Protein AF-0000000076899398 (afdb_homodimer)

Organism: Aegilops tauschii subsp. strangulata (NCBI:txid200361)

pLDDT: mean 82.29, std 18.18, range [24.03, 97.06]

Solvent-accessible surface area (backbone atoms only — not comparable to full-atom values): 24669 Å² total; per-residue (Å²): 132,82,77,74,75,71,75,74,71,66,79,71,74,79,74,61,46,71,64,57,48,52,50,51,50,53,53,49,49,52,48,58,74,70,52,88,49,70,66,57,46,34,52,45,33,47,52,49,32,53,47,49,53,40,49,41,57,56,62,66,37,75,91,49,54,75,45,62,52,49,54,6,49,56,55,51,52,49,52,50,50,51,49,48,52,52,48,48,52,50,46,54,52,51,46,55,40,51,54,53,30,48,52,24,55,76,69,66,37,62,70,56,29,51,52,34,52,49,53,48,43,53,51,31,49,53,50,29,54,53,34,48,55,49,33,54,53,44,40,53,52,30,48,50,49,35,51,54,34,49,51,50,37,49,51,41,47,47,56,28,51,46,34,50,56,57,45,62,68,64,67,78,72,71,81,66,82,79,85,64,81,88,70,45,68,71,49,47,55,53,50,45,51,52,49,51,51,51,46,50,51,44,51,48,37,44,51,23,49,50,51,30,47,52,44,51,53,51,40,47,52,53,50,50,54,41,62,75,90,133,84,77,75,75,71,76,74,71,68,80,71,76,80,75,62,46,71,67,55,48,50,51,51,50,53,52,50,51,50,48,60,74,69,51,87,51,69,67,58,45,33,52,45,33,47,52,49,31,52,46,47,52,39,51,40,56,57,62,66,36,76,90,50,52,78,44,60,51,48,54,6,49,54,55,52,52,49,53,50,52,52,50,48,52,52,50,48,54,50,47,52,51,49,46,54,41,52,53,52,32,48,52,23,56,75,69,68,36,61,68,55,29,52,52,34,52,49,52,47,44,52,52,30,48,52,50,30,54,54,34,48,55,50,32,54,53,45,42,54,51,30,50,50,50,35,49,53,34,48,51,51,38,47,50,41,45,49,55,30,51,46,35,50,55,57,44,63,68,64,68,78,73,72,80,68,80,80,85,63,80,87,70,47,67,70,49,47,56,53,50,47,51,53,50,51,51,50,47,50,52,45,51,48,38,44,52,22,48,50,51,30,47,52,44,50,53,51,39,46,52,54,52,50,54,42,61,74,89

Secondary structure (DSSP, 8-state):
-----------------HHHHHHHHHHHHHHHHH--SHHHHHHHHHHHHHHHHHHHHHHT-TT----GGGHHHHHHHHHHHHHHHHHHHHHHHHHHHHHHHHHHHHHT-HHHHHHHHHHHHHHHHHHHHHHHHHHHHHHHHHHHHHHHHHHHHHHHHHHHHHHHHHTTTS------TT--SSSHHHHHHHHHHHHHHHHHHHHHHHHHHHHHHHHHHHHHHHHHHHHH-/-----------------HHHHHHHHHHHHHHHHH--SHHHHHHHHHHHHHHHHHHHHHHT-TT----GGGHHHHHHHHHHHHHHHHHHHHHHHHHHHHHHHHHHHHHT-HHHHHHHHHHHHHHHHHHHHHHHHHHHHHHHHHHHHHHHHHHHHHHHHHHHHHHHHHTTTS------S---SSSHHHHHHHHHHHHHHHHHHHHHHHHHHHHHHHHHHHHHHHHHHHHH-

Foldseek 3Di:
DPPPPPPPPPDDPPQDDPVNLVVLVVVLVVLVVPDDDVVSVVVSVVSVVVSVVSVVSVCPPVVNPPPCVCVVVVVVVVVVVVLVVVVVVLVVVLVVLVVQLVVCVVVVPPVSNVVSVVVNVVSVVVNVVVVVVVVVVVVVVVVVSVVVVVVVVVVVVVVVVVVVVLVPLDDDPPPPPPPPPDCPVVVVVVVVVSVVVSVVVVVVVVVVVVVVVVVVVVVVVVVVVVVVD/DPPPPPPPPPDDPPQDDPVNLVVLVVVLVVLVVPDDDVVSVVVSVVSVVVSVVSVVSVCPPVVNPPPCVCVVVVVVVVVVVVLVVVVVVLVVVLVVLVVQLVVCVVVVPPVSNVVSVVVNVVSVVVNVVVVVVVVVVVVVVVVVSVVVVVVVVVVVVVVVVVVVVLVPLDDDPPPPDPPPDDCPPVVVVVVVVSVVVSVVVVVVVVVVVVVVVVVVVVVVVVVVVVVVD

Sequence (458 aa):
MAFHLRSISLPSRPHATETEIEEEMLSLEASISSSTTIGTMCEGLRRLGDIYNGVEEIICLPSSQQRNMLDGEMEGSLELLDLCSVMQEIFAEMKAIIQELQVALRKGDDAATQAKIQSYTRLAKKAKNHFKKTAKKTSVDCRMVMLLAKAREISVSLLESTLRLLSKQIEMPKQSLVSKAFHKKKSVSCKEEQLSELECSIVDLEIGAGHLFRKLVQSRVSLLNVLSSMAFHLRSISLPSRPHATETEIEEEMLSLEASISSSTTIGTMCEGLRRLGDIYNGVEEIICLPSSQQRNMLDGEMEGSLELLDLCSVMQEIFAEMKAIIQELQVALRKGDDAATQAKIQSYTRLAKKAKNHFKKTAKKTSVDCRMVMLLAKAREISVSLLESTLRLLSKQIEMPKQSLVSKAFHKKKSVSCKEEQLSELECSIVDLEIGAGHLFRKLVQSRVSLLNVLSS

Nearest PDB structures (foldseek):
  6zvr-assembly1_C  TM=2.434E-01  e=4.680E+00  Nostoc punctiforme
  6zw4-assembly1_E  TM=2.447E-01  e=8.058E+00  Nostoc punctiforme
  6zvr-assembly1_C  TM=2.434E-01  e=3.052E+00  Nostoc punctiforme
  6zvr-assembly1_D  TM=2.412E-01  e=3.242E+00  Nostoc punctiforme
  6zw4-assembly1_E  TM=2.447E-01  e=5.933E+00  Nostoc punctiforme

Radius of gyration: 31.45 Å; Cα contacts (8 Å, |Δi|>4): 443; chains: 2; bounding box: 108×108×64 Å

Structure (mmCIF, N/CA/C/O backbone):
data_AF-0000000076899398-model_v1
#
loop_
_entity.id
_entity.type
_entity.pdbx_description
1 polymer 'Uncharacterized protein'
#
loop_
_atom_site.group_PDB
_atom_site.id
_atom_site.type_symbol
_atom_site.label_atom_id
_atom_site.label_alt_id
_atom_site.label_comp_id
_atom_site.label_asym_id
_atom_site.label_entity_id
_atom_site.label_seq_id
_atom_site.pdbx_PDB_ins_code
_atom_site.Cartn_x
_atom_site.Cartn_y
_atom_site.Cartn_z
_atom_site.occupancy
_atom_site.B_iso_or_equiv
_atom_site.auth_seq_id
_atom_site.auth_comp_id
_atom_site.auth_asym_id
_atom_site.auth_atom_id
_atom_site.pdbx_PDB_model_num
ATOM 1 N N . MET A 1 1 ? -56.188 -12.25 0.152 1 24.03 1 MET A N 1
ATOM 2 C CA . MET A 1 1 ? -55.281 -11.328 0.823 1 24.03 1 MET A CA 1
ATOM 3 C C . MET A 1 1 ? -53.844 -11.82 0.747 1 24.03 1 MET A C 1
ATOM 5 O O . MET A 1 1 ? -53.531 -12.891 1.27 1 24.03 1 MET A O 1
ATOM 9 N N . ALA A 1 2 ? -53.188 -11.539 -0.377 1 31.8 2 ALA A N 1
ATOM 10 C CA . ALA A 1 2 ? -51.875 -11.961 -0.806 1 31.8 2 ALA A CA 1
ATOM 11 C C . ALA A 1 2 ? -50.812 -11.523 0.201 1 31.8 2 ALA A C 1
ATOM 13 O O . ALA A 1 2 ? -50.75 -10.344 0.567 1 31.8 2 ALA A O 1
ATOM 14 N N . PHE A 1 3 ? -50.562 -12.352 1.197 1 29.19 3 PHE A N 1
ATOM 15 C CA . PHE A 1 3 ? -49.531 -12.148 2.215 1 29.19 3 PHE A CA 1
ATOM 16 C C . PHE A 1 3 ? -48.219 -11.711 1.58 1 29.19 3 PHE A C 1
ATOM 18 O O . PHE A 1 3 ? -47.75 -12.359 0.655 1 29.19 3 PHE A O 1
ATOM 25 N N . HIS A 1 4 ? -48 -10.484 1.556 1 30.53 4 HIS A N 1
ATOM 26 C CA . HIS A 1 4 ? -46.781 -9.852 1.05 1 30.53 4 HIS A CA 1
ATOM 27 C C . HIS A 1 4 ? -45.562 -10.398 1.742 1 30.53 4 HIS A C 1
ATOM 29 O O . HIS A 1 4 ? -45.406 -10.273 2.961 1 30.53 4 HIS A O 1
ATOM 35 N N . LEU A 1 5 ? -45.156 -11.57 1.494 1 28 5 LEU A N 1
ATOM 36 C CA . LEU A 1 5 ? -43.906 -12.102 1.99 1 28 5 LEU A CA 1
ATOM 37 C C . LEU A 1 5 ? -42.812 -11.039 1.938 1 28 5 LEU A C 1
ATOM 39 O O . LEU A 1 5 ? -42.438 -10.586 0.856 1 28 5 LEU A O 1
ATOM 43 N N . ARG A 1 6 ? -42.844 -10.141 2.949 1 29.77 6 ARG A N 1
ATOM 44 C CA . ARG A 1 6 ? -41.75 -9.203 3.18 1 29.77 6 ARG A CA 1
ATOM 45 C C . ARG A 1 6 ? -40.406 -9.891 3.016 1 29.77 6 ARG A C 1
ATOM 47 O O . ARG A 1 6 ? -40.219 -11.008 3.506 1 29.77 6 ARG A O 1
ATOM 54 N N . SER A 1 7 ? -39.781 -9.75 1.916 1 30.77 7 SER A N 1
ATOM 55 C CA . SER A 1 7 ? -38.469 -10.234 1.55 1 30.77 7 SER A CA 1
ATOM 56 C C . SER A 1 7 ? -37.469 -10.094 2.713 1 30.77 7 SER A C 1
ATOM 58 O O . SER A 1 7 ? -37.281 -9 3.252 1 30.77 7 SER A O 1
ATOM 60 N N . ILE A 1 8 ? -37.562 -10.859 3.738 1 31.72 8 ILE A N 1
ATOM 61 C CA . ILE A 1 8 ? -36.625 -10.953 4.84 1 31.72 8 ILE A CA 1
ATOM 62 C C . ILE A 1 8 ? -35.188 -10.727 4.312 1 31.72 8 ILE A C 1
ATOM 64 O O . ILE A 1 8 ? -34.719 -11.484 3.461 1 31.72 8 ILE A O 1
ATOM 68 N N . SER A 1 9 ? -34.906 -9.523 4.035 1 31.27 9 SER A N 1
ATOM 69 C CA . SER A 1 9 ? -33.562 -9.07 3.732 1 31.27 9 SER A CA 1
ATOM 70 C C . SER A 1 9 ? -32.531 -9.812 4.574 1 31.27 9 SER A C 1
ATOM 72 O O . SER A 1 9 ? -32.656 -9.891 5.797 1 31.27 9 SER A O 1
ATOM 74 N N . LEU A 1 10 ? -32.188 -11.008 4.312 1 36 10 LEU A N 1
ATOM 75 C CA . LEU A 1 10 ? -31.125 -11.742 4.977 1 36 10 LEU A CA 1
ATOM 76 C C . LEU A 1 10 ? -30.078 -10.781 5.531 1 36 10 LEU A C 1
ATOM 78 O O . LEU A 1 10 ? -29.781 -9.758 4.918 1 36 10 LEU A O 1
ATOM 82 N N . PRO A 1 11 ? -29.906 -10.766 6.789 1 35.91 11 PRO A N 1
ATOM 83 C CA . PRO A 1 11 ? -28.938 -9.898 7.473 1 35.91 11 PRO A CA 1
ATOM 84 C C . PRO A 1 11 ? -27.625 -9.75 6.707 1 35.91 11 PRO A C 1
ATOM 86 O O . PRO A 1 11 ? -27.172 -10.695 6.059 1 35.91 11 PRO A O 1
ATOM 89 N N . SER A 1 12 ? -27.438 -8.75 5.977 1 38.75 12 SER A N 1
ATOM 90 C CA . SER A 1 12 ? -26.266 -8.32 5.215 1 38.75 12 SER A CA 1
ATOM 91 C C . SER A 1 12 ? -24.969 -8.773 5.879 1 38.75 12 SER A C 1
ATOM 93 O O . SER A 1 12 ? -24.844 -8.727 7.105 1 38.75 12 SER A O 1
ATOM 95 N N . ARG A 1 13 ? -24.297 -9.859 5.516 1 41.5 13 ARG A N 1
ATOM 96 C CA . ARG A 1 13 ? -23.016 -10.328 6.023 1 41.5 13 ARG A CA 1
ATOM 97 C C . ARG A 1 13 ? -22.203 -9.172 6.605 1 41.5 13 ARG A C 1
ATOM 99 O O . ARG A 1 13 ? -22.078 -8.109 5.98 1 41.5 13 ARG A O 1
ATOM 106 N N . PRO A 1 14 ? -21.969 -9.117 7.918 1 45.72 14 PRO A N 1
ATOM 107 C CA . PRO A 1 14 ? -21.188 -8.047 8.523 1 45.72 14 PRO A CA 1
ATOM 108 C C . PRO A 1 14 ? -19.969 -7.656 7.68 1 45.72 14 PRO A C 1
ATOM 110 O O . PRO A 1 14 ? -19.359 -8.508 7.035 1 45.72 14 PRO A O 1
ATOM 113 N N . HIS A 1 15 ? -19.922 -6.496 7.027 1 59.72 15 HIS A N 1
ATOM 114 C CA . HIS A 1 15 ? -18.844 -5.906 6.258 1 59.72 15 HIS A CA 1
ATOM 115 C C . HIS A 1 15 ? -17.484 -6.199 6.895 1 59.72 15 HIS A C 1
ATOM 117 O O . HIS A 1 15 ? -17.281 -5.934 8.078 1 59.72 15 HIS A O 1
ATOM 123 N N . ALA A 1 16 ? -16.859 -7.125 6.352 1 66.44 16 ALA A N 1
ATOM 124 C CA . ALA A 1 16 ? -15.5 -7.332 6.863 1 66.44 16 ALA A CA 1
ATOM 125 C C . ALA A 1 16 ? -14.781 -6.004 7.055 1 66.44 16 ALA A C 1
ATOM 127 O O . ALA A 1 16 ? -14.875 -5.109 6.207 1 66.44 16 ALA A O 1
ATOM 128 N N . THR A 1 17 ? -14.344 -5.863 8.195 1 79.19 17 THR A N 1
ATOM 129 C CA . THR A 1 17 ? -13.562 -4.664 8.461 1 79.19 17 THR A CA 1
ATOM 130 C C . THR A 1 17 ? -12.18 -4.762 7.812 1 79.19 17 THR A C 1
ATOM 132 O O . THR A 1 17 ? -11.719 -5.855 7.48 1 79.19 17 THR A O 1
ATOM 135 N N . GLU A 1 18 ? -11.664 -3.717 7.453 1 84.31 18 GLU A N 1
ATOM 136 C CA . GLU A 1 18 ? -10.312 -3.639 6.902 1 84.31 18 GLU A CA 1
ATOM 137 C C . GLU A 1 18 ? -9.328 -4.422 7.758 1 84.31 18 GLU A C 1
ATOM 139 O O . GLU A 1 18 ? -8.461 -5.121 7.23 1 84.31 18 GLU A O 1
ATOM 144 N N . THR A 1 19 ? -9.484 -4.301 9.031 1 85.56 19 THR A N 1
ATOM 145 C CA . THR A 1 19 ? -8.586 -4.984 9.953 1 85.56 19 THR A CA 1
ATOM 146 C C . THR A 1 19 ? -8.719 -6.496 9.82 1 85.56 19 THR A C 1
ATOM 148 O O . THR A 1 19 ? -7.727 -7.223 9.875 1 85.56 19 THR A O 1
ATOM 151 N N . GLU A 1 20 ? -9.961 -6.949 9.703 1 88.19 20 GLU A N 1
ATOM 152 C CA . GLU A 1 20 ? -10.195 -8.375 9.531 1 88.19 20 GLU A CA 1
ATOM 153 C C . GLU A 1 20 ? -9.547 -8.898 8.25 1 88.19 20 GLU A C 1
ATOM 155 O O . GLU A 1 20 ? -8.953 -9.977 8.242 1 88.19 20 GLU A O 1
ATOM 160 N N . ILE A 1 21 ? -9.68 -8.164 7.242 1 90.75 21 ILE A N 1
ATOM 161 C CA . ILE A 1 21 ? -9.102 -8.555 5.961 1 90.75 21 ILE A CA 1
ATOM 162 C C . ILE A 1 21 ? -7.582 -8.594 6.066 1 90.75 21 ILE A C 1
ATOM 164 O O . ILE A 1 21 ? -6.941 -9.531 5.57 1 90.75 21 ILE A O 1
ATOM 168 N N . GLU A 1 22 ? -6.973 -7.613 6.715 1 90 22 GLU A N 1
ATOM 169 C CA . GLU A 1 22 ? -5.527 -7.57 6.914 1 90 22 GLU A CA 1
ATOM 170 C C . GLU A 1 22 ? -5.043 -8.781 7.703 1 90 22 GLU A C 1
ATOM 172 O O . GLU A 1 22 ? -4.008 -9.367 7.379 1 90 22 GLU A O 1
ATOM 177 N N . GLU A 1 23 ? -5.773 -9.141 8.703 1 90.12 23 GLU A N 1
ATOM 178 C CA . GLU A 1 23 ? -5.406 -10.305 9.508 1 90.12 23 GLU A CA 1
ATOM 179 C C . GLU A 1 23 ? -5.469 -11.586 8.688 1 90.12 23 GLU A C 1
ATOM 181 O O . GLU A 1 23 ? -4.602 -12.453 8.812 1 90.12 23 GLU A O 1
ATOM 186 N N . GLU A 1 24 ? -6.52 -11.703 7.895 1 90.75 24 GLU A N 1
ATOM 187 C CA . GLU A 1 24 ? -6.629 -12.859 7.012 1 90.75 24 GLU A CA 1
ATOM 188 C C . GLU A 1 24 ? -5.453 -12.922 6.035 1 90.75 24 GLU A C 1
ATOM 190 O O . GLU A 1 24 ? -4.926 -14 5.762 1 90.75 24 GLU A O 1
ATOM 195 N N . MET A 1 25 ? -5.023 -11.828 5.508 1 93.75 25 MET A N 1
ATOM 196 C CA . MET A 1 25 ? -3.895 -11.758 4.586 1 93.75 25 MET A CA 1
ATOM 197 C C . MET A 1 25 ? -2.605 -12.195 5.27 1 93.75 25 MET A C 1
ATOM 199 O O . MET A 1 25 ? -1.828 -12.969 4.703 1 93.75 25 MET A O 1
ATOM 203 N N . LEU A 1 26 ? -2.406 -11.695 6.465 1 92.56 26 LEU A N 1
ATOM 204 C CA . LEU A 1 26 ? -1.214 -12.078 7.211 1 92.56 26 LEU A CA 1
ATOM 205 C C . LEU A 1 26 ? -1.202 -13.578 7.484 1 92.56 26 LEU A C 1
ATOM 207 O O . LEU A 1 26 ? -0.162 -14.227 7.352 1 92.56 26 LEU A O 1
ATOM 211 N N . SER A 1 27 ? -2.352 -14.094 7.883 1 93.25 27 SER A N 1
ATOM 212 C CA . SER A 1 27 ? -2.484 -15.523 8.148 1 93.25 27 SER A CA 1
ATOM 213 C C . SER A 1 27 ? -2.203 -16.344 6.891 1 93.25 27 SER A C 1
ATOM 215 O O . SER A 1 27 ? -1.502 -17.359 6.949 1 93.25 27 SER A O 1
ATOM 217 N N . LEU A 1 28 ? -2.758 -15.969 5.762 1 93.5 28 LEU A N 1
ATOM 218 C CA . LEU A 1 28 ? -2.553 -16.672 4.5 1 93.5 28 LEU A CA 1
ATOM 219 C C . LEU A 1 28 ? -1.088 -16.625 4.082 1 93.5 28 LEU A C 1
ATOM 221 O O . LEU A 1 28 ? -0.522 -17.625 3.652 1 93.5 28 LEU A O 1
ATOM 225 N N . GLU A 1 29 ? -0.48 -15.461 4.148 1 93.25 29 GLU A N 1
ATOM 226 C CA . GLU A 1 29 ? 0.933 -15.312 3.814 1 93.25 29 GLU A CA 1
ATOM 227 C C . GLU A 1 29 ? 1.798 -16.266 4.637 1 93.25 29 GLU A C 1
ATOM 229 O O . GLU A 1 29 ? 2.721 -16.891 4.109 1 93.25 29 GLU A O 1
ATOM 234 N N . ALA A 1 30 ? 1.482 -16.344 5.906 1 92 30 ALA A N 1
ATOM 235 C CA . ALA A 1 30 ? 2.215 -17.25 6.789 1 92 30 ALA A CA 1
ATOM 236 C C . ALA A 1 30 ? 2.027 -18.703 6.359 1 92 30 ALA A C 1
ATOM 238 O O . ALA A 1 30 ? 2.979 -19.5 6.375 1 92 30 ALA A O 1
ATOM 239 N N . SER A 1 31 ? 0.836 -19 5.988 1 89.69 31 SER A N 1
ATOM 240 C CA . SER A 1 31 ? 0.532 -20.359 5.527 1 89.69 31 SER A CA 1
ATOM 241 C C . SER A 1 31 ? 1.31 -20.703 4.262 1 89.69 31 SER A C 1
ATOM 243 O O . SER A 1 31 ? 1.82 -21.812 4.125 1 89.69 31 SER A O 1
ATOM 245 N N . ILE A 1 32 ? 1.411 -19.812 3.346 1 91.69 32 ILE A N 1
ATOM 246 C CA . ILE A 1 32 ? 2.115 -20.016 2.084 1 91.69 32 ILE A CA 1
ATOM 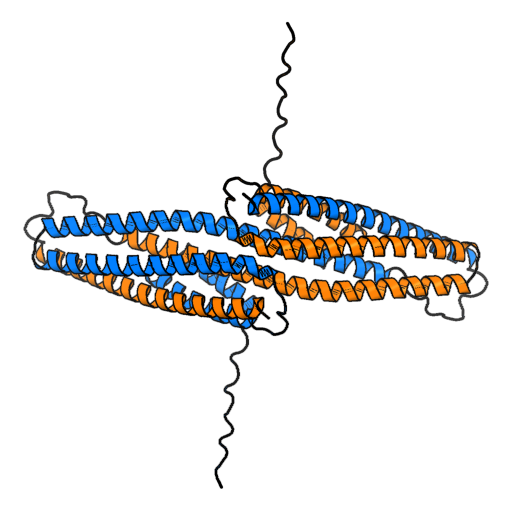247 C C . ILE A 1 32 ? 3.605 -20.203 2.35 1 91.69 32 ILE A C 1
ATOM 249 O O . ILE A 1 32 ? 4.234 -21.094 1.768 1 91.69 32 ILE A O 1
ATOM 253 N N . SER A 1 33 ? 4.137 -19.438 3.287 1 89.44 33 SER A N 1
ATOM 254 C CA . SER A 1 33 ? 5.566 -19.469 3.578 1 89.44 33 SER A CA 1
ATOM 255 C C . SER A 1 33 ? 5.957 -20.75 4.305 1 89.44 33 SER A C 1
ATOM 257 O O . SER A 1 33 ? 7.086 -21.219 4.168 1 89.44 33 SER A O 1
ATOM 259 N N . SER A 1 34 ? 5.043 -21.328 5.004 1 86.5 34 SER A N 1
ATOM 260 C CA . SER A 1 34 ? 5.375 -22.5 5.812 1 86.5 34 SER A CA 1
ATOM 261 C C . SER A 1 34 ? 4.953 -23.797 5.117 1 86.5 34 SER A C 1
ATOM 263 O O . SER A 1 34 ? 5.293 -24.891 5.566 1 86.5 34 SER A O 1
ATOM 265 N N . SER A 1 35 ? 4.215 -23.625 4.102 1 80.06 35 SER A N 1
ATOM 266 C CA . SER A 1 35 ? 3.566 -24.812 3.564 1 80.06 35 SER A CA 1
ATOM 267 C C . SER A 1 35 ? 4.492 -25.562 2.613 1 80.06 35 SER A C 1
ATOM 269 O O . SER A 1 35 ? 5.223 -24.953 1.833 1 80.06 35 SER A O 1
ATOM 271 N N . THR A 1 36 ? 4.176 -26.906 2.805 1 80.38 36 THR A N 1
ATOM 272 C CA . THR A 1 36 ? 4.941 -27.812 1.961 1 80.38 36 THR A CA 1
ATOM 273 C C . THR A 1 36 ? 4.008 -28.719 1.149 1 80.38 36 THR A C 1
ATOM 275 O O . THR A 1 36 ? 4.461 -29.656 0.486 1 80.38 36 THR A O 1
ATOM 278 N N . THR A 1 37 ? 2.664 -28.391 1.237 1 90 37 THR A N 1
ATOM 279 C CA . THR A 1 37 ? 1.793 -29.328 0.531 1 90 37 THR A CA 1
ATOM 280 C C . THR A 1 37 ? 0.908 -28.594 -0.469 1 90 37 THR A C 1
ATOM 282 O O . THR A 1 37 ? 0.582 -27.422 -0.27 1 90 37 THR A O 1
ATOM 285 N N . ILE A 1 38 ? 0.449 -29.328 -1.452 1 91 38 ILE A N 1
ATOM 286 C CA . ILE A 1 38 ? -0.435 -28.797 -2.48 1 91 38 ILE A CA 1
ATOM 287 C C . ILE A 1 38 ? -1.801 -28.484 -1.874 1 91 38 ILE A C 1
ATOM 289 O O . ILE A 1 38 ? -2.453 -27.516 -2.27 1 91 38 ILE A O 1
ATOM 293 N N . GLY A 1 39 ? -2.174 -29.297 -0.853 1 89.06 39 GLY A N 1
ATOM 294 C CA . GLY A 1 39 ? -3.439 -29.047 -0.181 1 89.06 39 GLY A CA 1
ATOM 295 C C . GLY A 1 39 ? -3.529 -27.656 0.434 1 89.06 39 GLY A C 1
ATOM 296 O O . GLY A 1 39 ? -4.574 -27.016 0.367 1 89.06 39 GLY A O 1
ATOM 297 N N . THR A 1 40 ? -2.451 -27.234 1.021 1 90 40 THR A N 1
ATOM 298 C CA . THR A 1 40 ? -2.404 -25.906 1.615 1 90 40 THR A CA 1
ATOM 299 C C . THR A 1 40 ? -2.568 -24.828 0.544 1 90 40 THR A C 1
ATOM 301 O O . THR A 1 40 ? -3.184 -23.797 0.792 1 90 40 THR A O 1
ATOM 304 N N . MET A 1 41 ? -2.008 -25.094 -0.616 1 93.06 41 MET A N 1
ATOM 305 C CA . MET A 1 41 ? -2.137 -24.141 -1.708 1 93.06 41 MET A CA 1
ATOM 306 C C . MET A 1 41 ? -3.574 -24.078 -2.213 1 93.06 41 MET A C 1
ATOM 308 O O . MET A 1 41 ? -4.082 -23 -2.521 1 93.06 41 MET A O 1
ATOM 312 N N . CYS A 1 42 ? -4.25 -25.172 -2.262 1 90.31 42 CYS A N 1
ATOM 313 C CA . CYS A 1 42 ? -5.652 -25.219 -2.662 1 90.31 42 CYS A CA 1
ATOM 314 C C . CYS A 1 42 ? -6.516 -24.406 -1.706 1 90.31 42 CYS A C 1
ATOM 316 O O . CYS A 1 42 ? -7.34 -23.594 -2.139 1 90.31 42 CYS A O 1
ATOM 318 N N . GLU A 1 43 ? -6.258 -24.672 -0.486 1 89.75 43 GLU A N 1
ATOM 319 C CA . GLU A 1 43 ? -6.973 -23.891 0.521 1 89.75 43 GLU A CA 1
ATOM 320 C C . GLU A 1 43 ? -6.652 -22.406 0.4 1 89.75 43 GLU A C 1
ATOM 322 O O . GLU A 1 43 ? -7.531 -21.547 0.575 1 89.75 43 GLU A O 1
ATOM 327 N N . GLY A 1 44 ? -5.363 -22.141 0.117 1 92.5 44 GLY A N 1
ATOM 328 C CA . GLY A 1 44 ? -4.949 -20.75 -0.06 1 92.5 44 GLY A CA 1
ATOM 329 C C . GLY A 1 44 ? -5.688 -20.047 -1.18 1 92.5 44 GLY A C 1
ATOM 330 O O . GLY A 1 44 ? -6.059 -18.875 -1.047 1 92.5 44 GLY A O 1
ATOM 331 N N . LEU A 1 45 ? -5.91 -20.672 -2.299 1 92.19 45 LEU A N 1
ATOM 332 C CA . LEU A 1 45 ? -6.645 -20.109 -3.426 1 92.19 45 LEU A CA 1
ATOM 333 C C . LEU A 1 45 ? -8.078 -19.766 -3.027 1 92.19 45 LEU A C 1
ATOM 335 O O . LEU A 1 45 ? -8.602 -18.719 -3.412 1 92.19 45 LEU A O 1
ATOM 339 N N . ARG A 1 46 ? -8.648 -20.625 -2.234 1 88.31 46 ARG A N 1
ATOM 340 C CA . ARG A 1 46 ? -10 -20.359 -1.746 1 88.31 46 ARG A CA 1
ATOM 341 C C . ARG A 1 46 ? -10.023 -19.156 -0.811 1 88.31 46 ARG A C 1
ATOM 343 O O . ARG A 1 46 ? -10.867 -18.266 -0.957 1 88.31 46 ARG A O 1
ATOM 350 N N . ARG A 1 47 ? -9.141 -19.172 0.105 1 89.56 47 ARG A N 1
ATOM 351 C CA . ARG A 1 47 ? -9.047 -18.094 1.077 1 89.56 47 ARG A CA 1
ATOM 352 C C . ARG A 1 47 ? -8.781 -16.75 0.386 1 89.56 47 ARG A C 1
ATOM 354 O O . ARG A 1 47 ? -9.273 -15.719 0.822 1 89.56 47 ARG A O 1
ATOM 361 N N . LEU A 1 48 ? -7.973 -16.797 -0.666 1 92.25 48 LEU A N 1
ATOM 362 C CA . LEU A 1 48 ? -7.695 -15.586 -1.437 1 92.25 48 LEU A CA 1
ATOM 363 C C . LEU A 1 48 ? -8.977 -15.047 -2.068 1 92.25 48 LEU A C 1
ATOM 365 O O . LEU A 1 48 ? -9.188 -13.828 -2.102 1 92.25 48 LEU A O 1
ATOM 369 N N . GLY A 1 49 ? -9.789 -15.969 -2.582 1 89.19 49 GLY A N 1
ATOM 370 C CA . GLY A 1 49 ? -11.078 -15.531 -3.084 1 89.19 49 GLY A CA 1
ATOM 371 C C . GLY A 1 49 ? -11.906 -14.789 -2.049 1 89.19 49 GLY A C 1
ATOM 372 O O . GLY A 1 49 ? -12.492 -13.75 -2.348 1 89.19 49 GLY A O 1
ATOM 373 N N . ASP A 1 50 ? -11.938 -15.258 -0.828 1 87.56 50 ASP A N 1
ATOM 374 C CA . ASP A 1 50 ? -12.656 -14.617 0.266 1 87.56 50 ASP A CA 1
ATOM 375 C C . ASP A 1 50 ? -12.07 -13.242 0.58 1 87.56 50 ASP A C 1
ATOM 377 O O . ASP A 1 50 ? -12.812 -12.297 0.869 1 87.56 50 ASP A O 1
ATOM 381 N N . ILE A 1 51 ? -10.781 -13.195 0.58 1 91.06 51 ILE A N 1
ATOM 382 C CA . ILE A 1 51 ? -10.109 -11.922 0.834 1 91.06 51 ILE A CA 1
ATOM 383 C C . ILE A 1 51 ? -10.555 -10.883 -0.192 1 91.06 51 ILE A C 1
ATOM 385 O O . ILE A 1 51 ? -10.898 -9.758 0.167 1 91.06 51 ILE A O 1
ATOM 389 N N . TYR A 1 52 ? -10.578 -11.227 -1.465 1 89.81 52 TYR A N 1
ATOM 390 C CA . TYR A 1 52 ? -10.977 -10.281 -2.506 1 89.81 52 TYR A CA 1
ATOM 391 C C . TYR A 1 52 ? -12.445 -9.914 -2.377 1 89.81 52 TYR A C 1
ATOM 393 O O . TYR A 1 52 ? -12.844 -8.789 -2.709 1 89.81 52 TYR A O 1
ATOM 401 N N . ASN A 1 53 ? -13.289 -10.852 -1.845 1 86 53 ASN A N 1
ATOM 402 C CA . ASN A 1 53 ? -14.664 -10.484 -1.527 1 86 53 ASN A CA 1
ATOM 403 C C . ASN A 1 53 ? -14.719 -9.344 -0.509 1 86 53 ASN A C 1
ATOM 405 O O . ASN A 1 53 ? -15.477 -8.391 -0.679 1 86 53 ASN A O 1
ATOM 409 N N . GLY A 1 54 ? -13.93 -9.57 0.546 1 85 54 GLY A N 1
ATOM 410 C CA . GLY A 1 54 ? -13.867 -8.523 1.556 1 85 54 GLY A CA 1
ATOM 411 C C . GLY A 1 54 ? -13.359 -7.199 1.014 1 85 54 GLY A C 1
ATOM 412 O O . GLY A 1 54 ? -13.883 -6.141 1.358 1 85 54 GLY A O 1
ATOM 413 N N . VAL A 1 55 ? -12.297 -7.223 0.194 1 83.31 55 VAL A N 1
ATOM 414 C CA . VAL A 1 55 ? -11.727 -6.023 -0.404 1 83.31 55 VAL A CA 1
ATOM 415 C C . VAL A 1 55 ? -12.773 -5.32 -1.264 1 83.31 55 VAL A C 1
ATOM 417 O O . VAL A 1 55 ? -12.875 -4.09 -1.242 1 83.31 55 VAL A O 1
ATOM 420 N N . GLU A 1 56 ? -13.516 -6.07 -2.008 1 81.12 56 GLU A N 1
ATOM 421 C CA . GLU A 1 56 ? -14.57 -5.52 -2.857 1 81.12 56 GLU A CA 1
ATOM 422 C C . GLU A 1 56 ? -15.609 -4.766 -2.031 1 81.12 56 GLU A C 1
ATOM 424 O O . GLU A 1 56 ? -16.078 -3.701 -2.436 1 81.12 56 GLU A O 1
ATOM 429 N N . GLU A 1 57 ? -15.938 -5.312 -0.947 1 82.06 57 GLU A N 1
ATOM 430 C CA . GLU A 1 57 ? -16.906 -4.652 -0.07 1 82.06 57 GLU A CA 1
ATOM 431 C C . GLU A 1 57 ? -16.391 -3.293 0.393 1 82.06 57 GLU A C 1
ATOM 433 O O . GLU A 1 57 ? -17.156 -2.332 0.485 1 82.06 57 GLU A O 1
ATOM 438 N N . ILE A 1 58 ? -15.125 -3.258 0.62 1 80.31 58 ILE A N 1
ATOM 439 C CA . ILE A 1 58 ? -14.516 -2.021 1.104 1 80.31 58 ILE A CA 1
ATOM 440 C C . ILE A 1 58 ? -14.453 -1.001 -0.029 1 80.31 58 ILE A C 1
ATOM 442 O O . ILE A 1 58 ? -14.742 0.179 0.172 1 80.31 58 ILE A O 1
ATOM 446 N N . ILE A 1 59 ? -14.055 -1.399 -1.22 1 77.31 59 ILE A N 1
ATOM 447 C CA . ILE A 1 59 ? -13.922 -0.527 -2.383 1 77.31 59 ILE A CA 1
ATOM 448 C C . ILE A 1 59 ? -15.273 0.097 -2.717 1 77.31 59 ILE A C 1
ATOM 450 O O . ILE A 1 59 ? -15.344 1.252 -3.145 1 77.31 59 ILE A O 1
ATOM 454 N N . CYS A 1 60 ? -16.328 -0.572 -2.473 1 77 60 CYS A N 1
ATOM 455 C CA . CYS A 1 60 ? -17.656 -0.146 -2.904 1 77 60 CYS A CA 1
ATOM 456 C C . CYS A 1 60 ? -18.312 0.732 -1.848 1 77 60 CYS A C 1
ATOM 458 O O . CYS A 1 60 ? -19.406 1.258 -2.066 1 77 60 CYS A O 1
ATOM 460 N N . LEU A 1 61 ? -17.656 0.914 -0.712 1 73.56 61 LEU A N 1
ATOM 461 C CA . LEU A 1 61 ? -18.219 1.812 0.292 1 73.56 61 LEU A CA 1
ATOM 462 C C . LEU A 1 61 ? -18.297 3.238 -0.24 1 73.56 61 LEU A C 1
ATOM 464 O O . LEU A 1 61 ? -17.422 3.676 -0.993 1 73.56 61 LEU A O 1
ATOM 468 N N . PRO A 1 62 ? -19.547 3.934 -0.102 1 62.38 62 PRO A N 1
ATOM 469 C CA . PRO A 1 62 ? -19.781 5.281 -0.627 1 62.38 62 PRO A CA 1
ATOM 470 C C . PRO A 1 62 ? -18.656 6.254 -0.298 1 62.38 62 PRO A C 1
ATOM 472 O O . PRO A 1 62 ? -18.391 7.188 -1.063 1 62.38 62 PRO A O 1
ATOM 475 N N . SER A 1 63 ? -18.219 6.25 0.86 1 58.19 63 SER A N 1
ATOM 476 C CA . SER A 1 63 ? -17.188 7.227 1.207 1 58.19 63 SER A CA 1
ATOM 477 C C . SER A 1 63 ? -15.984 7.121 0.277 1 58.19 63 SER A C 1
ATOM 479 O O . SER A 1 63 ? -15.078 7.945 0.336 1 58.19 63 SER A O 1
ATOM 481 N N . SER A 1 64 ? -16 6.023 -0.565 1 54.22 64 SER A N 1
ATOM 482 C CA . SER A 1 64 ? -14.844 5.832 -1.43 1 54.22 64 SER A CA 1
ATOM 483 C C . SER A 1 64 ? -14.93 6.719 -2.668 1 54.22 64 SER A C 1
ATOM 485 O O . SER A 1 64 ? -15.469 6.312 -3.697 1 54.22 64 SER A O 1
ATOM 487 N N . GLN A 1 65 ? -15.539 7.898 -2.699 1 53.25 65 GLN A N 1
ATOM 488 C CA . GLN A 1 65 ? -15.562 8.758 -3.877 1 53.25 65 GLN A CA 1
ATOM 489 C C . GLN A 1 65 ? -14.305 8.57 -4.727 1 53.25 65 GLN A C 1
ATOM 491 O O . GLN A 1 65 ? -13.422 7.789 -4.367 1 53.25 65 GLN A O 1
ATOM 496 N N . GLN A 1 66 ? -13.828 9.719 -5.543 1 55.06 66 GLN A N 1
ATOM 497 C CA . GLN A 1 66 ? -12.938 9.758 -6.699 1 55.06 66 GLN A CA 1
ATOM 498 C C . GLN A 1 66 ? -11.531 9.281 -6.328 1 55.06 66 GLN A C 1
ATOM 500 O O . GLN A 1 66 ? -10.742 10.047 -5.77 1 55.06 66 GLN A O 1
ATOM 505 N N . ARG A 1 67 ? -11.359 7.934 -6.293 1 65.94 67 ARG A N 1
ATOM 506 C CA . ARG A 1 67 ? -10.078 7.559 -5.695 1 65.94 67 ARG A CA 1
ATOM 507 C C . ARG A 1 67 ? -9.023 7.301 -6.77 1 65.94 67 ARG A C 1
ATOM 509 O O . ARG A 1 67 ? -8.555 6.176 -6.926 1 65.94 67 ARG A O 1
ATOM 516 N N . ASN A 1 68 ? -8.773 8.312 -7.664 1 75.69 68 ASN A N 1
ATOM 517 C CA . ASN A 1 68 ? -7.754 8.25 -8.711 1 75.69 68 ASN A CA 1
ATOM 518 C C . ASN A 1 68 ? -6.473 7.582 -8.203 1 75.69 68 ASN A C 1
ATOM 520 O O . ASN A 1 68 ? -5.652 7.129 -9 1 75.69 68 ASN A O 1
ATOM 524 N N . MET A 1 69 ? -6.453 7.43 -6.945 1 77.19 69 MET A N 1
ATOM 525 C CA . MET A 1 69 ? -5.27 6.816 -6.352 1 77.19 69 MET A CA 1
ATOM 526 C C . MET A 1 69 ? -5.215 5.324 -6.656 1 77.19 69 MET A C 1
ATOM 528 O O . MET A 1 69 ? -4.164 4.695 -6.535 1 77.19 69 MET A O 1
ATOM 532 N N . LEU A 1 70 ? -6.402 4.883 -7.09 1 81.25 70 LEU A N 1
ATOM 533 C CA . LEU A 1 70 ? -6.469 3.451 -7.355 1 81.25 70 LEU A CA 1
ATOM 534 C C . LEU A 1 70 ? -6.16 3.152 -8.82 1 81.25 70 LEU A C 1
ATOM 536 O O . LEU A 1 70 ? -6.145 1.989 -9.227 1 81.25 70 LEU A O 1
ATOM 540 N N . ASP A 1 71 ? -5.793 4.156 -9.602 1 82.69 71 ASP A N 1
ATOM 541 C CA . ASP A 1 71 ? -5.523 3.957 -11.023 1 82.69 71 ASP A CA 1
ATOM 542 C C . ASP A 1 71 ? -4.387 2.961 -11.234 1 82.69 71 ASP A C 1
ATOM 544 O O . ASP A 1 71 ? -4.43 2.145 -12.156 1 82.69 71 ASP A O 1
ATOM 548 N N . GLY A 1 72 ? -3.398 3.057 -10.445 1 83.38 72 GLY A N 1
ATOM 549 C CA . GLY A 1 72 ? -2.279 2.137 -10.578 1 83.38 72 GLY A CA 1
ATOM 550 C C . GLY A 1 72 ? -2.67 0.688 -10.359 1 83.38 72 GLY A C 1
ATOM 551 O O . GLY A 1 72 ? -2.041 -0.22 -10.906 1 83.38 72 GLY A O 1
ATOM 552 N N . GLU A 1 73 ? -3.732 0.538 -9.648 1 85.5 73 GLU A N 1
ATOM 553 C CA . GLU A 1 73 ? -4.203 -0.811 -9.352 1 85.5 73 GLU A CA 1
ATOM 554 C C . GLU A 1 73 ? -4.809 -1.472 -10.586 1 85.5 73 GLU A C 1
ATOM 556 O O . GLU A 1 73 ? -4.848 -2.701 -10.68 1 85.5 73 GLU A O 1
ATOM 561 N N . MET A 1 74 ? -5.227 -0.724 -11.508 1 85.5 74 MET A N 1
ATOM 562 C CA . MET A 1 74 ? -5.828 -1.279 -12.711 1 85.5 74 MET A CA 1
ATOM 563 C C . MET A 1 74 ? -4.809 -2.088 -13.508 1 85.5 74 MET A C 1
ATOM 565 O O . MET A 1 74 ? -5.113 -3.182 -13.984 1 85.5 74 MET A O 1
ATOM 569 N N . GLU A 1 75 ? -3.623 -1.571 -13.578 1 85.31 75 GLU A N 1
ATOM 570 C CA . GLU A 1 75 ? -2.568 -2.289 -14.289 1 85.31 75 GLU A CA 1
ATOM 571 C C . GLU A 1 75 ? -2.148 -3.543 -13.523 1 85.31 75 GLU A C 1
ATOM 573 O O . GLU A 1 75 ? -1.971 -4.605 -14.125 1 85.31 75 GLU A O 1
ATOM 578 N N . GLY A 1 76 ? -2.02 -3.355 -12.258 1 87.81 76 GLY A N 1
ATOM 579 C CA . GLY A 1 76 ? -1.655 -4.504 -11.445 1 87.81 76 GLY A CA 1
ATOM 580 C C . GLY A 1 76 ? -2.686 -5.617 -11.492 1 87.81 76 GLY A C 1
ATOM 581 O O . GLY A 1 76 ? -2.334 -6.797 -11.57 1 87.81 76 GLY A O 1
ATOM 582 N N . SER A 1 77 ? -3.951 -5.258 -11.445 1 88.56 77 SER A N 1
ATOM 583 C CA . SER A 1 77 ? -5.031 -6.234 -11.492 1 88.56 77 SER A CA 1
ATOM 584 C C . SER A 1 77 ? -5.059 -6.961 -12.836 1 88.56 77 SER A C 1
ATOM 586 O O . SER A 1 77 ? -5.301 -8.172 -12.883 1 88.56 77 SER A O 1
ATOM 588 N N . LEU A 1 78 ? -4.77 -6.301 -13.93 1 90.5 78 LEU A N 1
ATOM 589 C CA . LEU A 1 78 ? -4.727 -6.926 -15.242 1 90.5 78 LEU A CA 1
ATOM 590 C C . LEU A 1 78 ? -3.586 -7.934 -15.328 1 90.5 78 LEU A C 1
ATOM 592 O O . LEU A 1 78 ? -3.762 -9.031 -15.867 1 90.5 78 LEU A O 1
ATOM 596 N N . GLU A 1 79 ? -2.461 -7.504 -14.852 1 91.12 79 GLU A N 1
ATOM 597 C CA . GLU A 1 79 ? -1.313 -8.406 -14.844 1 91.12 79 GLU A CA 1
ATOM 598 C C . GLU A 1 79 ? -1.61 -9.672 -14.039 1 91.12 79 GLU A C 1
ATOM 600 O O . GLU A 1 79 ? -1.22 -10.773 -14.438 1 91.12 79 GLU A O 1
ATOM 605 N N . LEU A 1 80 ? -2.26 -9.523 -12.93 1 94.06 80 LEU A N 1
ATOM 606 C CA . LEU A 1 80 ? -2.604 -10.664 -12.086 1 94.06 80 LEU A CA 1
ATOM 607 C C . LEU A 1 80 ? -3.586 -11.586 -12.805 1 94.06 80 LEU A C 1
ATOM 609 O O . LEU A 1 80 ? -3.447 -12.812 -12.75 1 94.06 80 LEU A O 1
ATOM 613 N N . LEU A 1 81 ? -4.551 -11.016 -13.539 1 93.88 81 LEU A N 1
ATOM 614 C CA . LEU A 1 81 ? -5.5 -11.805 -14.32 1 93.88 81 LEU A CA 1
ATOM 615 C C . LEU A 1 81 ? -4.781 -12.602 -15.398 1 93.88 81 LEU A C 1
ATOM 617 O O . LEU A 1 81 ? -5.074 -13.781 -15.609 1 93.88 81 LEU A O 1
ATOM 621 N N . ASP A 1 82 ? -3.857 -11.945 -16.031 1 93.81 82 ASP A N 1
ATOM 622 C CA . ASP A 1 82 ? -3.061 -12.625 -17.047 1 93.81 82 ASP A CA 1
ATOM 623 C C . ASP A 1 82 ? -2.295 -13.805 -16.453 1 93.81 82 ASP A C 1
ATOM 625 O O . ASP A 1 82 ? -2.236 -14.883 -17.047 1 93.81 82 ASP A O 1
ATOM 629 N N . LEU A 1 83 ? -1.727 -13.578 -15.289 1 94.69 83 LEU A N 1
ATOM 630 C CA . LEU A 1 83 ? -0.991 -14.641 -14.617 1 94.69 83 LEU A CA 1
ATOM 631 C C . LEU A 1 83 ? -1.912 -15.812 -14.273 1 94.69 83 LEU A C 1
ATOM 633 O O . LEU A 1 83 ? -1.53 -16.969 -14.43 1 94.69 83 LEU A O 1
ATOM 637 N N . CYS A 1 84 ? -3.1 -15.531 -13.805 1 92.12 84 CYS A N 1
ATOM 638 C CA . CYS A 1 84 ? -4.074 -16.562 -13.492 1 92.12 84 CYS A CA 1
ATOM 639 C C . CYS A 1 84 ? -4.445 -17.359 -14.742 1 92.12 84 CYS A C 1
ATOM 641 O O . CYS A 1 84 ? -4.602 -18.578 -14.68 1 92.12 84 CYS A O 1
ATOM 643 N N . SER A 1 85 ? -4.547 -16.672 -15.906 1 93.44 85 SER A N 1
ATOM 644 C CA . SER A 1 85 ? -4.852 -17.344 -17.172 1 93.44 85 SER A CA 1
ATOM 645 C C . SER A 1 85 ? -3.719 -18.266 -17.578 1 93.44 85 SER A C 1
ATOM 647 O O . SER A 1 85 ? -3.965 -19.406 -18 1 93.44 85 SER A O 1
ATOM 649 N N . VAL A 1 86 ? -2.523 -17.781 -17.484 1 95.75 86 VAL A N 1
ATOM 650 C CA . VAL A 1 86 ? -1.356 -18.594 -17.781 1 95.75 86 VAL A CA 1
ATOM 651 C C . VAL A 1 86 ? -1.327 -19.812 -16.875 1 95.75 86 VAL A C 1
ATOM 653 O O . VAL A 1 86 ? -1.037 -20.938 -17.312 1 95.75 86 VAL A O 1
ATOM 656 N N . MET A 1 87 ? -1.604 -19.609 -15.555 1 94 87 MET A N 1
ATOM 657 C CA . MET A 1 87 ? -1.631 -20.703 -14.586 1 94 87 MET A CA 1
ATOM 658 C C . MET A 1 87 ? -2.641 -21.766 -14.992 1 94 87 MET A C 1
ATOM 660 O O . MET A 1 87 ? -2.352 -22.953 -14.922 1 94 87 MET A O 1
ATOM 664 N N . GLN A 1 88 ? -3.789 -21.359 -15.43 1 93.5 88 GLN A N 1
ATOM 665 C CA . GLN A 1 88 ? -4.824 -22.297 -15.867 1 93.5 88 GLN A CA 1
ATOM 666 C C . GLN A 1 88 ? -4.348 -23.125 -17.062 1 93.5 88 GLN A C 1
ATOM 668 O O . GLN A 1 88 ? -4.59 -24.328 -17.109 1 93.5 88 GLN A O 1
ATOM 673 N N . GLU A 1 89 ? -3.66 -22.484 -18 1 95.44 89 GLU A N 1
ATOM 674 C CA . GLU A 1 89 ? -3.105 -23.188 -19.141 1 95.44 89 GLU A CA 1
ATOM 675 C C . GLU A 1 89 ? -2.068 -24.219 -18.703 1 95.44 89 GLU A C 1
ATOM 677 O O . GLU A 1 89 ? -2.035 -25.344 -19.234 1 95.44 89 GLU A O 1
ATOM 682 N N . ILE A 1 90 ? -1.26 -23.891 -17.781 1 96.75 90 ILE A N 1
ATOM 683 C CA . ILE A 1 90 ? -0.226 -24.766 -17.266 1 96.75 90 ILE A CA 1
ATOM 684 C C . ILE A 1 90 ? -0.873 -25.984 -16.609 1 96.75 90 ILE A C 1
ATOM 686 O O . ILE A 1 90 ? -0.454 -27.125 -16.844 1 96.75 90 ILE A O 1
ATOM 690 N N . PHE A 1 91 ? -1.912 -25.766 -15.75 1 96.19 91 PHE A N 1
ATOM 691 C CA . PHE A 1 91 ? -2.613 -26.859 -15.094 1 96.19 91 PHE A CA 1
ATOM 692 C C . PHE A 1 91 ? -3.205 -27.812 -16.125 1 96.19 91 PHE A C 1
ATOM 694 O O . PHE A 1 91 ? -3.098 -29.031 -15.977 1 96.19 91 PHE A O 1
ATOM 701 N N . ALA A 1 92 ? -3.795 -27.25 -17.172 1 95.56 92 ALA A N 1
ATOM 702 C CA . ALA A 1 92 ? -4.383 -28.062 -18.219 1 95.56 92 ALA A CA 1
ATOM 703 C C . ALA A 1 92 ? -3.324 -28.922 -18.906 1 95.56 92 ALA A C 1
ATOM 705 O O . ALA A 1 92 ? -3.545 -30.109 -19.156 1 95.56 92 ALA A O 1
ATOM 706 N N . GLU A 1 93 ? -2.188 -28.344 -19.219 1 97.06 93 GLU A N 1
ATOM 707 C CA . GLU A 1 93 ? -1.104 -29.078 -19.875 1 97.06 93 GLU A CA 1
ATOM 708 C C . GLU A 1 93 ? -0.534 -30.156 -18.953 1 97.06 93 GLU A C 1
ATOM 710 O O . GLU A 1 93 ? -0.259 -31.266 -19.391 1 97.06 93 GLU A O 1
ATOM 715 N N . MET A 1 94 ? -0.358 -29.859 -17.703 1 95.19 94 MET A N 1
ATOM 716 C CA . MET A 1 94 ? 0.156 -30.828 -16.75 1 95.19 94 MET A CA 1
ATOM 717 C C . MET A 1 94 ? -0.789 -32.031 -16.609 1 95.19 94 MET A C 1
ATOM 719 O O . MET A 1 94 ? -0.344 -33.188 -16.594 1 95.19 94 MET A O 1
ATOM 723 N N . LYS A 1 95 ? -2.061 -31.703 -16.531 1 94.56 95 LYS A N 1
ATOM 724 C CA . LYS A 1 95 ? -3.062 -32.781 -16.453 1 94.56 95 LYS A CA 1
ATOM 725 C C . LYS A 1 95 ? -2.967 -33.688 -17.656 1 94.56 95 LYS A C 1
ATOM 727 O O . LYS A 1 95 ? -2.99 -34.938 -17.516 1 94.56 95 LYS A O 1
ATOM 732 N N . ALA A 1 96 ? -2.832 -33.094 -18.891 1 96.19 96 ALA A N 1
ATOM 733 C CA . ALA A 1 96 ? -2.732 -33.875 -20.125 1 96.19 96 ALA A CA 1
ATOM 734 C C . ALA A 1 96 ? -1.499 -34.781 -20.094 1 96.19 96 ALA A C 1
ATOM 736 O O . ALA A 1 96 ? -1.575 -35.969 -20.453 1 96.19 96 ALA A O 1
ATOM 737 N N . ILE A 1 97 ? -0.393 -34.281 -19.625 1 96.06 97 ILE A N 1
ATOM 738 C CA . ILE A 1 97 ? 0.845 -35.062 -19.562 1 96.06 97 ILE A CA 1
ATOM 739 C C . ILE A 1 97 ? 0.69 -36.219 -18.562 1 96.06 97 ILE A C 1
ATOM 741 O O . ILE A 1 97 ? 1.121 -37.344 -18.828 1 96.06 97 ILE A O 1
ATOM 745 N N . ILE A 1 98 ? 0.125 -35.938 -17.406 1 95.12 98 ILE A N 1
ATOM 746 C CA . ILE A 1 98 ? -0.047 -36.938 -16.359 1 95.12 98 ILE A CA 1
ATOM 747 C C . ILE A 1 98 ? -0.939 -38.094 -16.875 1 95.12 98 ILE A C 1
ATOM 749 O O . ILE A 1 98 ? -0.667 -39.25 -16.641 1 95.12 98 ILE A O 1
ATOM 753 N N . GLN A 1 99 ? -1.983 -37.75 -17.609 1 95.56 99 GLN A N 1
ATOM 754 C CA . GLN A 1 99 ? -2.867 -38.75 -18.188 1 95.56 99 GLN A CA 1
ATOM 755 C C . GLN A 1 99 ? -2.121 -39.625 -19.188 1 95.56 99 GLN A C 1
ATOM 757 O O . GLN A 1 99 ? -2.275 -40.8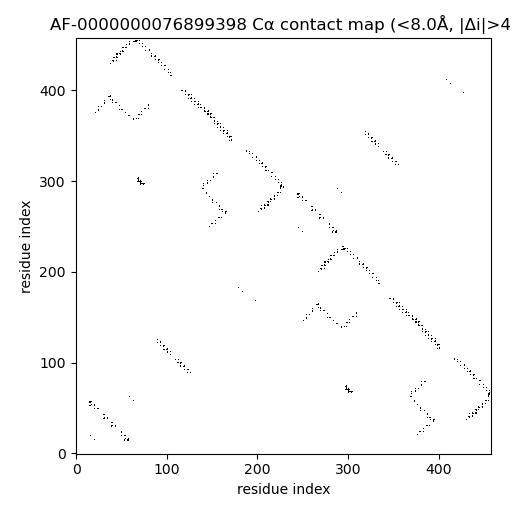44 -19.188 1 95.56 99 GLN A O 1
ATOM 762 N N . GLU A 1 100 ? -1.292 -39 -20.047 1 95.81 100 GLU A N 1
ATOM 763 C CA . GLU A 1 100 ? -0.48 -39.75 -21 1 95.81 100 GLU A CA 1
ATOM 764 C C . GLU A 1 100 ? 0.538 -40.625 -20.266 1 95.81 100 GLU A C 1
ATOM 766 O O . GLU A 1 100 ? 0.825 -41.75 -20.719 1 95.81 100 GLU A O 1
ATOM 771 N N . LEU A 1 101 ? 1.101 -40.062 -19.172 1 93.94 101 LEU A N 1
ATOM 772 C CA . LEU A 1 101 ? 2.057 -40.812 -18.359 1 93.94 101 LEU A CA 1
ATOM 773 C C . LEU A 1 101 ? 1.406 -42.062 -17.734 1 93.94 101 LEU A C 1
ATOM 775 O O . LEU A 1 101 ? 1.998 -43.125 -17.734 1 93.94 101 LEU A O 1
ATOM 779 N N . GLN A 1 102 ? 0.172 -41.938 -17.297 1 92.5 102 GLN A N 1
ATOM 780 C CA . GLN A 1 102 ? -0.564 -43.062 -16.719 1 92.5 102 GLN A CA 1
ATOM 781 C C . GLN A 1 102 ? -0.828 -44.125 -17.766 1 92.5 102 GLN A C 1
ATOM 783 O O . GLN A 1 102 ? -0.683 -45.312 -17.5 1 92.5 102 GLN A O 1
ATOM 788 N N . VAL A 1 103 ? -1.146 -43.719 -19 1 93.69 103 VAL A N 1
ATOM 789 C CA . VAL A 1 103 ? -1.394 -44.656 -20.094 1 93.69 103 VAL A CA 1
ATOM 790 C C . VAL A 1 103 ? -0.108 -45.406 -20.422 1 93.69 103 VAL A C 1
ATOM 792 O O . VAL A 1 103 ? -0.121 -46.625 -20.578 1 93.69 103 VAL A O 1
ATOM 795 N N . ALA A 1 104 ? 1.005 -44.719 -20.516 1 92.5 104 ALA A N 1
ATOM 796 C CA . ALA A 1 104 ? 2.295 -45.312 -20.797 1 92.5 104 ALA A CA 1
ATOM 797 C C . ALA A 1 104 ? 2.674 -46.344 -19.719 1 92.5 104 ALA A C 1
ATOM 799 O O . ALA A 1 104 ? 3.191 -47.406 -20.031 1 92.5 104 ALA A O 1
ATOM 800 N N . LEU A 1 105 ? 2.41 -46.031 -18.516 1 89.56 105 LEU A N 1
ATOM 801 C CA . LEU A 1 105 ? 2.732 -46.938 -17.406 1 89.56 105 LEU A CA 1
ATOM 802 C C . LEU A 1 105 ? 1.898 -48.219 -17.453 1 89.56 105 LEU A C 1
ATOM 804 O O . LEU A 1 105 ? 2.422 -49.312 -17.266 1 89.56 105 LEU A O 1
ATOM 808 N N . ARG A 1 106 ? 0.623 -48.094 -17.812 1 89.81 106 ARG A N 1
ATOM 809 C CA . ARG A 1 106 ? -0.272 -49.25 -17.891 1 89.81 106 ARG A CA 1
ATOM 810 C C . ARG A 1 106 ? 0.136 -50.156 -19.031 1 89.81 106 ARG A C 1
ATOM 812 O O . ARG A 1 106 ? 0.005 -51.375 -18.922 1 89.81 106 ARG A O 1
ATOM 819 N N . LYS A 1 107 ? 0.729 -49.562 -20.078 1 91.94 107 LYS A N 1
ATOM 820 C CA . LYS A 1 107 ? 1.147 -50.344 -21.234 1 91.94 107 LYS A CA 1
ATOM 821 C C . LYS A 1 107 ? 2.531 -50.938 -21.031 1 91.94 107 LYS A C 1
ATOM 823 O O . LYS A 1 107 ? 2.975 -51.781 -21.828 1 91.94 107 LYS A O 1
ATOM 828 N N . GLY A 1 108 ? 3.197 -50.531 -20.016 1 87.19 108 GLY A N 1
ATOM 829 C CA . GLY A 1 108 ? 4.539 -51.031 -19.734 1 87.19 108 GLY A CA 1
ATOM 830 C C . GLY A 1 108 ? 5.578 -50.5 -20.703 1 87.19 108 GLY A C 1
ATOM 831 O O . GLY A 1 108 ? 6.566 -51.156 -21 1 87.19 108 GLY A O 1
ATOM 832 N N . ASP A 1 109 ? 5.27 -49.375 -21.328 1 88.94 109 ASP A N 1
ATOM 833 C CA . ASP A 1 109 ? 6.172 -48.719 -22.266 1 88.94 109 ASP A CA 1
ATOM 834 C C . ASP A 1 109 ? 7.156 -47.781 -21.547 1 88.94 109 ASP A C 1
ATOM 836 O O . ASP A 1 109 ? 6.883 -46.594 -21.344 1 88.94 109 ASP A O 1
ATOM 840 N N . ASP A 1 110 ? 8.273 -48.219 -21.203 1 85.75 110 ASP A N 1
ATOM 841 C CA . ASP A 1 110 ? 9.258 -47.531 -20.406 1 85.75 110 ASP A CA 1
ATOM 842 C C . ASP A 1 110 ? 9.766 -46.281 -21.125 1 85.75 110 ASP A C 1
ATOM 844 O O . ASP A 1 110 ? 9.992 -45.219 -20.5 1 85.75 110 ASP A O 1
ATOM 848 N N . ALA A 1 111 ? 9.984 -46.469 -22.359 1 90.38 111 ALA A N 1
ATOM 849 C CA . ALA A 1 111 ? 10.5 -45.344 -23.125 1 90.38 111 ALA A CA 1
ATOM 850 C C . ALA A 1 111 ? 9.508 -44.188 -23.141 1 90.38 111 ALA A C 1
ATOM 852 O O . ALA A 1 111 ? 9.891 -43.031 -22.922 1 90.38 111 ALA A O 1
ATOM 853 N N . ALA A 1 112 ? 8.242 -44.531 -23.359 1 92.25 112 ALA A N 1
ATOM 854 C CA . ALA A 1 112 ? 7.199 -43.5 -23.359 1 92.25 112 ALA A CA 1
ATOM 855 C C . ALA A 1 112 ? 7.043 -42.875 -21.969 1 92.25 112 ALA A C 1
ATOM 857 O O . ALA A 1 112 ? 6.824 -41.656 -21.859 1 92.25 112 ALA A O 1
ATOM 858 N N . THR A 1 113 ? 7.117 -43.688 -20.969 1 90.75 113 THR A N 1
ATOM 859 C CA . THR A 1 113 ? 7.027 -43.219 -19.594 1 90.75 113 THR A CA 1
ATOM 860 C C . THR A 1 113 ? 8.125 -42.188 -19.297 1 90.75 113 THR A C 1
ATOM 862 O O . THR A 1 113 ? 7.844 -41.094 -18.766 1 90.75 113 THR A O 1
ATOM 865 N N . GLN A 1 114 ? 9.289 -42.531 -19.703 1 89.81 114 GLN A N 1
ATOM 866 C CA . GLN A 1 114 ? 10.422 -41.625 -19.469 1 89.81 114 GLN A CA 1
ATOM 867 C C . GLN A 1 114 ? 10.25 -40.312 -20.234 1 89.81 114 GLN A C 1
ATOM 869 O O . GLN A 1 114 ? 10.562 -39.25 -19.719 1 89.81 114 GLN A O 1
ATOM 874 N N . ALA A 1 115 ? 9.781 -40.406 -21.422 1 93 115 ALA A N 1
ATOM 875 C CA . ALA A 1 115 ? 9.578 -39.219 -22.25 1 93 115 ALA A CA 1
ATOM 876 C C . ALA A 1 115 ? 8.555 -38.281 -21.609 1 93 115 ALA A C 1
ATOM 878 O O . ALA A 1 115 ? 8.727 -37.062 -21.625 1 93 115 ALA A O 1
ATOM 879 N N . LYS A 1 116 ? 7.449 -38.844 -21.047 1 94 116 LYS A N 1
ATOM 880 C CA . LYS A 1 116 ? 6.398 -38.031 -20.438 1 94 116 LYS A CA 1
ATOM 881 C C . LYS A 1 116 ? 6.879 -37.406 -19.125 1 94 116 LYS A C 1
ATOM 883 O O . LYS A 1 116 ? 6.512 -36.281 -18.797 1 94 116 LYS A O 1
ATOM 888 N N . ILE A 1 117 ? 7.711 -38.156 -18.375 1 92.75 117 ILE A N 1
ATOM 889 C CA . ILE A 1 117 ? 8.297 -37.594 -17.172 1 92.75 117 ILE A CA 1
ATOM 890 C C . ILE A 1 117 ? 9.156 -36.375 -17.516 1 92.75 117 ILE A C 1
ATOM 892 O O . ILE A 1 117 ? 9.078 -35.344 -16.844 1 92.75 117 ILE A O 1
ATOM 896 N N . GLN A 1 118 ? 9.906 -36.562 -18.562 1 93 118 GLN A N 1
ATOM 897 C CA . GLN A 1 118 ? 10.75 -35.469 -19.016 1 93 118 GLN A CA 1
ATOM 898 C C . GLN A 1 118 ? 9.898 -34.25 -19.438 1 93 118 GLN A C 1
ATOM 900 O O . GLN A 1 118 ? 10.242 -33.125 -19.156 1 93 118 GLN A O 1
ATOM 905 N N . SER A 1 119 ? 8.781 -34.531 -20.188 1 94.88 119 SER A N 1
ATOM 906 C CA . SER A 1 119 ? 7.879 -33.469 -20.625 1 94.88 119 SER A CA 1
ATOM 907 C C . SER A 1 119 ? 7.297 -32.719 -19.438 1 94.88 119 SER A C 1
ATOM 909 O O . SER A 1 119 ? 7.234 -31.5 -19.438 1 94.88 119 SER A O 1
ATOM 911 N N . TYR A 1 120 ? 6.926 -33.469 -18.391 1 94.31 120 TYR A N 1
ATOM 912 C CA . TYR A 1 120 ? 6.375 -32.844 -17.203 1 94.31 120 TYR A CA 1
ATOM 913 C C . TYR A 1 120 ? 7.41 -31.969 -16.516 1 94.31 120 TYR A C 1
ATOM 915 O O . TYR A 1 120 ? 7.121 -30.812 -16.172 1 94.31 120 TYR A O 1
ATOM 923 N N . THR A 1 121 ? 8.57 -32.531 -16.328 1 93.56 121 THR A N 1
ATOM 924 C CA . THR A 1 121 ? 9.641 -31.828 -15.633 1 93.56 121 THR A CA 1
ATOM 925 C C . THR A 1 121 ? 10.008 -30.547 -16.359 1 93.56 121 THR A C 1
ATOM 927 O O . THR A 1 121 ? 10.18 -29.5 -15.734 1 93.56 121 THR A O 1
ATOM 930 N N . ARG A 1 122 ? 10.062 -30.656 -17.703 1 95.25 122 ARG A N 1
ATOM 931 C CA . ARG A 1 122 ? 10.383 -29.484 -18.5 1 95.25 122 ARG A CA 1
ATOM 932 C C . ARG A 1 122 ? 9.32 -28.406 -18.344 1 95.25 122 ARG A C 1
ATOM 934 O O . ARG A 1 122 ? 9.648 -27.219 -18.156 1 95.25 122 ARG A O 1
ATOM 941 N N . LEU A 1 123 ? 8.055 -28.75 -18.406 1 95.94 123 LEU A N 1
ATOM 942 C CA . LEU A 1 123 ? 6.941 -27.812 -18.266 1 95.94 123 LEU A CA 1
ATOM 943 C C . LEU A 1 123 ? 6.938 -27.188 -16.875 1 95.94 123 LEU A C 1
ATOM 945 O O . LEU A 1 123 ? 6.797 -25.969 -16.75 1 95.94 123 LEU A O 1
ATOM 949 N N . ALA A 1 124 ? 7.082 -28.016 -15.852 1 95.12 124 ALA A N 1
ATOM 950 C CA . ALA A 1 124 ? 7.035 -27.562 -14.469 1 95.12 124 ALA A CA 1
ATOM 951 C C . ALA A 1 124 ? 8.18 -26.594 -14.18 1 95.12 124 ALA A C 1
ATOM 953 O O . ALA A 1 124 ? 7.988 -25.562 -13.516 1 95.12 124 ALA A O 1
ATOM 954 N N . 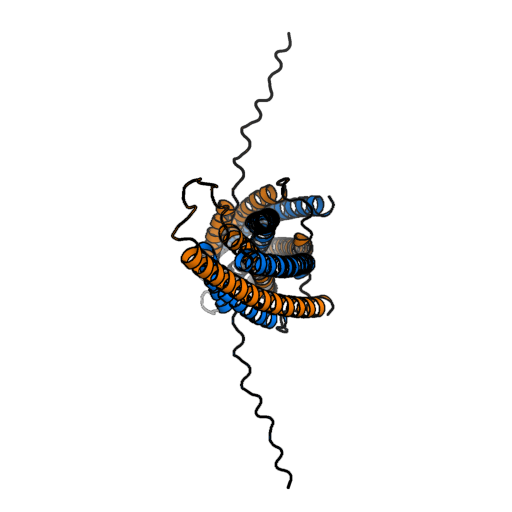LYS A 1 125 ? 9.383 -26.922 -14.719 1 93.69 125 LYS A N 1
ATOM 955 C CA . LYS A 1 125 ? 10.555 -26.078 -14.508 1 93.69 125 LYS A CA 1
ATOM 956 C C . LYS A 1 125 ? 10.383 -24.719 -15.195 1 93.69 125 LYS A C 1
ATOM 958 O O . LYS A 1 125 ? 10.68 -23.672 -14.609 1 93.69 125 LYS A O 1
ATOM 963 N N . LYS A 1 126 ? 9.93 -24.766 -16.422 1 96.12 126 LYS A N 1
ATOM 964 C CA . LYS A 1 126 ? 9.672 -23.531 -17.172 1 96.12 126 LYS A CA 1
ATOM 965 C C . LYS A 1 126 ? 8.664 -22.641 -16.453 1 96.12 126 LYS A C 1
ATOM 967 O O . LYS A 1 126 ? 8.859 -21.438 -16.328 1 96.12 126 LYS A O 1
ATOM 972 N N . ALA A 1 127 ? 7.582 -23.25 -16.016 1 96.12 127 ALA A N 1
ATOM 973 C CA . ALA A 1 127 ? 6.535 -22.516 -15.305 1 96.12 127 ALA A CA 1
ATOM 974 C C . ALA A 1 127 ? 7.062 -21.938 -13.992 1 96.12 127 ALA A C 1
ATOM 976 O O . ALA A 1 127 ? 6.84 -20.766 -13.695 1 96.12 127 ALA A O 1
ATOM 977 N N . LYS A 1 128 ? 7.746 -22.734 -13.242 1 95.19 128 LYS A N 1
ATOM 978 C CA . LYS A 1 128 ? 8.32 -22.297 -11.969 1 95.19 128 LYS A CA 1
ATOM 979 C C . LYS A 1 128 ? 9.219 -21.094 -12.156 1 95.19 128 LYS A C 1
ATOM 981 O O . LYS A 1 128 ? 9.109 -20.109 -11.414 1 95.19 128 LYS A O 1
ATOM 986 N N . ASN A 1 129 ? 10.078 -21.172 -13.125 1 95.62 129 ASN A N 1
ATOM 987 C CA . ASN A 1 129 ? 11.016 -20.078 -13.367 1 95.62 129 ASN A CA 1
ATOM 988 C C . ASN A 1 129 ? 10.281 -18.797 -13.773 1 95.62 129 ASN A C 1
ATOM 990 O O . ASN A 1 129 ? 10.625 -17.703 -13.305 1 95.62 129 ASN A O 1
ATOM 994 N N . HIS A 1 130 ? 9.32 -18.891 -14.648 1 95.19 130 HIS A N 1
ATOM 995 C CA . HIS A 1 130 ? 8.523 -17.75 -15.086 1 95.19 130 HIS A CA 1
ATOM 996 C C . HIS A 1 130 ? 7.82 -17.078 -13.906 1 95.19 130 HIS A C 1
ATOM 998 O O . HIS A 1 130 ? 7.867 -15.859 -13.766 1 95.19 130 HIS A O 1
ATOM 1004 N N . PHE A 1 131 ? 7.23 -17.797 -13.031 1 95.88 131 PHE A N 1
ATOM 1005 C CA . PHE A 1 131 ? 6.449 -17.25 -11.93 1 95.88 131 PHE A CA 1
ATOM 1006 C C . PHE A 1 131 ? 7.363 -16.734 -10.82 1 95.88 131 PHE A C 1
ATOM 1008 O O . PHE A 1 131 ? 7.02 -15.789 -10.109 1 95.88 131 PHE A O 1
ATOM 1015 N N . LYS A 1 132 ? 8.531 -17.375 -10.68 1 95.56 132 LYS A N 1
ATOM 1016 C CA . LYS A 1 132 ? 9.508 -16.859 -9.719 1 95.56 132 LYS A CA 1
ATOM 1017 C C . LYS A 1 132 ? 9.945 -15.445 -10.086 1 95.56 132 LYS A C 1
ATOM 1019 O O . LYS A 1 132 ? 9.961 -14.555 -9.227 1 95.56 132 LYS A O 1
ATOM 1024 N N . LYS A 1 133 ? 10.227 -15.266 -11.359 1 94.25 133 LYS A N 1
ATOM 1025 C CA . LYS A 1 133 ? 10.633 -13.945 -11.836 1 94.25 133 LYS A CA 1
ATOM 1026 C C . LYS A 1 133 ? 9.508 -12.93 -11.664 1 94.25 133 LYS A C 1
ATOM 1028 O O . LYS A 1 133 ? 9.742 -11.805 -11.219 1 94.25 133 LYS A O 1
ATOM 1033 N N . THR A 1 134 ? 8.32 -13.289 -12 1 93.06 134 THR A N 1
ATOM 1034 C CA . THR A 1 134 ? 7.16 -12.414 -11.898 1 93.06 134 THR A CA 1
ATOM 1035 C C . THR A 1 134 ? 6.867 -12.055 -10.445 1 93.06 134 THR A C 1
ATOM 1037 O O . THR A 1 134 ? 6.539 -10.906 -10.133 1 93.06 134 THR A O 1
ATOM 1040 N N . ALA A 1 135 ? 6.984 -13.039 -9.547 1 93.5 135 ALA A N 1
ATOM 1041 C CA . ALA A 1 135 ? 6.715 -12.812 -8.125 1 93.5 135 ALA A CA 1
ATOM 1042 C C . ALA A 1 135 ? 7.707 -11.82 -7.531 1 93.5 135 ALA A C 1
ATOM 1044 O O . ALA A 1 135 ? 7.328 -10.953 -6.738 1 93.5 135 ALA A O 1
ATOM 1045 N N . LYS A 1 136 ? 8.961 -11.969 -7.863 1 91.5 136 LYS A N 1
ATOM 1046 C CA . LYS A 1 136 ? 9.977 -11.039 -7.371 1 91.5 136 LYS A CA 1
ATOM 1047 C C . LYS A 1 136 ? 9.688 -9.609 -7.816 1 91.5 136 LYS A C 1
ATOM 1049 O O . LYS A 1 136 ? 9.719 -8.688 -7.008 1 91.5 136 LYS A O 1
ATOM 1054 N N . LYS A 1 137 ? 9.406 -9.453 -9.07 1 88.5 137 LYS A N 1
ATOM 1055 C CA . LYS A 1 137 ? 9.086 -8.141 -9.625 1 88.5 137 LYS A CA 1
ATOM 1056 C C . LYS A 1 137 ? 7.844 -7.547 -8.961 1 88.5 137 LYS A C 1
ATOM 1058 O O . LYS A 1 137 ? 7.836 -6.375 -8.578 1 88.5 137 LYS A O 1
ATOM 1063 N N . THR A 1 138 ? 6.785 -8.312 -8.875 1 90.25 138 THR A N 1
ATOM 1064 C CA . THR A 1 138 ? 5.527 -7.848 -8.297 1 90.25 138 THR A CA 1
ATOM 1065 C C . THR A 1 138 ? 5.711 -7.453 -6.836 1 90.25 138 THR A C 1
ATOM 1067 O O . THR A 1 138 ? 5.125 -6.473 -6.375 1 90.25 138 THR A O 1
ATOM 1070 N N . SER A 1 139 ? 6.516 -8.25 -6.105 1 90.31 139 SER A N 1
ATOM 1071 C CA . SER A 1 139 ? 6.762 -7.945 -4.699 1 90.31 139 SER A CA 1
ATOM 1072 C C . SER A 1 139 ? 7.422 -6.582 -4.531 1 90.31 139 SER A C 1
ATOM 1074 O O . SER A 1 139 ? 7.02 -5.789 -3.676 1 90.31 139 SER A O 1
ATOM 1076 N N . VAL A 1 140 ? 8.406 -6.324 -5.352 1 85.94 140 VAL A N 1
ATOM 1077 C CA . VAL A 1 140 ? 9.109 -5.047 -5.289 1 85.94 140 VAL A CA 1
ATOM 1078 C C . VAL A 1 140 ? 8.141 -3.908 -5.594 1 85.94 140 VAL A C 1
ATOM 1080 O O . VAL A 1 140 ? 8.109 -2.9 -4.883 1 85.94 140 VAL A O 1
ATOM 1083 N N . ASP A 1 141 ? 7.332 -4.059 -6.613 1 85.81 141 ASP A N 1
ATOM 1084 C CA . ASP A 1 141 ? 6.367 -3.039 -7.023 1 85.81 141 ASP A CA 1
ATOM 1085 C C . ASP A 1 141 ? 5.34 -2.785 -5.922 1 85.81 141 ASP A C 1
ATOM 1087 O O . ASP A 1 141 ? 5.043 -1.634 -5.598 1 85.81 141 ASP A O 1
ATOM 1091 N N . CYS A 1 142 ? 4.773 -3.873 -5.422 1 89.5 142 CYS A N 1
ATOM 1092 C CA . CYS A 1 142 ? 3.756 -3.744 -4.387 1 89.5 142 CYS A CA 1
ATOM 1093 C C . CYS A 1 142 ? 4.324 -3.062 -3.146 1 89.5 142 CYS A C 1
ATOM 1095 O O . CYS A 1 142 ? 3.664 -2.215 -2.543 1 89.5 142 CYS A O 1
ATOM 1097 N N . ARG A 1 143 ? 5.543 -3.395 -2.76 1 87.69 143 ARG A N 1
ATOM 1098 C CA . ARG A 1 143 ? 6.168 -2.807 -1.58 1 87.69 143 ARG A CA 1
ATOM 1099 C C . ARG A 1 143 ? 6.391 -1.31 -1.77 1 87.69 143 ARG A C 1
ATOM 1101 O O . ARG A 1 143 ? 6.199 -0.525 -0.838 1 87.69 143 ARG A O 1
ATOM 1108 N N . MET A 1 144 ? 6.762 -0.989 -2.967 1 86.38 144 MET A N 1
ATOM 1109 C CA . MET A 1 144 ? 6.949 0.427 -3.271 1 86.38 144 MET A CA 1
ATOM 1110 C C . MET A 1 144 ? 5.637 1.189 -3.146 1 86.38 144 MET A C 1
ATOM 1112 O O . MET A 1 144 ? 5.594 2.271 -2.561 1 86.38 144 MET A O 1
ATOM 1116 N N . VAL A 1 145 ? 4.586 0.677 -3.688 1 89.25 145 VAL A N 1
ATOM 1117 C CA . VAL A 1 145 ? 3.264 1.288 -3.613 1 89.25 145 VAL A CA 1
ATOM 1118 C C . VAL A 1 145 ? 2.844 1.441 -2.154 1 89.25 145 VAL A C 1
ATOM 1120 O O . VAL A 1 145 ? 2.361 2.502 -1.748 1 89.25 145 VAL A O 1
ATOM 1123 N N . MET A 1 146 ? 3.051 0.449 -1.395 1 91.25 146 MET A N 1
ATOM 1124 C CA . MET A 1 146 ? 2.672 0.469 0.015 1 91.25 146 MET A CA 1
ATOM 1125 C C . MET A 1 146 ? 3.488 1.501 0.784 1 91.25 146 MET A C 1
ATOM 1127 O O . MET A 1 146 ? 2.949 2.223 1.626 1 91.25 146 MET A O 1
ATOM 1131 N N . LEU A 1 147 ? 4.805 1.548 0.44 1 90.44 147 LEU A N 1
ATOM 1132 C CA . LEU A 1 147 ? 5.688 2.502 1.104 1 90.44 147 LEU A CA 1
ATOM 1133 C C . LEU A 1 147 ? 5.246 3.936 0.826 1 90.44 147 LEU A C 1
ATOM 1135 O O . LEU A 1 147 ? 5.152 4.75 1.746 1 90.44 147 LEU A O 1
ATOM 1139 N N . LEU A 1 148 ? 4.977 4.223 -0.378 1 91.12 148 LEU A N 1
ATOM 1140 C CA . LEU A 1 148 ? 4.57 5.566 -0.773 1 91.12 148 LEU A CA 1
ATOM 1141 C C . LEU A 1 148 ? 3.225 5.93 -0.152 1 91.12 148 LEU A C 1
ATOM 1143 O O . LEU A 1 148 ? 3.045 7.051 0.334 1 91.12 148 LEU A O 1
ATOM 1147 N N . ALA A 1 149 ? 2.264 5.008 -0.178 1 92.31 149 ALA A N 1
ATOM 1148 C CA . ALA A 1 149 ? 0.957 5.246 0.428 1 92.31 149 ALA A CA 1
ATOM 1149 C C . ALA A 1 149 ? 1.087 5.508 1.926 1 92.31 149 ALA A C 1
ATOM 1151 O O . ALA A 1 149 ? 0.444 6.41 2.463 1 92.31 149 ALA A O 1
ATOM 1152 N N . LYS A 1 150 ? 1.935 4.734 2.578 1 93.44 150 LYS A N 1
ATOM 1153 C CA . LYS A 1 150 ? 2.139 4.906 4.016 1 93.44 150 LYS A CA 1
ATOM 1154 C C . LYS A 1 150 ? 2.793 6.25 4.32 1 93.44 150 LYS A C 1
ATOM 1156 O O . LYS A 1 150 ? 2.4 6.938 5.266 1 93.44 150 LYS A O 1
ATOM 1161 N N . ALA A 1 151 ? 3.807 6.555 3.553 1 92.5 151 ALA A N 1
ATOM 1162 C CA . ALA A 1 151 ? 4.461 7.848 3.738 1 92.5 151 ALA A CA 1
ATOM 1163 C C . ALA A 1 151 ? 3.461 8.992 3.592 1 92.5 151 ALA A C 1
ATOM 1165 O O . ALA A 1 151 ? 3.484 9.945 4.371 1 92.5 151 ALA A O 1
ATOM 1166 N N . ARG A 1 152 ? 2.646 8.969 2.635 1 94.25 152 ARG A N 1
ATOM 1167 C CA . ARG A 1 152 ? 1.63 9.992 2.42 1 94.25 152 ARG A CA 1
ATOM 1168 C C . ARG A 1 152 ? 0.667 10.062 3.602 1 94.25 152 ARG A C 1
ATOM 1170 O O . ARG A 1 152 ? 0.341 11.156 4.078 1 94.25 152 ARG A O 1
ATOM 1177 N N . GLU A 1 153 ? 0.145 8.883 4.051 1 93.94 153 GLU A N 1
ATOM 1178 C CA . GLU A 1 153 ? -0.759 8.836 5.195 1 93.94 153 GLU A CA 1
ATOM 1179 C C . GLU A 1 153 ? -0.136 9.5 6.422 1 93.94 153 GLU A C 1
ATOM 1181 O O . GLU A 1 153 ? -0.785 10.305 7.094 1 93.94 153 GLU A O 1
ATOM 1186 N N . ILE A 1 154 ? 1.126 9.203 6.688 1 94.88 154 ILE A N 1
ATOM 1187 C CA . ILE A 1 154 ? 1.826 9.758 7.84 1 94.88 154 ILE A CA 1
ATOM 1188 C C . ILE A 1 154 ? 1.996 11.266 7.668 1 94.88 154 ILE A C 1
ATOM 1190 O O . ILE A 1 154 ? 1.876 12.023 8.633 1 94.88 154 ILE A O 1
ATOM 1194 N N . SER A 1 155 ? 2.332 11.695 6.414 1 95.31 155 SER A N 1
ATOM 1195 C CA . SER A 1 155 ? 2.508 13.117 6.137 1 95.31 155 SER A CA 1
ATOM 1196 C C . SER A 1 155 ? 1.252 13.914 6.484 1 95.31 155 SER A C 1
ATOM 1198 O O . SER A 1 155 ? 1.323 14.922 7.191 1 95.31 155 SER A O 1
ATOM 1200 N N . VAL A 1 156 ? 0.119 13.438 6.039 1 96.19 156 VAL A N 1
ATOM 1201 C CA . VAL A 1 156 ? -1.139 14.141 6.27 1 96.19 156 VAL A CA 1
ATOM 1202 C C . VAL A 1 156 ? -1.483 14.109 7.758 1 96.19 156 VAL A C 1
ATOM 1204 O O . VAL A 1 156 ? -1.946 15.109 8.312 1 96.19 156 VAL A O 1
ATOM 1207 N N . SER A 1 157 ? -1.241 12.961 8.383 1 94.75 157 SER A N 1
ATOM 1208 C CA . SER A 1 157 ? -1.479 12.844 9.812 1 94.75 157 SER A CA 1
ATOM 1209 C C . SER A 1 157 ? -0.622 13.828 10.602 1 94.75 157 SER A C 1
ATOM 1211 O O . SER A 1 157 ? -1.091 14.43 11.57 1 94.75 157 SER A O 1
ATOM 1213 N N . LEU A 1 158 ? 0.601 13.961 10.203 1 95.38 158 LEU A N 1
ATOM 1214 C CA . LEU A 1 158 ? 1.513 14.891 10.867 1 95.38 158 LEU A CA 1
ATOM 1215 C C . LEU A 1 158 ? 1.029 16.328 10.719 1 95.38 158 LEU A C 1
ATOM 1217 O O . LEU A 1 158 ? 1.032 17.094 11.688 1 95.38 158 LEU A O 1
ATOM 1221 N N . LEU A 1 159 ? 0.61 16.734 9.531 1 96.62 159 LEU A N 1
ATOM 1222 C CA . LEU A 1 159 ? 0.101 18.078 9.281 1 96.62 159 LEU A CA 1
ATOM 1223 C C . LEU A 1 159 ? -1.156 18.344 10.109 1 96.62 159 LEU A C 1
ATOM 1225 O O . LEU A 1 159 ? -1.293 19.406 10.719 1 96.62 159 LEU A O 1
ATOM 1229 N N . GLU A 1 160 ? -2.016 17.328 10.117 1 96.25 160 GLU A N 1
ATOM 1230 C CA . GLU A 1 160 ? -3.242 17.438 10.898 1 96.25 160 GLU A CA 1
ATOM 1231 C C . GLU A 1 160 ? -2.938 17.609 12.391 1 96.25 160 GLU A C 1
ATOM 1233 O O . GLU A 1 160 ? -3.529 18.453 13.055 1 96.25 160 GLU A O 1
ATOM 1238 N N . SER A 1 161 ? -2.062 16.828 12.906 1 94.31 161 SER A N 1
ATOM 1239 C CA . SER A 1 161 ? -1.687 16.875 14.312 1 94.31 161 SER A CA 1
ATOM 1240 C C . SER A 1 161 ? -1.067 18.234 14.664 1 94.31 161 SER A C 1
ATOM 1242 O O . SER A 1 161 ? -1.293 18.75 15.758 1 94.31 161 SER A O 1
ATOM 1244 N N . THR A 1 162 ? -0.301 18.766 13.773 1 95.38 162 THR A N 1
ATOM 1245 C CA . THR A 1 162 ? 0.329 20.078 13.969 1 95.38 162 THR A CA 1
ATOM 1246 C C . THR A 1 162 ? -0.725 21.156 14.156 1 95.38 162 THR A C 1
ATOM 1248 O O . THR A 1 162 ? -0.646 21.953 15.094 1 95.38 162 THR A O 1
ATOM 1251 N N . LEU A 1 163 ? -1.724 21.156 13.336 1 95.06 163 LEU A N 1
ATOM 1252 C CA . LEU A 1 163 ? -2.764 22.172 13.414 1 95.06 163 LEU A CA 1
ATOM 1253 C C . LEU A 1 163 ? -3.635 21.969 14.648 1 95.06 163 LEU A C 1
ATOM 1255 O O . LEU A 1 163 ? -4.117 22.938 15.25 1 95.06 163 LEU A O 1
ATOM 1259 N N . ARG A 1 164 ? -3.805 20.734 14.992 1 93.75 164 ARG A N 1
ATOM 1260 C CA . ARG A 1 164 ? -4.535 20.422 16.219 1 93.75 164 ARG A CA 1
ATOM 1261 C C . ARG A 1 164 ? -3.836 21.016 17.438 1 93.75 164 ARG A C 1
ATOM 1263 O O . ARG A 1 164 ? -4.477 21.625 18.297 1 93.75 164 ARG A O 1
ATOM 1270 N N . LEU A 1 165 ? -2.549 20.906 17.531 1 92.69 165 LEU A N 1
ATOM 1271 C CA . LEU A 1 165 ? -1.772 21.438 18.641 1 92.69 165 LEU A CA 1
ATOM 1272 C C . LEU A 1 165 ? -1.788 22.969 18.641 1 92.69 165 LEU A C 1
ATOM 1274 O O . LEU A 1 165 ? -1.932 23.594 19.688 1 92.69 165 LEU A O 1
ATOM 1278 N N . LEU A 1 166 ? -1.71 23.562 17.453 1 93.62 166 LEU A N 1
ATOM 1279 C CA . LEU A 1 166 ? -1.686 25.016 17.328 1 93.62 166 LEU A CA 1
ATOM 1280 C C . LEU A 1 166 ? -3.029 25.609 17.734 1 93.62 166 LEU A C 1
ATOM 1282 O O . LEU A 1 166 ? -3.084 26.719 18.281 1 93.62 166 LEU A O 1
ATOM 1286 N N . SER A 1 167 ? -4.102 24.891 17.5 1 92.62 167 SER A N 1
ATOM 1287 C CA . SER A 1 167 ? -5.438 25.406 17.812 1 92.62 167 SER A CA 1
ATOM 1288 C C . SER A 1 167 ? -5.648 25.484 19.328 1 92.62 167 SER A C 1
ATOM 1290 O O . SER A 1 167 ? -6.559 26.188 19.781 1 92.62 167 SER A O 1
ATOM 1292 N N . LYS A 1 168 ? -4.754 24.922 20.109 1 89.94 168 LYS A N 1
ATOM 1293 C CA . LYS A 1 168 ? -4.895 24.891 21.562 1 89.94 168 LYS A CA 1
ATOM 1294 C C . LYS A 1 168 ? -3.947 25.891 22.219 1 89.94 168 LYS A C 1
ATOM 1296 O O . LYS A 1 168 ? -3.951 26.047 23.453 1 89.94 168 LYS A O 1
ATOM 1301 N N . GLN A 1 169 ? -3.191 26.594 21.406 1 88.62 169 GLN A N 1
ATOM 1302 C CA . GLN A 1 169 ? -2.111 27.391 21.984 1 88.62 169 GLN A CA 1
ATOM 1303 C C . GLN A 1 169 ? -2.641 28.703 22.547 1 88.62 169 GLN A C 1
ATOM 1305 O O . GLN A 1 169 ? -2.115 29.219 23.547 1 88.62 169 GLN A O 1
ATOM 1310 N N . ILE A 1 170 ? -3.652 29.328 21.875 1 82.88 170 ILE A N 1
ATOM 1311 C CA . ILE A 1 170 ? -4.203 30.578 22.391 1 82.88 170 ILE A CA 1
ATOM 1312 C C . ILE A 1 170 ? -5.652 30.359 22.812 1 82.88 170 ILE A C 1
ATOM 1314 O O . ILE A 1 170 ? -6.504 30 22 1 82.88 170 ILE A O 1
ATOM 1318 N N . GLU A 1 171 ? -5.805 29.969 24.094 1 68 171 GLU A N 1
ATOM 1319 C CA . GLU A 1 171 ? -7.168 29.797 24.578 1 68 171 GLU A CA 1
ATOM 1320 C C . GLU A 1 171 ? -7.793 31.156 24.922 1 68 171 GLU A C 1
ATOM 1322 O O . GLU A 1 171 ? -7.098 32.062 25.359 1 68 171 GLU A O 1
ATOM 1327 N N . MET A 1 172 ? -9.039 31.344 24.469 1 57.88 172 MET A N 1
ATOM 1328 C CA . MET A 1 172 ? -9.844 32.5 24.781 1 57.88 172 MET A CA 1
ATOM 1329 C C . MET A 1 172 ? -9.906 32.75 26.297 1 57.88 172 MET A C 1
ATOM 1331 O O . MET A 1 172 ? -10.188 31.812 27.047 1 57.88 172 MET A O 1
ATOM 1335 N N . PRO A 1 173 ? -9.297 33.844 26.781 1 55 173 PRO A N 1
ATOM 1336 C CA . PRO A 1 173 ? -9.531 34.156 28.188 1 55 173 PRO A CA 1
ATOM 1337 C C . PRO A 1 173 ? -11.008 34.062 28.578 1 55 173 PRO A C 1
ATOM 1339 O O . PRO A 1 173 ? -11.875 34.438 27.781 1 55 173 PRO A O 1
ATOM 1342 N N . LYS A 1 174 ? -11.438 33.156 29.141 1 48.31 174 LYS A N 1
ATOM 1343 C CA . LYS A 1 174 ? -12.711 33.406 29.812 1 48.31 174 LYS A CA 1
ATOM 1344 C C . LYS A 1 174 ? -12.711 34.781 30.469 1 48.31 174 LYS A C 1
ATOM 1346 O O . LYS A 1 174 ? -11.75 35.156 31.141 1 48.31 174 LYS A O 1
ATOM 1351 N N . GLN A 1 175 ? -13.266 35.812 29.844 1 46 175 GLN A N 1
ATOM 1352 C CA . GLN A 1 175 ? -13.5 37.094 30.5 1 46 175 GLN A CA 1
ATOM 1353 C C . GLN A 1 175 ? -13.672 36.906 32 1 46 175 GLN A C 1
ATOM 1355 O O . GLN A 1 175 ? -14.805 36.906 32.5 1 46 175 GLN A O 1
ATOM 1360 N N . SER A 1 176 ? -13.18 36.156 32.75 1 40.78 176 SER A N 1
ATOM 1361 C CA . SER A 1 176 ? -13.508 36.438 34.156 1 40.78 176 SER A CA 1
ATOM 1362 C C . SER A 1 176 ? -13.148 37.844 34.562 1 40.78 176 SER A C 1
ATOM 1364 O O . SER A 1 176 ? -12.172 38.406 34.062 1 40.78 176 SER A O 1
ATOM 1366 N N . LEU A 1 177 ? -14.109 38.781 35.125 1 39.12 177 LEU A N 1
ATOM 1367 C CA . LEU A 1 177 ? -14.234 40.062 35.75 1 39.12 177 LEU A CA 1
ATOM 1368 C C . LEU A 1 177 ? -12.945 40.438 36.5 1 39.12 177 LEU A C 1
ATOM 1370 O O . LEU A 1 177 ? -12.578 41.625 36.531 1 39.12 177 LEU A O 1
ATOM 1374 N N . VAL A 1 178 ? -12.547 39.656 37.5 1 38.25 178 VAL A N 1
ATOM 1375 C CA . VAL A 1 178 ? -11.805 40.094 38.656 1 38.25 178 VAL A CA 1
ATOM 1376 C C . VAL A 1 178 ? -10.375 40.469 38.25 1 38.25 178 VAL A C 1
ATOM 1378 O O . VAL A 1 178 ? -9.547 40.781 39.125 1 38.25 178 VAL A O 1
ATOM 1381 N N . SER A 1 179 ? -9.695 39.875 37.219 1 42.06 179 SER A N 1
ATOM 1382 C CA . SER A 1 179 ? -8.258 40.094 37.281 1 42.06 179 SER A CA 1
ATOM 1383 C C . SER A 1 179 ? -7.871 41.5 36.844 1 42.06 179 SER A C 1
ATOM 1385 O O . SER A 1 179 ? -7.539 41.719 35.688 1 42.06 179 SER A O 1
ATOM 1387 N N . LYS A 1 180 ? -8.633 42.562 37 1 42.97 180 LYS A N 1
ATOM 1388 C CA . LYS A 1 180 ? -8.438 43.969 36.625 1 42.97 180 LYS A CA 1
ATOM 1389 C C . LYS A 1 180 ? -7.027 44.438 36.969 1 42.97 180 LYS A C 1
ATOM 1391 O O . LYS A 1 180 ? -6.336 45.031 36.156 1 42.97 180 LYS A O 1
ATOM 1396 N N . ALA A 1 181 ? -6.812 45.344 38.344 1 38.03 181 ALA A N 1
ATOM 1397 C CA . ALA A 1 181 ? -6.023 46.5 38.75 1 38.03 181 ALA A CA 1
ATOM 1398 C C . ALA A 1 181 ? -4.547 46.125 38.875 1 38.03 181 ALA A C 1
ATOM 1400 O O . ALA A 1 181 ? -3.676 46.906 38.469 1 38.03 181 ALA A O 1
ATOM 1401 N N . PHE A 1 182 ? -4.199 45.469 40 1 40.78 182 PHE A N 1
ATOM 1402 C CA . PHE A 1 182 ? -2.826 45.5 40.5 1 40.78 182 PHE A CA 1
ATOM 1403 C C . PHE A 1 182 ? -1.883 44.812 39.5 1 40.78 182 PHE A C 1
ATOM 1405 O O . PHE A 1 182 ? -0.711 45.188 39.406 1 40.78 182 PHE A O 1
ATOM 1412 N N . HIS A 1 183 ? -1.987 43.312 39.062 1 46.53 183 HIS A N 1
ATOM 1413 C CA . HIS A 1 183 ? -1.012 42.344 38.531 1 46.53 183 HIS A CA 1
ATOM 1414 C C . HIS A 1 183 ? -0.951 42.375 37.031 1 46.53 183 HIS A C 1
ATOM 1416 O O . HIS A 1 183 ? -0.462 41.438 36.406 1 46.53 183 HIS A O 1
ATOM 1422 N N . LYS A 1 184 ? -1.232 43.375 36.469 1 51.34 184 LYS A N 1
ATOM 1423 C CA . LYS A 1 184 ? -1.471 43.656 35.062 1 51.34 184 LYS A CA 1
ATOM 1424 C C . LYS A 1 184 ? -0.171 43.625 34.25 1 51.34 184 LYS A C 1
ATOM 1426 O O . LYS A 1 184 ? -0.126 43.031 33.156 1 51.34 184 LYS A O 1
ATOM 1431 N N . LYS A 1 185 ? 0.764 44.5 34.75 1 52.69 185 LYS A N 1
ATOM 1432 C CA . LYS A 1 185 ? 1.984 44.625 33.969 1 52.69 185 LYS A CA 1
ATOM 1433 C C . LYS A 1 185 ? 2.709 43.281 33.875 1 52.69 185 LYS A C 1
ATOM 1435 O O . LYS A 1 185 ? 3.205 42.906 32.812 1 52.69 185 LYS A O 1
ATOM 1440 N N . LYS A 1 186 ? 3.002 42.531 35.094 1 56.78 186 LYS A N 1
ATOM 1441 C CA . LYS A 1 186 ? 3.701 41.25 35.094 1 56.78 186 LYS A CA 1
ATOM 1442 C C . LYS A 1 186 ? 2.965 40.25 34.219 1 56.78 186 LYS A C 1
ATOM 1444 O O . LYS A 1 186 ? 3.594 39.406 33.562 1 56.78 186 LYS A O 1
ATOM 1449 N N . SER A 1 187 ? 1.654 40.438 34.094 1 67.25 187 SER A N 1
ATOM 1450 C CA . SER A 1 187 ? 0.823 39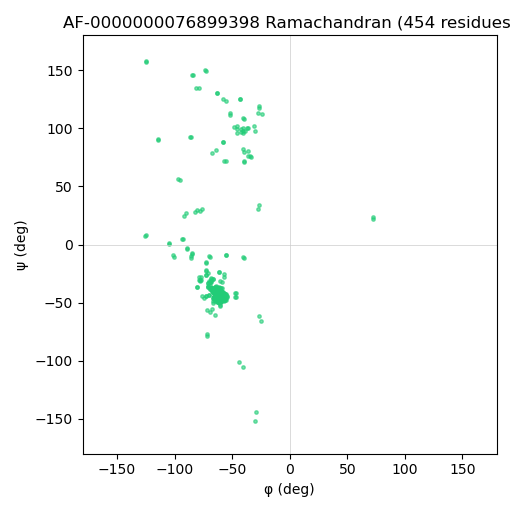.531 33.344 1 67.25 187 SER A CA 1
ATOM 1451 C C . SER A 1 187 ? 0.981 39.75 31.828 1 67.25 187 SER A C 1
ATOM 1453 O O . SER A 1 187 ? 1.051 38.812 31.062 1 67.25 187 SER A O 1
ATOM 1455 N N . VAL A 1 188 ? 1.316 41.031 31.562 1 73.25 188 VAL A N 1
ATOM 1456 C CA . VAL A 1 188 ? 1.473 41.375 30.156 1 73.25 188 VAL A CA 1
ATOM 1457 C C . VAL A 1 188 ? 2.799 40.844 29.641 1 73.25 188 VAL A C 1
ATOM 1459 O O . VAL A 1 188 ? 2.855 40.281 28.531 1 73.25 188 VAL A O 1
ATOM 1462 N N . SER A 1 189 ? 3.883 41.031 30.453 1 74.62 189 SER A N 1
ATOM 1463 C CA . SER A 1 189 ? 5.199 40.562 30.062 1 74.62 189 SER A CA 1
ATOM 1464 C C . SER A 1 189 ? 5.191 39.031 29.859 1 74.62 189 SER A C 1
ATOM 1466 O O . SER A 1 189 ? 5.785 38.531 28.906 1 74.62 189 SER A O 1
ATOM 1468 N N . CYS A 1 190 ? 4.562 38.312 30.688 1 73.38 190 CYS A N 1
ATOM 1469 C CA . CYS A 1 190 ? 4.484 36.875 30.594 1 73.38 190 CYS A CA 1
ATOM 1470 C C . CYS A 1 190 ? 3.713 36.438 29.344 1 73.38 190 CYS A C 1
ATOM 1472 O O . CYS A 1 190 ? 4.125 35.5 28.641 1 73.38 190 CYS A O 1
ATOM 1474 N N . LYS A 1 191 ? 2.705 37.156 29.062 1 79.69 191 LYS A N 1
ATOM 1475 C CA . LYS A 1 191 ? 1.902 36.844 27.891 1 79.69 191 LYS A CA 1
ATOM 1476 C C . LYS A 1 191 ? 2.678 37.125 26.609 1 79.69 191 LYS A C 1
ATOM 1478 O O . LYS A 1 191 ? 2.596 36.344 25.656 1 79.69 191 LYS A O 1
ATOM 1483 N N . GLU A 1 192 ? 3.434 38.219 26.656 1 84.75 192 GLU A N 1
ATOM 1484 C CA . GLU A 1 192 ? 4.246 38.562 25.5 1 84.75 192 GLU A CA 1
ATOM 1485 C C . GLU A 1 192 ? 5.32 37.5 25.25 1 84.75 192 GLU A C 1
ATOM 1487 O O . GLU A 1 192 ? 5.613 37.156 24.094 1 84.75 192 GLU A O 1
ATOM 1492 N N . GLU A 1 193 ? 5.938 36.969 26.266 1 85.75 193 GLU A N 1
ATOM 1493 C CA . GLU A 1 193 ? 6.941 35.906 26.141 1 85.75 193 GLU A CA 1
ATOM 1494 C C . GLU A 1 193 ? 6.332 34.625 25.562 1 85.75 193 GLU A C 1
ATOM 1496 O O . GLU A 1 193 ? 6.938 33.969 24.719 1 85.75 193 GLU A O 1
ATOM 1501 N N . GLN A 1 194 ? 5.18 34.312 26.031 1 86.25 194 GLN A N 1
ATOM 1502 C CA . GLN A 1 194 ? 4.488 33.125 25.516 1 86.25 194 GLN A CA 1
ATOM 1503 C C . GLN A 1 194 ? 4.168 33.281 24.031 1 86.25 194 GLN A C 1
ATOM 1505 O O . GLN A 1 194 ? 4.305 32.312 23.266 1 86.25 194 GLN A O 1
ATOM 1510 N N . LEU A 1 195 ? 3.736 34.406 23.688 1 91.81 195 LEU A N 1
ATOM 1511 C CA . LEU A 1 195 ? 3.414 34.688 22.281 1 91.81 195 LEU A CA 1
ATOM 1512 C C . LEU A 1 195 ? 4.672 34.656 21.422 1 91.81 195 LEU A C 1
ATOM 1514 O O . LEU A 1 195 ? 4.637 34.156 20.281 1 91.81 195 LEU A O 1
ATOM 1518 N N . SER A 1 196 ? 5.797 35.219 21.969 1 91.75 196 SER A N 1
ATOM 1519 C CA . SER A 1 196 ? 7.062 35.156 21.25 1 91.75 196 SER A CA 1
ATOM 1520 C C . SER A 1 196 ? 7.516 33.719 21.031 1 91.75 196 SER A C 1
ATOM 1522 O O . SER A 1 196 ? 8.023 33.375 19.953 1 91.75 196 SER A O 1
ATOM 1524 N N . GLU A 1 197 ? 7.367 32.844 22.016 1 90.69 197 GLU A N 1
ATOM 1525 C CA . GLU A 1 197 ? 7.707 31.438 21.891 1 90.69 197 GLU A CA 1
ATOM 1526 C C . GLU A 1 197 ? 6.832 30.766 20.844 1 90.69 197 GLU A C 1
ATOM 1528 O O . GLU A 1 197 ? 7.316 29.938 20.062 1 90.69 197 GLU A O 1
ATOM 1533 N N . LEU A 1 198 ? 5.559 31.078 20.875 1 92.81 198 LEU A N 1
ATOM 1534 C CA . LEU A 1 198 ? 4.641 30.516 19.891 1 92.81 198 LEU A CA 1
ATOM 1535 C C . LEU A 1 198 ? 5.035 30.938 18.469 1 92.81 198 LEU A C 1
ATOM 1537 O O . LEU A 1 198 ? 5.047 30.125 17.547 1 92.81 198 LEU A O 1
ATOM 1541 N N . GLU A 1 199 ? 5.363 32.219 18.328 1 94.06 199 GLU A N 1
ATOM 1542 C CA . GLU A 1 199 ? 5.824 32.688 17.031 1 94.06 199 GLU A CA 1
ATOM 1543 C C . GLU A 1 199 ? 7.055 31.938 16.547 1 94.06 199 GLU A C 1
ATOM 1545 O O . GLU A 1 199 ? 7.145 31.562 15.383 1 94.06 199 GLU A O 1
ATOM 1550 N N . CYS A 1 200 ? 8.023 31.656 17.484 1 92.25 200 CYS A N 1
ATOM 1551 C CA . CYS A 1 200 ? 9.227 30.922 17.156 1 92.25 200 CYS A CA 1
ATOM 1552 C C . CYS A 1 200 ? 8.891 29.484 16.734 1 92.25 200 CYS A C 1
ATOM 1554 O O . CYS A 1 200 ? 9.461 28.969 15.773 1 92.25 200 CYS A O 1
ATOM 1556 N N . SER A 1 201 ? 7.98 28.875 17.438 1 92 201 SER A N 1
ATOM 1557 C CA . SER A 1 201 ? 7.547 27.531 17.094 1 92 201 SER A CA 1
ATOM 1558 C C . SER A 1 201 ? 6.934 27.484 15.703 1 92 201 SER A C 1
ATOM 1560 O O . SER A 1 201 ? 7.176 26.531 14.945 1 92 201 SER A O 1
ATOM 1562 N N . ILE A 1 202 ? 6.164 28.438 15.375 1 94.38 202 ILE A N 1
ATOM 1563 C CA . ILE A 1 202 ? 5.52 28.484 14.07 1 94.38 202 ILE A CA 1
ATOM 1564 C C . ILE A 1 202 ? 6.57 28.672 12.984 1 94.38 202 ILE A C 1
ATOM 1566 O O . ILE A 1 202 ? 6.473 28.078 11.906 1 94.38 202 ILE A O 1
ATOM 1570 N N . VAL A 1 203 ? 7.578 29.516 13.234 1 93.81 203 VAL A N 1
ATOM 1571 C CA . VAL A 1 203 ? 8.672 29.703 12.281 1 93.81 203 VAL A CA 1
ATOM 1572 C C . VAL A 1 203 ? 9.367 28.375 12.023 1 93.81 203 VAL A C 1
ATOM 1574 O O . VAL A 1 203 ? 9.664 28.031 10.875 1 93.81 203 VAL A O 1
ATOM 1577 N N . ASP A 1 204 ? 9.641 27.625 13.125 1 91.06 204 ASP A N 1
ATOM 1578 C CA . ASP A 1 204 ? 10.258 26.312 12.992 1 91.06 204 ASP A CA 1
ATOM 1579 C C . ASP A 1 204 ? 9.383 25.375 12.148 1 91.06 204 ASP A C 1
ATOM 1581 O O . ASP A 1 204 ? 9.891 24.625 11.312 1 91.06 204 ASP A O 1
ATOM 1585 N N . LEU A 1 205 ? 8.125 25.406 12.398 1 94.19 205 LEU A N 1
ATOM 1586 C CA . LEU A 1 205 ? 7.18 24.594 11.633 1 94.19 205 LEU A CA 1
ATOM 1587 C C . LEU A 1 205 ? 7.195 24.984 10.156 1 94.19 205 LEU A C 1
ATOM 1589 O O . LEU A 1 205 ? 7.168 24.125 9.281 1 94.19 205 LEU A O 1
ATOM 1593 N N . GLU A 1 206 ? 7.184 26.266 9.891 1 93.12 206 GLU A N 1
ATOM 1594 C CA . GLU A 1 206 ? 7.238 26.781 8.523 1 93.12 206 GLU A CA 1
ATOM 1595 C C . GLU A 1 206 ? 8.477 26.281 7.793 1 93.12 206 GLU A C 1
ATOM 1597 O O . GLU A 1 206 ? 8.398 25.859 6.637 1 93.12 206 GLU A O 1
ATOM 1602 N N . ILE A 1 207 ? 9.617 26.312 8.445 1 91 207 ILE A N 1
ATOM 1603 C CA . ILE A 1 207 ? 10.859 25.812 7.879 1 91 207 ILE A CA 1
ATOM 1604 C C . ILE A 1 207 ? 10.727 24.328 7.582 1 91 207 ILE A C 1
ATOM 1606 O O . ILE A 1 207 ? 11.094 23.859 6.5 1 91 207 ILE A O 1
ATOM 1610 N N . GLY A 1 208 ? 10.25 23.562 8.602 1 90.12 208 GLY A N 1
ATOM 1611 C CA . GLY A 1 208 ? 10.039 22.141 8.406 1 90.12 208 GLY A CA 1
ATOM 1612 C C . GLY A 1 208 ? 9.094 21.828 7.258 1 90.12 208 GLY A C 1
ATOM 1613 O O . GLY A 1 208 ? 9.367 20.938 6.453 1 90.12 208 GLY A O 1
ATOM 1614 N N . ALA A 1 209 ? 7.965 22.531 7.188 1 91.75 209 ALA A N 1
ATOM 1615 C CA . ALA A 1 209 ? 7.004 22.344 6.105 1 91.75 209 ALA A CA 1
ATOM 1616 C C . ALA A 1 209 ? 7.625 22.672 4.754 1 91.75 209 ALA A C 1
ATOM 1618 O O . ALA A 1 209 ? 7.348 22.016 3.752 1 91.75 209 ALA A O 1
ATOM 1619 N N . GLY A 1 210 ? 8.383 23.797 4.723 1 90.44 210 GLY A N 1
ATOM 1620 C CA . GLY A 1 210 ? 9.102 24.141 3.504 1 90.44 210 GLY A CA 1
ATOM 1621 C C . GLY A 1 210 ? 10.055 23.047 3.053 1 90.44 210 GLY A C 1
ATOM 1622 O O . GLY A 1 210 ? 10.125 22.734 1.862 1 90.44 210 GLY A O 1
ATOM 1623 N N . HIS A 1 211 ? 10.852 22.516 3.994 1 89.62 211 HIS A N 1
ATOM 1624 C CA . HIS A 1 211 ? 11.75 21.406 3.699 1 89.62 211 HIS A CA 1
ATOM 1625 C C . HIS A 1 211 ? 10.984 20.219 3.139 1 89.62 211 HIS A C 1
ATOM 1627 O O . HIS A 1 211 ? 11.391 19.625 2.139 1 89.62 211 HIS A O 1
ATOM 1633 N N . LEU A 1 212 ? 9.883 19.859 3.777 1 91 212 LEU A N 1
ATOM 1634 C CA . LEU A 1 212 ? 9.047 18.766 3.307 1 91 212 LEU A CA 1
ATOM 1635 C C . LEU A 1 212 ? 8.539 19.031 1.894 1 91 212 LEU A C 1
ATOM 1637 O O . LEU A 1 212 ? 8.555 18.141 1.045 1 91 212 LEU A O 1
ATOM 1641 N N . PHE A 1 213 ? 8.102 20.25 1.678 1 93.25 213 PHE A N 1
ATOM 1642 C CA . PHE A 1 213 ? 7.605 20.625 0.359 1 93.25 213 PHE A CA 1
ATOM 1643 C C . PHE A 1 213 ? 8.656 20.359 -0.709 1 93.25 213 PHE A C 1
ATOM 1645 O O . PHE A 1 213 ? 8.367 19.766 -1.747 1 93.25 213 PHE A O 1
ATOM 1652 N N . ARG A 1 214 ? 9.844 20.734 -0.496 1 90.5 214 ARG A N 1
ATOM 1653 C CA . ARG A 1 214 ? 10.93 20.531 -1.449 1 90.5 214 ARG A CA 1
ATOM 1654 C C . ARG A 1 214 ? 11.172 19.047 -1.688 1 90.5 214 ARG A C 1
ATOM 1656 O O . ARG A 1 214 ? 11.375 18.625 -2.828 1 90.5 214 ARG A O 1
ATOM 1663 N N . LYS A 1 215 ? 11.234 18.281 -0.657 1 88.88 215 LYS A N 1
ATOM 1664 C CA . LYS A 1 215 ? 11.453 16.844 -0.787 1 88.88 215 LYS A CA 1
ATOM 1665 C C . LYS A 1 215 ? 10.32 16.188 -1.571 1 88.88 215 LYS A C 1
ATOM 1667 O O . LYS A 1 215 ? 10.555 15.266 -2.357 1 88.88 215 LYS A O 1
ATOM 1672 N N . LEU A 1 216 ? 9.062 16.641 -1.327 1 91.5 216 LEU A N 1
ATOM 1673 C CA . LEU A 1 216 ? 7.914 16.109 -2.043 1 91.5 216 LEU A CA 1
ATOM 1674 C C . LEU A 1 216 ? 8 16.422 -3.531 1 91.5 216 LEU A C 1
ATOM 1676 O O . LEU A 1 216 ? 7.672 15.586 -4.371 1 91.5 216 LEU A O 1
ATOM 1680 N N . VAL A 1 217 ? 8.391 17.625 -3.885 1 91.5 217 VAL A N 1
ATOM 1681 C CA . VAL A 1 217 ? 8.578 18 -5.281 1 91.5 217 VAL A CA 1
ATOM 1682 C C . VAL A 1 217 ? 9.617 17.094 -5.93 1 91.5 217 VAL A C 1
ATOM 1684 O O . VAL A 1 217 ? 9.406 16.578 -7.031 1 91.5 217 VAL A O 1
ATOM 1687 N N . GLN A 1 218 ? 10.742 16.891 -5.199 1 87.38 218 GLN A N 1
ATOM 1688 C CA . GLN A 1 218 ? 11.797 16.016 -5.703 1 87.38 218 GLN A CA 1
ATOM 1689 C C . GLN A 1 218 ? 11.281 14.594 -5.93 1 87.38 218 GLN A C 1
ATOM 1691 O O . GLN A 1 218 ? 11.578 13.984 -6.957 1 87.38 218 GLN A O 1
ATOM 1696 N N . SER A 1 219 ? 10.594 14.109 -4.977 1 84.94 219 SER A N 1
ATOM 1697 C CA . SER A 1 219 ? 10.031 12.766 -5.082 1 84.94 219 SER A CA 1
ATOM 1698 C C . SER A 1 219 ? 9.086 12.656 -6.273 1 84.94 219 SER A C 1
ATOM 1700 O O . SER A 1 219 ? 9.102 11.648 -6.988 1 84.94 219 SER A O 1
ATOM 1702 N N . ARG A 1 220 ? 8.328 13.664 -6.441 1 87.25 220 ARG A N 1
ATOM 1703 C CA . ARG A 1 220 ? 7.391 13.672 -7.559 1 87.25 220 ARG A CA 1
ATOM 1704 C C . ARG A 1 220 ? 8.133 13.672 -8.891 1 87.25 220 ARG A C 1
ATOM 1706 O O . ARG A 1 220 ? 7.742 12.961 -9.828 1 87.25 220 ARG A O 1
ATOM 1713 N N . VAL A 1 221 ? 9.125 14.453 -9.023 1 85.88 221 VAL A N 1
ATOM 1714 C CA . VAL A 1 221 ? 9.922 14.492 -10.242 1 85.88 221 VAL A CA 1
ATOM 1715 C C . VAL A 1 221 ? 10.523 13.117 -10.516 1 85.88 221 VAL A C 1
ATOM 1717 O O . VAL A 1 221 ? 10.5 12.633 -11.648 1 85.88 221 VAL A O 1
ATOM 1720 N N . SER A 1 222 ? 11.078 12.523 -9.453 1 82.94 222 SER A N 1
ATOM 1721 C CA . SER A 1 222 ? 11.625 11.18 -9.602 1 82.94 222 SER A CA 1
ATOM 1722 C C . SER A 1 222 ? 10.562 10.203 -10.086 1 82.94 222 SER A C 1
ATOM 1724 O O . SER A 1 222 ? 10.828 9.367 -10.953 1 82.94 222 SER A O 1
ATOM 1726 N N . LEU A 1 223 ? 9.32 10.273 -9.547 1 83.56 223 LEU A N 1
ATOM 1727 C CA . LEU A 1 223 ? 8.219 9.406 -9.938 1 83.56 223 LEU A CA 1
ATOM 1728 C C . LEU A 1 223 ? 7.848 9.617 -11.398 1 83.56 223 LEU A C 1
ATOM 1730 O O . LEU A 1 223 ? 7.617 8.656 -12.133 1 83.56 223 LEU A O 1
ATOM 1734 N N . LEU A 1 224 ? 7.805 10.875 -11.82 1 83 224 LEU A N 1
ATOM 1735 C CA . LEU A 1 224 ? 7.492 11.211 -13.203 1 83 224 LEU A CA 1
ATOM 1736 C C . LEU A 1 224 ? 8.539 10.633 -14.156 1 83 224 LEU A C 1
ATOM 1738 O O . LEU A 1 224 ? 8.195 10.117 -15.219 1 83 224 LEU A O 1
ATOM 1742 N N . ASN A 1 225 ? 9.766 10.656 -13.766 1 81.69 225 ASN A N 1
ATOM 1743 C CA . ASN A 1 225 ? 10.844 10.117 -14.594 1 81.69 225 ASN A CA 1
ATOM 1744 C C . ASN A 1 225 ? 10.742 8.602 -14.734 1 81.69 225 ASN A C 1
ATOM 1746 O O . ASN A 1 225 ? 11.016 8.055 -15.805 1 81.69 225 ASN A O 1
ATOM 1750 N N . VAL A 1 226 ? 10.344 8 -13.664 1 81.19 226 VAL A N 1
ATOM 1751 C CA . VAL A 1 226 ? 10.219 6.547 -13.68 1 81.19 226 VAL A CA 1
ATOM 1752 C C . VAL A 1 226 ? 9.023 6.145 -14.547 1 81.19 226 VAL A C 1
ATOM 1754 O O . VAL A 1 226 ? 9.07 5.133 -15.25 1 81.19 226 VAL A O 1
ATOM 1757 N N . LEU A 1 227 ? 7.934 6.891 -14.539 1 80.56 227 LEU A N 1
ATOM 1758 C CA . LEU A 1 227 ? 6.703 6.566 -15.266 1 80.56 227 LEU A CA 1
ATOM 1759 C C . LEU A 1 227 ? 6.84 6.906 -16.75 1 80.56 227 LEU A C 1
ATOM 1761 O O . LEU A 1 227 ? 6.148 6.324 -17.578 1 80.56 227 LEU A O 1
ATOM 1765 N N . SER A 1 228 ? 7.586 7.887 -17.109 1 76.06 228 SER A N 1
ATOM 1766 C CA . SER A 1 228 ? 7.75 8.305 -18.5 1 76.06 228 SER A CA 1
ATOM 1767 C C . SER A 1 228 ? 8.828 7.484 -19.203 1 76.06 228 SER A C 1
ATOM 1769 O O . SER A 1 228 ? 9.008 7.602 -20.422 1 76.06 228 SER A O 1
ATOM 1771 N N . SER A 1 229 ? 9.594 6.637 -18.562 1 65.06 229 SER A N 1
ATOM 1772 C CA . SER A 1 229 ? 10.617 5.832 -19.219 1 65.06 229 SER A CA 1
ATOM 1773 C C . SER A 1 229 ? 10.086 4.453 -19.594 1 65.06 229 SER A C 1
ATOM 1775 O O . SER A 1 229 ? 9.234 3.898 -18.891 1 65.06 229 SER A O 1
ATOM 1777 N N . MET B 1 1 ? 53.5 17.703 -14.195 1 24.05 1 MET B N 1
ATOM 1778 C CA . MET B 1 1 ? 52.75 16.453 -14.117 1 24.05 1 MET B CA 1
ATOM 1779 C C . MET B 1 1 ? 51.594 16.578 -13.133 1 24.05 1 MET B C 1
ATOM 1781 O O . MET B 1 1 ? 51.812 16.781 -11.938 1 24.05 1 MET B O 1
ATOM 1785 N N . ALA B 1 2 ? 50.5 17.125 -13.594 1 32.69 2 ALA B N 1
ATOM 1786 C CA . ALA B 1 2 ? 49.25 17.469 -12.891 1 32.69 2 ALA B CA 1
ATOM 1787 C C . ALA B 1 2 ? 48.625 16.25 -12.242 1 32.69 2 ALA B C 1
ATOM 1789 O O . ALA B 1 2 ? 48.406 15.227 -12.906 1 32.69 2 ALA B O 1
ATOM 1790 N N . PHE B 1 3 ? 49 15.938 -11.023 1 29.78 3 PHE B N 1
ATOM 1791 C CA . PHE B 1 3 ? 48.469 14.852 -10.211 1 29.78 3 PHE B CA 1
ATOM 1792 C C . PHE B 1 3 ? 46.938 14.828 -10.266 1 29.78 3 PHE B C 1
ATOM 1794 O O . PHE B 1 3 ? 46.281 15.852 -10.062 1 29.78 3 PHE B O 1
ATOM 1801 N N . HIS B 1 4 ? 46.406 14.023 -11.031 1 30.44 4 HIS B N 1
ATOM 1802 C CA . HIS B 1 4 ? 44.969 13.781 -11.258 1 30.44 4 HIS B CA 1
ATOM 1803 C C . HIS B 1 4 ? 44.281 13.406 -9.961 1 30.44 4 HIS B C 1
ATOM 1805 O O . HIS B 1 4 ? 44.594 12.383 -9.344 1 30.44 4 HIS B O 1
ATOM 1811 N N . LEU B 1 5 ? 44.094 14.266 -9.078 1 29.7 5 LEU B N 1
ATOM 1812 C CA . LEU B 1 5 ? 43.312 14.039 -7.875 1 29.7 5 LEU B CA 1
ATOM 1813 C C . LEU B 1 5 ? 42.062 13.219 -8.188 1 29.7 5 LEU B C 1
ATOM 1815 O O . LEU B 1 5 ? 41.188 13.672 -8.938 1 29.7 5 LEU B O 1
ATOM 1819 N N . ARG B 1 6 ? 42.219 11.883 -8.273 1 30.27 6 ARG B N 1
ATOM 1820 C CA . ARG B 1 6 ? 41.125 10.93 -8.359 1 30.27 6 ARG B CA 1
ATOM 1821 C C . ARG B 1 6 ? 40 11.297 -7.391 1 30.27 6 ARG B C 1
ATOM 1823 O O . ARG B 1 6 ? 40.25 11.609 -6.227 1 30.27 6 ARG B O 1
ATOM 1830 N N . SER B 1 7 ? 39 11.961 -7.816 1 29.45 7 SER B N 1
ATOM 1831 C CA . SER B 1 7 ? 37.781 12.344 -7.098 1 29.45 7 SER B CA 1
ATOM 1832 C C . SER B 1 7 ? 37.281 11.219 -6.203 1 29.45 7 SER B C 1
ATOM 1834 O O . SER B 1 7 ? 37.031 10.109 -6.68 1 29.45 7 SER B O 1
ATOM 1836 N N . ILE B 1 8 ? 37.938 10.906 -5.137 1 31.7 8 ILE B N 1
ATOM 1837 C CA . ILE B 1 8 ? 37.5 9.984 -4.09 1 31.7 8 ILE B CA 1
ATOM 1838 C C . ILE B 1 8 ? 36 10.086 -3.91 1 31.7 8 ILE B C 1
ATOM 1840 O O . ILE B 1 8 ? 35.469 11.141 -3.562 1 31.7 8 ILE B O 1
ATOM 1844 N N . SER B 1 9 ? 35.281 9.508 -4.809 1 31.38 9 SER B N 1
ATOM 1845 C CA . SER B 1 9 ? 33.844 9.32 -4.738 1 31.38 9 SER B CA 1
ATOM 1846 C C . SER B 1 9 ? 33.375 9.031 -3.312 1 31.38 9 SER B C 1
ATOM 1848 O O . SER B 1 9 ? 33.969 8.188 -2.627 1 31.38 9 SER B O 1
ATOM 1850 N N . LEU B 1 10 ? 33.219 9.938 -2.471 1 35.69 10 LEU B N 1
ATOM 1851 C CA . LEU B 1 10 ? 32.688 9.789 -1.127 1 35.69 10 LEU B CA 1
ATOM 1852 C C . LEU B 1 10 ? 31.75 8.586 -1.054 1 35.69 10 LEU B C 1
ATOM 1854 O O . LEU B 1 10 ? 31.031 8.289 -2.016 1 35.69 10 LEU B O 1
ATOM 1858 N N . PRO B 1 11 ? 32.062 7.66 -0.268 1 35.25 11 PRO B N 1
ATOM 1859 C CA . PRO B 1 11 ? 31.297 6.426 -0.093 1 35.25 11 PRO B CA 1
ATOM 1860 C C . PRO B 1 11 ? 29.797 6.668 -0.087 1 35.25 11 PRO B C 1
ATOM 1862 O O . PRO B 1 11 ? 29.328 7.699 0.411 1 35.25 11 PRO B O 1
ATOM 1865 N N . SER B 1 12 ? 29.094 6.523 -1.144 1 38.53 12 SER B N 1
ATOM 1866 C CA . SER B 1 12 ? 27.672 6.625 -1.423 1 38.53 12 SER B CA 1
ATOM 1867 C C . SER B 1 12 ? 26.844 6.223 -0.209 1 38.53 12 SER B C 1
ATOM 1869 O O . SER B 1 12 ? 27.188 5.273 0.498 1 38.53 12 SER B O 1
ATOM 1871 N N . ARG B 1 13 ? 26.25 7.086 0.61 1 41.12 13 ARG B N 1
ATOM 1872 C CA . ARG B 1 13 ? 25.391 6.801 1.746 1 41.12 13 ARG B CA 1
ATOM 1873 C C . ARG B 1 13 ? 24.672 5.461 1.574 1 41.12 13 ARG B C 1
ATOM 1875 O O . ARG B 1 13 ? 24.156 5.164 0.5 1 41.12 13 ARG B O 1
ATOM 1882 N N . PRO B 1 14 ? 24.953 4.438 2.371 1 45.69 14 PRO B N 1
ATOM 1883 C CA . PRO B 1 14 ? 24.281 3.139 2.27 1 45.69 14 PRO B CA 1
ATOM 1884 C C . PRO B 1 14 ? 22.781 3.268 1.991 1 45.69 14 PRO B C 1
ATOM 1886 O O . PRO B 1 14 ? 22.141 4.195 2.482 1 45.69 14 PRO B O 1
ATOM 1889 N N . HIS B 1 15 ? 22.25 2.963 0.807 1 59.16 15 HIS B N 1
ATOM 1890 C CA . HIS B 1 15 ? 20.859 2.926 0.358 1 59.16 15 HIS B CA 1
ATOM 1891 C C . HIS B 1 15 ? 19.938 2.418 1.462 1 59.16 15 HIS B C 1
ATOM 1893 O O . HIS B 1 15 ? 20.188 1.355 2.037 1 59.16 15 HIS B O 1
ATOM 1899 N N . ALA B 1 16 ? 19.328 3.309 2.064 1 65.88 16 ALA B N 1
ATOM 1900 C CA . ALA B 1 16 ? 18.344 2.836 3.039 1 65.88 16 ALA B CA 1
ATOM 1901 C C . ALA B 1 16 ? 17.531 1.671 2.48 1 65.88 16 ALA B C 1
ATOM 1903 O O . ALA B 1 16 ? 17.109 1.695 1.319 1 65.88 16 ALA B O 1
ATOM 1904 N N . THR B 1 17 ? 17.562 0.686 3.213 1 78.94 17 THR B N 1
ATOM 1905 C CA . THR B 1 17 ? 16.75 -0.457 2.814 1 78.94 17 THR B CA 1
ATOM 1906 C C . THR B 1 17 ? 15.266 -0.174 3.051 1 78.94 17 THR B C 1
ATOM 1908 O O . THR B 1 17 ? 14.914 0.723 3.82 1 78.94 17 THR B O 1
ATOM 1911 N N . GLU B 1 18 ? 14.477 -0.722 2.299 1 83.94 18 GLU B N 1
ATOM 1912 C CA . GLU B 1 18 ? 13.031 -0.63 2.455 1 83.94 18 GLU B CA 1
ATOM 1913 C C . GLU B 1 18 ? 12.617 -0.879 3.902 1 83.94 18 GLU B C 1
ATOM 1915 O O . GLU B 1 18 ? 11.75 -0.185 4.434 1 83.94 18 GLU B O 1
ATOM 1920 N N . THR B 1 19 ? 13.234 -1.826 4.492 1 85.38 19 THR B N 1
ATOM 1921 C CA . THR B 1 19 ? 12.914 -2.178 5.871 1 85.38 19 THR B CA 1
ATOM 1922 C C . THR B 1 19 ? 13.25 -1.027 6.816 1 85.38 19 THR B C 1
ATOM 1924 O O . THR B 1 19 ? 12.508 -0.749 7.754 1 85.38 19 THR B O 1
ATOM 1927 N N . GLU B 1 20 ? 14.398 -0.412 6.578 1 88.12 20 GLU B N 1
ATOM 1928 C CA . GLU B 1 20 ? 14.789 0.725 7.402 1 88.12 20 GLU B CA 1
ATOM 1929 C C . GLU B 1 20 ? 13.789 1.871 7.281 1 88.12 20 GLU B C 1
ATOM 1931 O O . GLU B 1 20 ? 13.445 2.508 8.281 1 88.12 20 GLU B O 1
ATOM 1936 N N . ILE B 1 21 ? 13.367 2.117 6.117 1 90.62 21 ILE B N 1
ATOM 1937 C CA .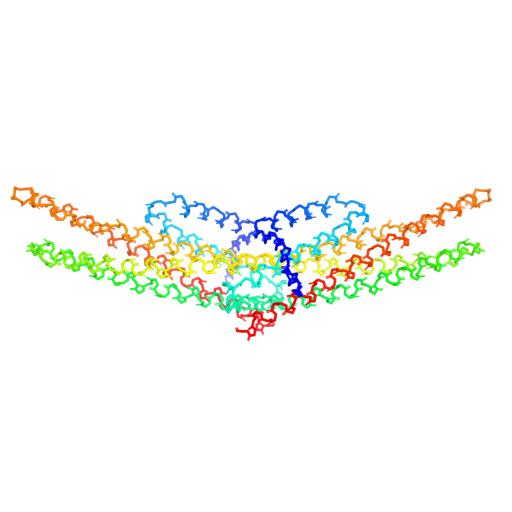 ILE B 1 21 ? 12.414 3.189 5.875 1 90.62 21 ILE B CA 1
ATOM 1938 C C . ILE B 1 21 ? 11.086 2.867 6.57 1 90.62 21 ILE B C 1
ATOM 1940 O O . ILE B 1 21 ? 10.484 3.738 7.195 1 90.62 21 ILE B O 1
ATOM 1944 N N . GLU B 1 22 ? 10.633 1.63 6.5 1 89.88 22 GLU B N 1
ATOM 1945 C CA . GLU B 1 22 ? 9.406 1.195 7.16 1 89.88 22 GLU B CA 1
ATOM 1946 C C . GLU B 1 22 ? 9.492 1.377 8.672 1 89.88 22 GLU B C 1
ATOM 1948 O O . GLU B 1 22 ? 8.539 1.823 9.305 1 89.88 22 GLU B O 1
ATOM 1953 N N . GLU B 1 23 ? 10.617 1.043 9.219 1 90 23 GLU B N 1
ATOM 1954 C CA . GLU B 1 23 ? 10.805 1.199 10.656 1 90 23 GLU B CA 1
ATOM 1955 C C . GLU B 1 23 ? 10.766 2.668 11.062 1 90 23 GLU B C 1
ATOM 1957 O O . GLU B 1 23 ? 10.18 3.016 12.094 1 90 23 GLU B O 1
ATOM 1962 N N . GLU B 1 24 ? 11.406 3.496 10.266 1 90.56 24 GLU B N 1
ATOM 1963 C CA . GLU B 1 24 ? 11.359 4.93 10.523 1 90.56 24 GLU B CA 1
ATOM 1964 C C . GLU B 1 24 ? 9.93 5.457 10.469 1 90.56 24 GLU B C 1
ATOM 1966 O O . GLU B 1 24 ? 9.531 6.293 11.281 1 90.56 24 GLU B O 1
ATOM 1971 N N . MET B 1 25 ? 9.141 5.008 9.555 1 93.88 25 MET B N 1
ATOM 1972 C CA . MET B 1 25 ? 7.742 5.414 9.414 1 93.88 25 MET B CA 1
ATOM 1973 C C . MET B 1 25 ? 6.93 5.004 10.641 1 93.88 25 MET B C 1
ATOM 1975 O O . MET B 1 25 ? 6.141 5.793 11.164 1 93.88 25 MET B O 1
ATOM 1979 N N . LEU B 1 26 ? 7.137 3.77 11.055 1 92.44 26 LEU B N 1
ATOM 1980 C CA . LEU B 1 26 ? 6.426 3.287 12.242 1 92.44 26 LEU B CA 1
ATOM 1981 C C . LEU B 1 26 ? 6.789 4.117 13.469 1 92.44 26 LEU B C 1
ATOM 1983 O O . LEU B 1 26 ? 5.914 4.465 14.266 1 92.44 26 LEU B O 1
ATOM 1987 N N . SER B 1 27 ? 8.07 4.391 13.609 1 93.12 27 SER B N 1
ATOM 1988 C CA . SER B 1 27 ? 8.547 5.203 14.719 1 93.12 27 SER B CA 1
ATOM 1989 C C . SER B 1 27 ? 7.941 6.605 14.68 1 93.12 27 SER B C 1
ATOM 1991 O O . SER B 1 27 ? 7.512 7.129 15.711 1 93.12 27 SER B O 1
ATOM 1993 N N . LEU B 1 28 ? 7.934 7.246 13.531 1 93.44 28 LEU B N 1
ATOM 1994 C CA . LEU B 1 28 ? 7.375 8.586 13.383 1 93.44 28 LEU B CA 1
ATOM 1995 C C . LEU B 1 28 ? 5.879 8.586 13.68 1 93.44 28 LEU B C 1
ATOM 1997 O O . LEU B 1 28 ? 5.379 9.477 14.367 1 93.44 28 LEU B O 1
ATOM 2001 N N . GLU B 1 29 ? 5.141 7.645 13.148 1 93.25 29 GLU B N 1
ATOM 2002 C CA . GLU B 1 29 ? 3.709 7.531 13.406 1 93.25 29 GLU B CA 1
ATOM 2003 C C . GLU B 1 29 ? 3.426 7.441 14.906 1 93.25 29 GLU B C 1
ATOM 2005 O O . GLU B 1 29 ? 2.496 8.078 15.406 1 93.25 29 GLU B O 1
ATOM 2010 N N . ALA B 1 30 ? 4.23 6.656 15.578 1 91.94 30 ALA B N 1
ATOM 2011 C CA . ALA B 1 30 ? 4.082 6.52 17.016 1 91.94 30 ALA B CA 1
ATOM 2012 C C . ALA B 1 30 ? 4.336 7.844 17.734 1 91.94 30 ALA B C 1
ATOM 2014 O O . ALA B 1 30 ? 3.625 8.203 18.672 1 91.94 30 ALA B O 1
ATOM 2015 N N . SER B 1 31 ? 5.32 8.516 17.25 1 89.81 31 SER B N 1
ATOM 2016 C CA . SER B 1 31 ? 5.656 9.82 17.828 1 89.81 31 SER B CA 1
ATOM 2017 C C . SER B 1 31 ? 4.516 10.812 17.641 1 89.81 31 SER B C 1
ATOM 2019 O O . SER B 1 31 ? 4.199 11.586 18.547 1 89.81 31 SER B O 1
ATOM 2021 N N . ILE B 1 32 ? 3.904 10.844 16.516 1 91.56 32 ILE B N 1
ATOM 2022 C CA . ILE B 1 32 ? 2.809 11.75 16.203 1 91.56 32 ILE B CA 1
ATOM 2023 C C . ILE B 1 32 ? 1.604 11.43 17.078 1 91.56 32 ILE B C 1
ATOM 2025 O O . ILE B 1 32 ? 0.965 12.336 17.625 1 91.56 32 ILE B O 1
ATOM 2029 N N . SER B 1 33 ? 1.352 10.156 17.297 1 89.44 33 SER B N 1
ATOM 2030 C CA . SER B 1 33 ? 0.181 9.711 18.047 1 89.44 33 SER B CA 1
ATOM 2031 C C . SER B 1 33 ? 0.342 10 19.531 1 89.44 33 SER B C 1
ATOM 2033 O O . SER B 1 33 ? -0.645 10.211 20.234 1 89.44 33 SER B O 1
ATOM 2035 N N . SER B 1 34 ? 1.555 10.07 19.984 1 86.5 34 SER B N 1
ATOM 2036 C CA . SER B 1 34 ? 1.781 10.234 21.422 1 86.5 34 SER B CA 1
ATOM 2037 C C . SER B 1 34 ? 2.123 11.68 21.766 1 86.5 34 SER B C 1
ATOM 2039 O O . SER B 1 34 ? 2.203 12.039 22.938 1 86.5 34 SER B O 1
ATOM 2041 N N . SER B 1 35 ? 2.334 12.43 20.766 1 79.69 35 SER B N 1
ATOM 2042 C CA . SER B 1 35 ? 2.922 13.734 21.031 1 79.69 35 SER B CA 1
ATOM 2043 C C . SER B 1 35 ? 1.848 14.758 21.391 1 79.69 35 SER B C 1
ATOM 2045 O O . SER B 1 35 ? 0.771 14.766 20.781 1 79.69 35 SER B O 1
ATOM 2047 N N . THR B 1 36 ? 2.471 15.586 22.312 1 80.12 36 THR B N 1
ATOM 2048 C CA . THR B 1 36 ? 1.611 16.672 22.766 1 80.12 36 THR B CA 1
ATOM 2049 C C . THR B 1 36 ? 2.291 18.016 22.562 1 80.12 36 THR B C 1
ATOM 2051 O O . THR B 1 36 ? 1.789 19.047 23.031 1 80.12 36 THR B O 1
ATOM 2054 N N . THR B 1 37 ? 3.475 17.984 21.859 1 90 37 THR B N 1
ATOM 2055 C CA . THR B 1 37 ? 4.148 19.281 21.766 1 90 37 THR B CA 1
ATOM 2056 C C . THR B 1 37 ? 4.422 19.641 20.312 1 90 37 THR B C 1
ATOM 2058 O O . THR B 1 37 ? 4.578 18.766 19.469 1 90 37 THR B O 1
ATOM 2061 N N . ILE B 1 38 ? 4.59 20.922 20.078 1 90.94 38 ILE B N 1
ATOM 2062 C CA . ILE B 1 38 ? 4.891 21.438 18.75 1 90.94 38 ILE B CA 1
ATOM 2063 C C . ILE B 1 38 ? 6.305 21.031 18.344 1 90.94 38 ILE B C 1
ATOM 2065 O O . ILE B 1 38 ? 6.566 20.766 17.172 1 90.94 38 ILE B O 1
ATOM 2069 N N . GLY B 1 39 ? 7.203 20.938 19.375 1 89 39 GLY B N 1
ATOM 2070 C CA . GLY B 1 39 ? 8.562 20.5 19.094 1 89 39 GLY B CA 1
ATOM 2071 C C . GLY B 1 39 ? 8.633 19.141 18.422 1 89 39 GLY B C 1
ATOM 2072 O O . GLY B 1 39 ? 9.43 18.922 17.516 1 89 39 GLY B O 1
ATOM 2073 N N . THR B 1 40 ? 7.812 18.25 18.906 1 90 40 THR B N 1
ATOM 2074 C CA . THR B 1 40 ? 7.762 16.906 18.328 1 90 40 THR B CA 1
ATOM 2075 C C . THR B 1 40 ? 7.301 16.969 16.875 1 90 40 THR B C 1
ATOM 2077 O O . THR B 1 40 ? 7.766 16.188 16.031 1 90 40 THR B O 1
ATOM 2080 N N . MET B 1 41 ? 6.375 17.875 16.609 1 93.06 41 MET B N 1
ATOM 2081 C CA . MET B 1 41 ? 5.891 18.016 15.242 1 93.06 41 MET B CA 1
ATOM 2082 C C . MET B 1 41 ? 6.98 18.594 14.336 1 93.06 41 MET B C 1
ATOM 2084 O O . MET B 1 41 ? 7.121 18.156 13.188 1 93.06 41 MET B O 1
ATOM 2088 N N . CYS B 1 42 ? 7.766 19.484 14.82 1 90.25 42 CYS B N 1
ATOM 2089 C CA . CYS B 1 42 ? 8.875 20.047 14.055 1 90.25 42 CYS B CA 1
ATOM 2090 C C . CYS B 1 42 ? 9.891 18.953 13.695 1 90.25 42 CYS B C 1
ATOM 2092 O O . CYS B 1 42 ? 10.32 18.859 12.547 1 90.25 42 CYS B O 1
ATOM 2094 N N . GLU B 1 43 ? 10.195 18.219 14.695 1 89.75 43 GLU B N 1
ATOM 2095 C CA . GLU B 1 43 ? 11.094 17.094 14.453 1 89.75 43 GLU B CA 1
ATOM 2096 C C . GLU B 1 43 ? 10.492 16.125 13.453 1 89.75 43 GLU B C 1
ATOM 2098 O O . GLU B 1 43 ? 11.203 15.57 12.602 1 89.75 43 GLU B O 1
ATOM 2103 N N . GLY B 1 44 ? 9.172 15.906 13.617 1 92.56 44 GLY B N 1
ATOM 2104 C CA . GLY B 1 44 ? 8.477 15.016 12.695 1 92.56 44 GLY B CA 1
ATOM 2105 C C . GLY B 1 44 ? 8.578 15.461 11.25 1 92.56 44 GLY B C 1
ATOM 2106 O O . GLY B 1 44 ? 8.75 14.641 10.352 1 92.56 44 GLY B O 1
ATOM 2107 N N . LEU B 1 45 ? 8.438 16.734 10.953 1 92.12 45 LEU B N 1
ATOM 2108 C CA . LEU B 1 45 ? 8.555 17.281 9.609 1 92.12 45 LEU B CA 1
ATOM 2109 C C . LEU B 1 45 ? 9.938 17.016 9.031 1 92.12 45 LEU B C 1
ATOM 2111 O O . LEU B 1 45 ? 10.078 16.672 7.855 1 92.12 45 LEU B O 1
ATOM 2115 N N . ARG B 1 46 ? 10.922 17.141 9.867 1 88.25 46 ARG B N 1
ATOM 2116 C CA . ARG B 1 46 ? 12.289 16.859 9.438 1 88.25 46 ARG B CA 1
ATOM 2117 C C . ARG B 1 46 ? 12.461 15.375 9.109 1 88.25 46 ARG B C 1
ATOM 2119 O O . ARG B 1 46 ? 13 15.023 8.062 1 88.25 46 ARG B O 1
ATOM 2126 N N . ARG B 1 47 ? 12.039 14.562 10.008 1 89.19 47 ARG B N 1
ATOM 2127 C CA . ARG B 1 47 ? 12.141 13.117 9.836 1 89.19 47 ARG B CA 1
ATOM 2128 C C . ARG B 1 47 ? 11.391 12.656 8.594 1 89.19 47 ARG B C 1
ATOM 2130 O O . ARG B 1 47 ? 11.82 11.727 7.914 1 89.19 47 ARG B O 1
ATOM 2137 N N . LEU B 1 48 ? 10.25 13.281 8.328 1 92.31 48 LEU B N 1
ATOM 2138 C CA . LEU B 1 48 ? 9.477 12.961 7.133 1 92.31 48 LEU B CA 1
ATOM 2139 C C . LEU B 1 48 ? 10.281 13.273 5.871 1 92.31 48 LEU B C 1
ATOM 2141 O O . LEU B 1 48 ? 10.242 12.5 4.906 1 92.31 48 LEU B O 1
ATOM 2145 N N . GLY B 1 49 ? 10.969 14.406 5.91 1 89.12 49 GLY B N 1
ATOM 2146 C CA . GLY B 1 49 ? 11.859 14.703 4.797 1 89.12 49 GLY B CA 1
ATOM 2147 C C . GLY B 1 49 ? 12.883 13.609 4.547 1 89.12 49 GLY B C 1
ATOM 2148 O O . GLY B 1 49 ? 13.109 13.219 3.398 1 89.12 49 GLY B O 1
ATOM 2149 N N . ASP B 1 50 ? 13.477 13.07 5.57 1 87.69 50 ASP B N 1
ATOM 2150 C CA . ASP B 1 50 ? 14.445 11.992 5.465 1 87.69 50 ASP B CA 1
ATOM 2151 C C . ASP B 1 50 ? 13.797 10.727 4.902 1 87.69 50 ASP B C 1
ATOM 2153 O O . ASP B 1 50 ? 14.414 10.008 4.105 1 87.69 50 ASP B O 1
ATOM 2157 N N . ILE B 1 51 ? 12.625 10.461 5.383 1 91 51 ILE B N 1
ATOM 2158 C CA . ILE B 1 51 ? 11.898 9.297 4.895 1 91 51 ILE B CA 1
ATOM 2159 C C . ILE B 1 51 ? 11.711 9.398 3.381 1 91 51 ILE B C 1
ATOM 2161 O O . ILE B 1 51 ? 11.961 8.438 2.65 1 91 51 ILE B O 1
ATOM 2165 N N . TYR B 1 52 ? 11.289 10.531 2.873 1 89.88 52 TYR B N 1
ATOM 2166 C CA . TYR B 1 52 ? 11.07 10.703 1.442 1 89.88 52 TYR B CA 1
ATOM 2167 C C . TYR B 1 52 ? 12.383 10.625 0.672 1 89.88 52 TYR B C 1
ATOM 2169 O O . TYR B 1 52 ? 12.406 10.172 -0.476 1 89.88 52 TYR B O 1
ATOM 2177 N N . ASN B 1 53 ? 13.516 11.039 1.319 1 85.81 53 ASN B N 1
ATOM 2178 C CA . ASN B 1 53 ? 14.812 10.805 0.694 1 85.81 53 ASN B CA 1
ATOM 2179 C C . ASN B 1 53 ? 15.055 9.32 0.457 1 85.81 53 ASN B C 1
ATOM 2181 O O . ASN B 1 53 ? 15.508 8.922 -0.621 1 85.81 53 ASN B O 1
ATOM 2185 N N . GLY B 1 54 ? 14.805 8.578 1.537 1 84.62 54 GLY B N 1
ATOM 2186 C CA . GLY B 1 54 ? 14.953 7.137 1.405 1 84.62 54 GLY B CA 1
ATOM 2187 C C . GLY B 1 54 ? 14.047 6.535 0.349 1 84.62 54 GLY B C 1
ATOM 2188 O O . GLY B 1 54 ? 14.469 5.664 -0.415 1 84.62 54 GLY B O 1
ATOM 2189 N N . VAL B 1 55 ? 12.781 6.938 0.301 1 83.12 55 VAL B N 1
ATOM 2190 C CA . VAL B 1 55 ? 11.812 6.445 -0.673 1 83.12 55 VAL B CA 1
ATOM 2191 C C . VAL B 1 55 ? 12.289 6.766 -2.088 1 83.12 55 VAL B C 1
ATOM 2193 O O . VAL B 1 55 ? 12.172 5.938 -2.992 1 83.12 55 VAL B O 1
ATOM 2196 N N . GLU B 1 56 ? 12.805 7.949 -2.273 1 80.94 56 GLU B N 1
ATOM 2197 C CA . GLU B 1 56 ? 13.32 8.359 -3.574 1 80.94 56 GLU B CA 1
ATOM 2198 C C . GLU B 1 56 ? 14.445 7.441 -4.043 1 80.94 56 GLU B C 1
ATOM 2200 O O . GLU B 1 56 ? 14.516 7.094 -5.223 1 80.94 56 GLU B O 1
ATOM 2205 N N . GLU B 1 57 ? 15.258 7.105 -3.164 1 81.88 57 GLU B N 1
ATOM 2206 C CA . GLU B 1 57 ? 16.359 6.199 -3.506 1 81.88 57 GLU B CA 1
ATOM 2207 C C . GLU B 1 57 ? 15.828 4.855 -4 1 81.88 57 GLU B C 1
ATOM 2209 O O . GLU B 1 57 ? 16.375 4.27 -4.934 1 81.88 57 GLU B O 1
ATOM 2214 N N . ILE B 1 58 ? 14.773 4.449 -3.377 1 80.06 58 ILE B N 1
ATOM 2215 C CA . ILE B 1 58 ? 14.188 3.16 -3.734 1 80.06 58 ILE B CA 1
ATOM 2216 C C . ILE B 1 58 ? 13.5 3.266 -5.094 1 80.06 58 ILE B C 1
ATOM 2218 O O . ILE B 1 58 ? 13.625 2.371 -5.93 1 80.06 58 ILE B O 1
ATOM 2222 N N . ILE B 1 59 ? 12.742 4.316 -5.344 1 77.19 59 ILE B N 1
ATOM 2223 C CA . ILE B 1 59 ? 12.016 4.535 -6.586 1 77.19 59 ILE B CA 1
ATOM 2224 C C . ILE B 1 59 ? 12.992 4.574 -7.758 1 77.19 59 ILE B C 1
ATOM 2226 O O . ILE B 1 59 ? 12.68 4.109 -8.852 1 77.19 59 ILE B O 1
ATOM 2230 N N . CYS B 1 60 ? 14.156 5.031 -7.562 1 76.94 60 CYS B N 1
ATOM 2231 C CA . CYS B 1 60 ? 15.109 5.273 -8.641 1 76.94 60 CYS B CA 1
ATOM 2232 C C . CYS B 1 60 ? 15.953 4.031 -8.906 1 76.94 60 CYS B C 1
ATOM 2234 O O . CYS B 1 60 ? 16.766 4.016 -9.836 1 76.94 60 CYS B O 1
ATOM 2236 N N . LEU B 1 61 ? 15.766 2.984 -8.117 1 73.44 61 LEU B N 1
ATOM 2237 C CA . LEU B 1 61 ? 16.484 1.751 -8.391 1 73.44 61 LEU B CA 1
ATOM 2238 C C . LEU B 1 61 ? 16.094 1.176 -9.742 1 73.44 61 LEU B C 1
ATOM 2240 O O . LEU B 1 61 ? 14.93 1.267 -10.148 1 73.44 61 LEU B O 1
ATOM 2244 N N . PRO B 1 62 ? 17.141 0.796 -10.672 1 62.34 62 PRO B N 1
ATOM 2245 C CA . PRO B 1 62 ? 16.906 0.295 -12.023 1 62.34 62 PRO B CA 1
ATOM 2246 C C . PRO B 1 62 ? 15.836 -0.799 -12.07 1 62.34 62 PRO B C 1
ATOM 2248 O O . PRO B 1 62 ? 15.133 -0.936 -13.07 1 62.34 62 PRO B O 1
ATOM 2251 N N . SER B 1 63 ? 15.898 -1.689 -11.227 1 58.19 63 SER B N 1
ATOM 2252 C CA . SER B 1 63 ? 14.93 -2.781 -11.312 1 58.19 63 SER B CA 1
ATOM 2253 C C . SER B 1 63 ? 13.5 -2.254 -11.312 1 58.19 63 SER B C 1
ATOM 2255 O O . SER B 1 63 ? 12.555 -3.018 -11.508 1 58.19 63 SER B O 1
ATOM 2257 N N . SER B 1 64 ? 13.375 -0.904 -11.047 1 54.31 64 SER B N 1
ATOM 2258 C CA . SER B 1 64 ? 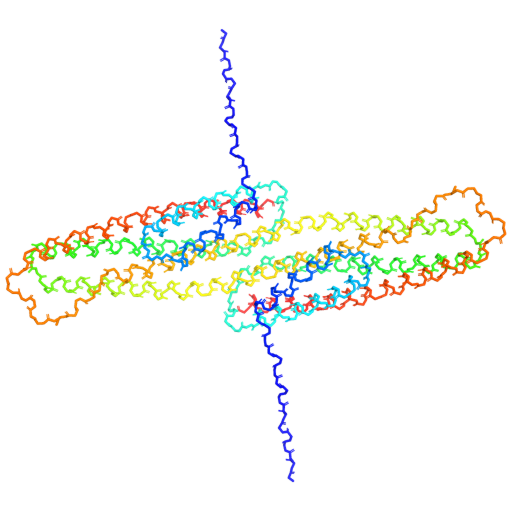12.023 -0.357 -10.961 1 54.31 64 SER B CA 1
ATOM 2259 C C . SER B 1 64 ? 11.461 -0.055 -12.352 1 54.31 64 SER B C 1
ATOM 2261 O O . SER B 1 64 ? 11.547 1.078 -12.828 1 54.31 64 SER B O 1
ATOM 2263 N N . GLN B 1 65 ? 11.836 -0.717 -13.453 1 52.97 65 GLN B N 1
ATOM 2264 C CA . GLN B 1 65 ? 11.266 -0.431 -14.766 1 52.97 65 GLN B CA 1
ATOM 2265 C C . GLN B 1 65 ? 9.836 0.075 -14.641 1 52.97 65 GLN B C 1
ATOM 2267 O O . GLN B 1 65 ? 9.32 0.242 -13.539 1 52.97 65 GLN B O 1
ATOM 2272 N N . GLN B 1 66 ? 8.836 -0.342 -15.703 1 54.94 66 GLN B N 1
ATOM 2273 C CA . GLN B 1 66 ? 7.566 0.266 -16.078 1 54.94 66 GLN B CA 1
ATOM 2274 C C . GLN B 1 66 ? 6.535 0.128 -14.961 1 54.94 66 GLN B C 1
ATOM 2276 O O . GLN B 1 66 ? 5.871 -0.904 -14.852 1 54.94 66 GLN B O 1
ATOM 2281 N N . ARG B 1 67 ? 6.684 1.019 -13.938 1 66.06 67 ARG B N 1
ATOM 2282 C CA . ARG B 1 67 ? 5.836 0.655 -12.805 1 66.06 67 ARG B CA 1
ATOM 2283 C C . ARG B 1 67 ? 4.516 1.419 -12.844 1 66.06 67 ARG B C 1
ATOM 2285 O O . ARG B 1 67 ? 4.238 2.229 -11.953 1 66.06 67 ARG B O 1
ATOM 2292 N N . ASN B 1 68 ? 3.748 1.325 -13.953 1 76.06 68 ASN B N 1
ATOM 2293 C CA . ASN B 1 68 ? 2.434 1.935 -14.109 1 76.06 68 ASN B CA 1
ATOM 2294 C C . ASN B 1 68 ? 1.599 1.812 -12.844 1 76.06 68 ASN B C 1
ATOM 2296 O O . ASN B 1 68 ? 0.622 2.541 -12.664 1 76.06 68 ASN B O 1
ATOM 2300 N N . MET B 1 69 ? 2.107 1.018 -11.977 1 77.19 69 MET B N 1
ATOM 2301 C CA . MET B 1 69 ? 1.383 0.808 -10.727 1 77.19 69 MET B CA 1
ATOM 2302 C C . MET B 1 69 ? 1.485 2.033 -9.828 1 77.19 69 MET B C 1
ATOM 2304 O O . MET B 1 69 ? 0.7 2.189 -8.891 1 77.19 69 MET B O 1
ATOM 2308 N N . LEU B 1 70 ? 2.451 2.855 -10.234 1 81.19 70 LEU B N 1
ATOM 2309 C CA . LEU B 1 70 ? 2.666 4.031 -9.398 1 81.19 70 LEU B CA 1
ATOM 2310 C C . LEU B 1 70 ? 1.862 5.219 -9.914 1 81.19 70 LEU B C 1
ATOM 2312 O O . LEU B 1 70 ? 1.896 6.301 -9.328 1 81.19 70 LEU B O 1
ATOM 2316 N N . ASP B 1 71 ? 1.037 5.027 -10.93 1 82.44 71 ASP B N 1
ATOM 2317 C CA . ASP B 1 71 ? 0.266 6.125 -11.508 1 82.44 71 ASP B CA 1
ATOM 2318 C C . ASP B 1 71 ? -0.66 6.75 -10.469 1 82.44 71 ASP B C 1
ATOM 2320 O O . ASP B 1 71 ? -0.836 7.973 -10.445 1 82.44 71 ASP B O 1
ATOM 2324 N N . GLY B 1 72 ? -1.25 5.941 -9.688 1 83.38 72 GLY B N 1
ATOM 2325 C CA . GLY B 1 72 ? -2.143 6.465 -8.664 1 83.38 72 GLY B CA 1
ATOM 2326 C C . GLY B 1 72 ? -1.44 7.363 -7.664 1 83.38 72 GLY B C 1
ATOM 2327 O O . GLY B 1 72 ? -2.057 8.266 -7.094 1 83.38 72 GLY B O 1
ATOM 2328 N N . GLU B 1 73 ? -0.176 7.148 -7.574 1 85.56 73 GLU B N 1
ATOM 2329 C CA . GLU B 1 73 ? 0.61 7.934 -6.625 1 85.56 73 GLU B CA 1
ATOM 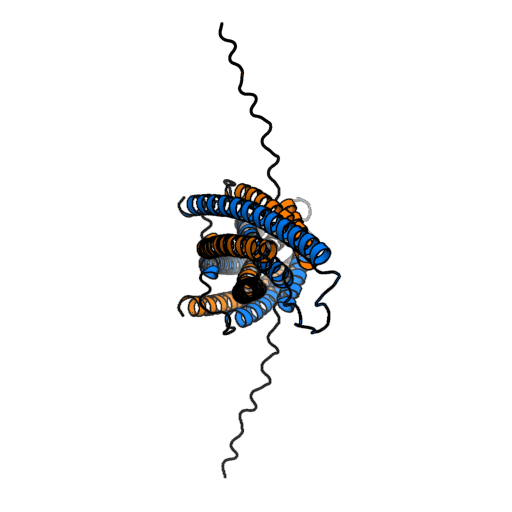2330 C C . GLU B 1 73 ? 0.788 9.367 -7.113 1 85.56 73 GLU B C 1
ATOM 2332 O O . GLU B 1 73 ? 1.001 10.281 -6.312 1 85.56 73 GLU B O 1
ATOM 2337 N N . MET B 1 74 ? 0.661 9.594 -8.344 1 85.56 74 MET B N 1
ATOM 2338 C CA . MET B 1 74 ? 0.821 10.938 -8.891 1 85.56 74 MET B CA 1
ATOM 2339 C C . MET B 1 74 ? -0.273 11.867 -8.375 1 85.56 74 MET B C 1
ATOM 2341 O O . MET B 1 74 ? 0.002 13.008 -7.996 1 85.56 74 MET B O 1
ATOM 2345 N N . GLU B 1 75 ? -1.451 11.344 -8.312 1 85.31 75 GLU B N 1
ATOM 2346 C CA . GLU B 1 75 ? -2.559 12.148 -7.797 1 85.31 75 GLU B CA 1
ATOM 2347 C C . GLU B 1 75 ? -2.412 12.391 -6.297 1 85.31 75 GLU B C 1
ATOM 2349 O O . GLU B 1 75 ? -2.619 13.508 -5.82 1 85.31 75 GLU B O 1
ATOM 2354 N N . GLY B 1 76 ? -2.051 11.344 -5.641 1 87.81 76 GLY B N 1
ATOM 2355 C CA . GLY B 1 76 ? -1.854 11.484 -4.207 1 87.81 76 GLY B CA 1
ATOM 2356 C C . GLY B 1 76 ? -0.743 12.453 -3.852 1 87.81 76 GLY B C 1
ATOM 2357 O O . GLY B 1 76 ? -0.879 13.242 -2.916 1 87.81 76 GLY B O 1
ATOM 2358 N N . SER B 1 77 ? 0.352 12.391 -4.578 1 88.62 77 SER B N 1
ATOM 2359 C CA . SER B 1 77 ? 1.483 13.281 -4.34 1 88.62 77 SER B CA 1
ATOM 2360 C C . SER B 1 77 ? 1.109 14.734 -4.613 1 88.62 77 SER B C 1
ATOM 2362 O O . SER B 1 77 ? 1.525 15.641 -3.881 1 88.62 77 SER B O 1
ATOM 2364 N N . LEU B 1 78 ? 0.294 15.008 -5.613 1 90.56 78 LEU B N 1
ATOM 2365 C CA . LEU B 1 78 ? -0.153 16.359 -5.918 1 90.56 78 LEU B CA 1
ATOM 2366 C C . LEU B 1 78 ? -1.032 16.906 -4.797 1 90.56 78 LEU B C 1
ATOM 2368 O O . LEU B 1 78 ? -0.887 18.062 -4.398 1 90.56 78 LEU B O 1
ATOM 2372 N N . GLU B 1 79 ? -1.934 16.078 -4.371 1 91.25 79 GLU B N 1
ATOM 2373 C CA . GLU B 1 79 ? -2.805 16.484 -3.271 1 91.25 79 GLU B CA 1
ATOM 2374 C C . GLU B 1 79 ? -1.995 16.828 -2.023 1 91.25 79 GLU B C 1
ATOM 2376 O O . GLU B 1 79 ? -2.307 17.781 -1.32 1 91.25 79 GLU B O 1
ATOM 2381 N N . LEU B 1 80 ? -0.994 16.047 -1.746 1 94.12 80 LEU B N 1
ATOM 2382 C CA . LEU B 1 80 ? -0.148 16.281 -0.581 1 94.12 80 LEU B CA 1
ATOM 2383 C C . LEU B 1 80 ? 0.623 17.594 -0.729 1 94.12 80 LEU B C 1
ATOM 2385 O O . LEU B 1 80 ? 0.737 18.359 0.228 1 94.12 80 LEU B O 1
ATOM 2389 N N . LEU B 1 81 ? 1.092 17.906 -1.943 1 93.88 81 LEU B N 1
ATOM 2390 C CA . LEU B 1 81 ? 1.782 19.172 -2.213 1 93.88 81 LEU B CA 1
ATOM 2391 C C . LEU B 1 81 ? 0.854 20.359 -1.992 1 93.88 81 LEU B C 1
ATOM 2393 O O . LEU B 1 81 ? 1.252 21.359 -1.396 1 93.88 81 LEU B O 1
ATOM 2397 N N . ASP B 1 82 ? -0.34 20.188 -2.457 1 93.81 82 ASP B N 1
ATOM 2398 C CA . ASP B 1 82 ? -1.336 21.234 -2.252 1 93.81 82 ASP B CA 1
ATOM 2399 C C . ASP B 1 82 ? -1.583 21.484 -0.765 1 93.81 82 ASP B C 1
ATOM 2401 O O . ASP B 1 82 ? -1.678 22.625 -0.324 1 93.81 82 ASP B O 1
ATOM 2405 N N . LEU B 1 83 ? -1.678 20.391 -0.032 1 94.62 83 LEU B N 1
ATOM 2406 C CA . LEU B 1 83 ? -1.888 20.516 1.407 1 94.62 83 LEU B CA 1
ATOM 2407 C C . LEU B 1 83 ? -0.716 21.219 2.072 1 94.62 83 LEU B C 1
ATOM 2409 O O . LEU B 1 83 ? -0.914 22.062 2.961 1 94.62 83 LEU B O 1
ATOM 2413 N N . CYS B 1 84 ? 0.492 20.922 1.677 1 92.19 84 CYS B N 1
ATOM 2414 C CA . CYS B 1 84 ? 1.68 21.578 2.213 1 92.19 84 CYS B CA 1
ATOM 2415 C C . CYS B 1 84 ? 1.665 23.062 1.905 1 92.19 84 CYS B C 1
ATOM 2417 O O . CYS B 1 84 ? 2.043 23.875 2.748 1 92.19 84 CYS B O 1
ATOM 2419 N N . SER B 1 85 ? 1.175 23.438 0.692 1 93.44 85 SER B N 1
ATOM 2420 C CA . SER B 1 85 ? 1.072 24.844 0.316 1 93.44 85 SER B CA 1
ATOM 2421 C C . SER B 1 85 ? 0.052 25.578 1.182 1 93.44 85 SER B C 1
ATOM 2423 O O . SER B 1 85 ? 0.31 26.688 1.648 1 93.44 85 SER B O 1
ATOM 2425 N N . VAL B 1 86 ? -1.07 24.953 1.367 1 95.62 86 VAL B N 1
ATOM 2426 C CA . VAL B 1 86 ? -2.102 25.516 2.229 1 95.62 86 VAL B CA 1
ATOM 2427 C C . VAL B 1 86 ? -1.553 25.703 3.643 1 95.62 86 VAL B C 1
ATOM 2429 O O . VAL B 1 86 ? -1.795 26.719 4.281 1 95.62 86 VAL B O 1
ATOM 2432 N N . MET B 1 87 ? -0.82 24.656 4.141 1 93.75 87 MET B N 1
ATOM 2433 C CA . MET B 1 87 ? -0.22 24.719 5.469 1 93.75 87 MET B CA 1
ATOM 2434 C C . MET B 1 87 ? 0.72 25.922 5.59 1 93.75 87 MET B C 1
ATOM 2436 O O . MET B 1 87 ? 0.7 26.625 6.594 1 93.75 87 MET B O 1
ATOM 2440 N N . GLN B 1 88 ? 1.512 26.156 4.602 1 93.44 88 GLN B N 1
ATOM 2441 C CA . GLN B 1 88 ? 2.438 27.297 4.598 1 93.44 88 GLN B CA 1
ATOM 2442 C C . GLN B 1 88 ? 1.688 28.625 4.684 1 93.44 88 GLN B C 1
ATOM 2444 O O . GLN B 1 88 ? 2.1 29.531 5.41 1 93.44 88 GLN B O 1
ATOM 2449 N N . GLU B 1 89 ? 0.594 28.734 3.961 1 95.38 89 GLU B N 1
ATOM 2450 C CA . GLU B 1 89 ? -0.232 29.938 4.012 1 95.38 89 GLU B CA 1
ATOM 2451 C C . GLU B 1 89 ? -0.815 30.141 5.406 1 95.38 89 GLU B C 1
ATOM 2453 O O . GLU B 1 89 ? -0.849 31.281 5.906 1 95.38 89 GLU B O 1
ATOM 2458 N N . ILE B 1 90 ? -1.243 29.125 6.016 1 96.56 90 ILE B N 1
ATOM 2459 C CA . ILE B 1 90 ? -1.818 29.172 7.355 1 96.56 90 ILE B CA 1
ATOM 2460 C C . ILE B 1 90 ? -0.761 29.656 8.352 1 96.56 90 ILE B C 1
ATOM 2462 O O . ILE B 1 90 ? -1.028 30.516 9.188 1 96.56 90 ILE B O 1
ATOM 2466 N N . PHE B 1 91 ? 0.47 29.062 8.281 1 96.06 91 PHE B N 1
ATOM 2467 C CA . PHE B 1 91 ? 1.556 29.469 9.172 1 96.06 91 PHE B CA 1
ATOM 2468 C C . PHE B 1 91 ? 1.859 30.953 9.016 1 96.06 91 PHE B C 1
ATOM 2470 O O . PHE B 1 91 ? 2.033 31.656 10.008 1 96.06 91 PHE B O 1
ATOM 2477 N N . ALA B 1 92 ? 1.88 31.406 7.762 1 95.5 92 ALA B N 1
ATOM 2478 C CA . ALA B 1 92 ? 2.145 32.812 7.492 1 95.5 92 ALA B CA 1
ATOM 2479 C C . ALA B 1 92 ? 1.071 33.719 8.117 1 95.5 92 ALA B C 1
ATOM 2481 O O . ALA B 1 92 ? 1.383 34.719 8.727 1 95.5 92 ALA B O 1
ATOM 2482 N N . GLU B 1 93 ? -0.175 33.344 7.98 1 97 93 GLU B N 1
ATOM 2483 C CA . GLU B 1 93 ? -1.28 34.094 8.539 1 97 93 GLU B CA 1
ATOM 2484 C C . GLU B 1 93 ? -1.244 34.094 10.07 1 97 93 GLU B C 1
ATOM 2486 O O . GLU B 1 93 ? -1.468 35.125 10.711 1 97 93 GLU B O 1
ATOM 2491 N N . MET B 1 94 ? -0.967 32.969 10.656 1 95.12 94 MET B N 1
ATOM 2492 C CA . MET B 1 94 ? -0.883 32.875 12.109 1 95.12 94 MET B CA 1
ATOM 2493 C C . MET B 1 94 ? 0.228 33.75 12.664 1 95.12 94 MET B C 1
ATOM 2495 O O . MET B 1 94 ? 0.04 34.438 13.664 1 95.12 94 MET B O 1
ATOM 2499 N N . LYS B 1 95 ? 1.344 33.719 11.984 1 94.5 95 LYS B N 1
ATOM 2500 C CA . LYS B 1 95 ? 2.465 34.562 12.383 1 94.5 95 LYS B CA 1
ATOM 2501 C C . LYS B 1 95 ? 2.07 36.031 12.375 1 94.5 95 LYS B C 1
ATOM 2503 O O . LYS B 1 95 ? 2.369 36.75 13.32 1 94.5 95 LYS B O 1
ATOM 2508 N N . ALA B 1 96 ? 1.38 36.469 11.281 1 96.19 96 ALA B N 1
ATOM 2509 C CA . ALA B 1 96 ? 0.948 37.844 11.156 1 96.19 96 ALA B CA 1
ATOM 2510 C C . ALA B 1 96 ? 0.003 38.219 12.297 1 96.19 96 ALA B C 1
ATOM 2512 O O . ALA B 1 96 ? 0.137 39.312 12.891 1 96.19 96 ALA B O 1
ATOM 2513 N N . ILE B 1 97 ? -0.902 37.375 12.664 1 95.94 97 ILE B N 1
ATOM 2514 C CA . ILE B 1 97 ? -1.856 37.625 13.734 1 95.94 97 ILE B CA 1
ATOM 2515 C C . ILE B 1 97 ? -1.12 37.719 15.062 1 95.94 97 ILE B C 1
ATOM 2517 O O . ILE B 1 97 ? -1.412 38.625 15.875 1 95.94 97 ILE B O 1
ATOM 2521 N N . ILE B 1 98 ? -0.203 36.812 15.336 1 95.06 98 ILE B N 1
ATOM 2522 C CA . ILE B 1 98 ? 0.543 36.812 16.594 1 95.06 98 ILE B CA 1
ATOM 2523 C C . ILE B 1 98 ? 1.345 38.094 16.734 1 95.06 98 ILE B C 1
ATOM 2525 O O . ILE B 1 98 ? 1.405 38.688 17.812 1 95.06 98 ILE B O 1
ATOM 2529 N N . GLN B 1 99 ? 1.941 38.562 15.648 1 95.5 99 GLN B N 1
ATOM 2530 C CA . GLN B 1 99 ? 2.691 39.812 15.68 1 95.5 99 GLN B CA 1
ATOM 2531 C C . GLN B 1 99 ? 1.781 41 16.016 1 95.5 99 GLN B C 1
ATOM 2533 O O . GLN B 1 99 ? 2.139 41.844 16.812 1 95.5 99 GLN B O 1
ATOM 2538 N N . GLU B 1 100 ? 0.591 41.031 15.391 1 95.62 100 GLU B N 1
ATOM 2539 C CA . GLU B 1 100 ? -0.382 42.094 15.695 1 95.62 100 GLU B CA 1
ATOM 2540 C C . GLU B 1 100 ? -0.858 42 17.141 1 95.62 100 GLU B C 1
ATOM 2542 O O . GLU B 1 100 ? -1.094 43 17.781 1 95.62 100 GLU B O 1
ATOM 2547 N N . LEU B 1 101 ? -1.032 40.719 17.609 1 93.81 101 LEU B N 1
ATOM 2548 C CA . LEU B 1 101 ? -1.438 40.5 19 1 93.81 101 LEU B CA 1
ATOM 2549 C C . LEU B 1 101 ? -0.388 41 19.969 1 93.81 101 LEU B C 1
ATOM 2551 O O . LEU B 1 101 ? -0.726 41.625 20.969 1 93.81 101 LEU B O 1
ATOM 2555 N N . GLN B 1 102 ? 0.874 40.812 19.656 1 92.38 102 GLN B N 1
ATOM 2556 C CA . GLN B 1 102 ? 1.964 41.312 20.484 1 92.38 102 GLN B CA 1
ATOM 2557 C C . GLN B 1 102 ? 1.978 42.844 20.531 1 92.38 102 GLN B C 1
ATOM 2559 O O . GLN B 1 102 ? 2.17 43.438 21.594 1 92.38 102 GLN B O 1
ATOM 2564 N N . VAL B 1 103 ? 1.717 43.469 19.391 1 93.62 103 VAL B N 1
ATOM 2565 C CA . VAL B 1 103 ? 1.673 44.938 19.328 1 93.62 103 VAL B CA 1
ATOM 2566 C C . VAL B 1 103 ? 0.516 45.469 20.172 1 93.62 103 VAL B C 1
ATOM 2568 O O . VAL B 1 103 ? 0.68 46.406 20.938 1 93.62 103 VAL B O 1
ATOM 2571 N N . ALA B 1 104 ? -0.648 44.844 20.078 1 92.38 104 ALA B N 1
ATOM 2572 C CA . ALA B 1 104 ? -1.816 45.25 20.859 1 92.38 104 ALA B CA 1
ATOM 2573 C C . ALA B 1 104 ? -1.554 45.094 22.359 1 92.38 104 ALA B C 1
ATOM 2575 O O . ALA B 1 104 ? -1.954 45.969 23.141 1 92.38 104 ALA B O 1
ATOM 2576 N N . LEU B 1 105 ? -0.892 44.094 22.734 1 89.44 105 LEU B N 1
ATOM 2577 C CA . LEU B 1 105 ? -0.583 43.844 24.141 1 89.44 105 LEU B CA 1
ATOM 2578 C C . LEU B 1 105 ? 0.369 44.906 24.688 1 89.44 105 LEU B C 1
ATOM 2580 O O . LEU B 1 105 ? 0.173 45.438 25.797 1 89.44 105 LEU B O 1
ATOM 2584 N N . ARG B 1 106 ? 1.37 45.312 23.891 1 89.75 106 ARG B N 1
ATOM 2585 C CA . ARG B 1 106 ? 2.346 46.312 24.312 1 89.75 106 ARG B CA 1
ATOM 2586 C C . ARG B 1 106 ? 1.689 47.688 24.453 1 89.75 106 ARG B C 1
ATOM 2588 O O . ARG B 1 106 ? 2.064 48.469 25.344 1 89.75 106 ARG B O 1
ATOM 2595 N N . LYS B 1 107 ? 0.64 47.906 23.672 1 92 107 LYS B N 1
ATOM 2596 C CA . LYS B 1 107 ? -0.061 49.188 23.703 1 92 107 LYS B CA 1
ATOM 2597 C C . LYS B 1 107 ? -1.12 49.188 24.812 1 92 107 LYS B C 1
ATOM 2599 O O . LYS B 1 107 ? -1.688 50.25 25.109 1 92 107 LYS B O 1
ATOM 2604 N N . GLY B 1 108 ? -1.393 48.062 25.359 1 87.19 108 GLY B N 1
ATOM 2605 C CA . GLY B 1 108 ? -2.408 47.969 26.406 1 87.19 108 GLY B CA 1
ATOM 2606 C C . GLY B 1 108 ? -3.822 48.125 25.859 1 87.19 108 GLY B C 1
ATOM 2607 O O . GLY B 1 108 ? -4.707 48.625 26.562 1 87.19 108 GLY B O 1
ATOM 2608 N N . ASP B 1 109 ? -4 47.844 24.594 1 88.88 109 ASP B N 1
ATOM 2609 C CA . ASP B 1 109 ? -5.301 47.906 23.938 1 88.88 109 ASP B CA 1
ATOM 2610 C C . ASP B 1 109 ? -6.07 46.594 24.094 1 88.88 109 ASP B C 1
ATOM 2612 O O . ASP B 1 109 ? -5.957 45.719 23.25 1 88.88 109 ASP B O 1
ATOM 2616 N N . ASP B 1 110 ? -6.859 46.469 25.047 1 85.75 110 ASP B N 1
ATOM 2617 C CA . ASP B 1 110 ? -7.562 45.25 25.391 1 85.75 110 ASP B CA 1
ATOM 2618 C C . ASP B 1 110 ? -8.523 44.812 24.281 1 85.75 110 ASP B C 1
ATOM 2620 O O . ASP B 1 110 ? -8.664 43.625 24 1 85.75 110 ASP B O 1
ATOM 2624 N N . ALA B 1 111 ? -9.18 45.781 23.797 1 90.38 111 ALA B N 1
ATOM 2625 C CA . ALA B 1 111 ? -10.148 45.469 22.75 1 90.38 111 ALA B CA 1
ATOM 2626 C C . ALA B 1 111 ? -9.461 44.875 21.531 1 90.38 111 ALA B C 1
ATOM 2628 O O . ALA B 1 111 ? -9.922 43.875 20.984 1 90.38 111 ALA B O 1
ATOM 2629 N N . ALA B 1 112 ? -8.344 45.469 21.141 1 92.12 112 ALA B N 1
ATOM 2630 C CA . ALA B 1 112 ? -7.586 44.969 20 1 92.12 112 ALA B CA 1
ATOM 2631 C C . ALA B 1 112 ? -7.012 43.594 20.297 1 92.12 112 ALA B C 1
ATOM 2633 O O . ALA B 1 112 ? -6.98 42.719 19.438 1 92.12 112 ALA B O 1
ATOM 2634 N N . THR B 1 113 ? -6.539 43.406 21.484 1 90.62 113 THR B N 1
ATOM 2635 C CA . THR B 1 113 ? -6 42.125 21.922 1 90.62 113 THR B CA 1
ATOM 2636 C C . THR B 1 113 ? -7.055 41.031 21.797 1 90.62 113 THR B C 1
ATOM 2638 O O . THR B 1 113 ? -6.793 39.969 21.234 1 90.62 113 THR B O 1
ATOM 2641 N N . GLN B 1 114 ? -8.211 41.312 22.266 1 89.69 114 GLN B N 1
ATOM 2642 C CA . GLN B 1 114 ? -9.297 40.344 22.203 1 89.69 114 GLN B CA 1
ATOM 2643 C C . GLN B 1 114 ? -9.68 40.031 20.766 1 89.69 114 GLN B C 1
ATOM 2645 O O . GLN B 1 114 ? -9.953 38.875 20.438 1 89.69 114 GLN B O 1
ATOM 2650 N N . ALA B 1 115 ? -9.711 41.031 19.953 1 93 115 ALA B N 1
ATOM 2651 C CA . ALA B 1 115 ? -10.055 40.844 18.547 1 93 115 ALA B CA 1
ATOM 2652 C C . ALA B 1 115 ? -9.055 39.906 17.859 1 93 115 ALA B C 1
ATOM 2654 O O . ALA B 1 115 ? -9.43 39.062 17.047 1 93 115 ALA B O 1
ATOM 2655 N N . LYS B 1 116 ? -7.727 40.125 18.141 1 93.94 116 LYS B N 1
ATOM 2656 C CA . LYS B 1 116 ? -6.688 39.312 17.516 1 93.94 116 LYS B CA 1
ATOM 2657 C C . LYS B 1 116 ? -6.715 37.875 18.031 1 93.94 116 LYS B C 1
ATOM 2659 O O . LYS B 1 116 ? -6.453 36.938 17.266 1 93.94 116 LYS B O 1
ATOM 2664 N N . ILE B 1 117 ? -7.047 37.688 19.312 1 92.62 117 ILE B N 1
ATOM 2665 C CA . ILE B 1 117 ? -7.203 36.344 19.859 1 92.62 117 ILE B CA 1
ATOM 2666 C C . ILE B 1 117 ? -8.32 35.625 19.125 1 92.62 117 ILE B C 1
ATOM 2668 O O . ILE B 1 117 ? -8.172 34.469 18.75 1 92.62 117 ILE B O 1
ATOM 2672 N N . GLN B 1 118 ? -9.391 36.375 18.938 1 92.94 118 GLN B N 1
ATOM 2673 C CA . GLN B 1 118 ? -10.523 35.781 18.219 1 92.94 118 GLN B CA 1
ATOM 2674 C C . GLN B 1 118 ? -10.133 35.406 16.797 1 92.94 118 GLN B C 1
ATOM 2676 O O . GLN B 1 118 ? -10.531 34.375 16.281 1 92.94 118 GLN B O 1
ATOM 2681 N N . SER B 1 119 ? -9.367 36.312 16.125 1 94.94 119 SER B N 1
ATOM 2682 C CA . SER B 1 119 ? -8.914 36.062 14.758 1 94.94 119 SER B CA 1
ATOM 2683 C C . SER B 1 119 ? -8.055 34.812 14.688 1 94.94 119 SER B C 1
ATOM 2685 O O . SER B 1 119 ? -8.219 34 13.789 1 94.94 119 SER B O 1
ATOM 2687 N N . TYR B 1 120 ? -7.172 34.656 15.664 1 94.19 120 TYR B N 1
ATOM 2688 C CA . TYR B 1 120 ? -6.312 33.469 15.711 1 94.19 120 TYR B CA 1
ATOM 2689 C C . TYR B 1 120 ? -7.133 32.188 15.891 1 94.19 120 TYR B C 1
ATOM 2691 O O . TYR B 1 120 ? -6.941 31.219 15.164 1 94.19 120 TYR B O 1
ATOM 2699 N N . THR B 1 121 ? -8.016 32.25 16.859 1 93.5 121 THR B N 1
ATOM 2700 C CA . THR B 1 121 ? -8.828 31.094 17.188 1 93.5 121 THR B CA 1
ATOM 2701 C C . THR B 1 121 ? -9.68 30.672 16 1 93.5 121 THR B C 1
ATOM 2703 O O . THR B 1 121 ? -9.773 29.484 15.695 1 93.5 121 THR B O 1
ATOM 2706 N N . ARG B 1 122 ? -10.242 31.688 15.328 1 95.25 122 ARG B N 1
ATOM 2707 C CA . ARG B 1 122 ? -11.055 31.406 14.148 1 95.25 122 ARG B CA 1
ATOM 2708 C C . ARG B 1 122 ? -10.219 30.734 13.055 1 95.25 122 ARG B C 1
ATOM 2710 O O . ARG B 1 122 ? -10.648 29.75 12.453 1 95.25 122 ARG B O 1
ATOM 2717 N N . LEU B 1 123 ? -9.047 31.234 12.758 1 95.94 123 LEU B N 1
ATOM 2718 C CA . LEU B 1 123 ? -8.148 30.703 11.742 1 95.94 123 LEU B CA 1
ATOM 2719 C C . LEU B 1 123 ? -7.715 29.281 12.102 1 95.94 123 LEU B C 1
ATOM 2721 O O . LEU B 1 123 ? -7.754 28.391 11.258 1 95.94 123 LEU B O 1
ATOM 2725 N N . ALA B 1 124 ? -7.285 29.094 13.359 1 94.94 124 ALA B N 1
ATOM 2726 C CA . ALA B 1 124 ? -6.785 27.812 13.812 1 94.94 124 ALA B CA 1
ATOM 2727 C C . ALA B 1 124 ? -7.875 26.75 13.75 1 94.94 124 ALA B C 1
ATOM 2729 O O . ALA B 1 124 ? -7.625 25.609 13.336 1 94.94 124 ALA B O 1
ATOM 2730 N N . LYS B 1 125 ? -9.117 27.141 14.141 1 93.62 125 LYS B N 1
ATOM 2731 C CA . LYS B 1 125 ? -10.242 26.219 14.117 1 93.62 125 LYS B CA 1
ATOM 2732 C C . LYS B 1 125 ? -10.594 25.812 12.688 1 93.62 125 LYS B C 1
ATOM 2734 O O . LYS B 1 125 ? -10.82 24.641 12.406 1 93.62 125 LYS B O 1
ATOM 2739 N N . LYS B 1 126 ? -10.672 26.797 11.828 1 96.06 126 LYS B N 1
ATOM 2740 C CA . LYS B 1 126 ? -10.953 26.531 10.422 1 96.06 126 LYS B CA 1
ATOM 2741 C C . LYS B 1 126 ? -9.906 25.578 9.82 1 96.06 126 LYS B C 1
ATOM 2743 O O . LYS B 1 126 ? -10.258 24.641 9.117 1 96.06 126 LYS B O 1
ATOM 2748 N N . ALA B 1 127 ? -8.664 25.875 10.062 1 96.06 127 ALA B N 1
ATOM 2749 C CA . ALA B 1 127 ? -7.566 25.062 9.555 1 96.06 127 ALA B CA 1
ATOM 2750 C C . ALA B 1 127 ? -7.633 23.641 10.109 1 96.06 127 ALA B C 1
ATOM 2752 O O . ALA B 1 127 ? -7.52 22.672 9.359 1 96.06 127 ALA B O 1
ATOM 2753 N N . LYS B 1 128 ? -7.805 23.531 11.383 1 95 128 LYS B N 1
ATOM 2754 C CA . LYS B 1 128 ? -7.898 22.234 12.047 1 95 128 LYS B CA 1
ATOM 2755 C C . LYS B 1 128 ? -9 21.375 11.43 1 95 128 LYS B C 1
ATOM 2757 O O . LYS B 1 128 ? -8.789 20.203 11.117 1 95 128 LYS B O 1
ATOM 2762 N N . ASN B 1 129 ? -10.148 21.969 11.258 1 95.56 129 ASN B N 1
ATOM 2763 C CA . ASN B 1 129 ? -11.281 21.234 10.703 1 95.56 129 ASN B CA 1
ATOM 2764 C C . ASN B 1 129 ? -11.008 20.781 9.273 1 95.56 129 ASN B C 1
ATOM 2766 O O . ASN B 1 129 ? -11.328 19.656 8.906 1 95.56 129 ASN B O 1
ATOM 2770 N N . HIS B 1 130 ? -10.461 21.641 8.461 1 95.19 130 HIS B N 1
ATOM 2771 C CA . HIS B 1 130 ? -10.117 21.312 7.082 1 95.19 130 HIS B CA 1
ATOM 2772 C C . HIS B 1 130 ? -9.141 20.141 7.02 1 95.19 130 HIS B C 1
ATOM 2774 O O . HIS B 1 130 ? -9.352 19.203 6.258 1 95.19 130 HIS B O 1
ATOM 2780 N N . PHE B 1 131 ? -8.133 20.109 7.801 1 95.81 131 PHE B N 1
ATOM 2781 C CA . PHE B 1 131 ? -7.094 19.094 7.75 1 95.81 131 PHE B CA 1
ATOM 2782 C C . PHE B 1 131 ? -7.578 17.797 8.391 1 95.81 131 PHE B C 1
ATOM 2784 O O . PHE B 1 131 ? -7.16 16.703 8 1 95.81 131 PHE B O 1
ATOM 2791 N N . LYS B 1 132 ? -8.469 17.906 9.391 1 95.56 132 LYS B N 1
ATOM 2792 C CA . LYS B 1 132 ? -9.07 16.719 9.969 1 95.56 132 LYS B CA 1
ATOM 2793 C C . LYS B 1 132 ? -9.859 15.938 8.922 1 95.56 132 LYS B C 1
ATOM 2795 O O . LYS B 1 132 ? -9.695 14.719 8.797 1 95.56 132 LYS B O 1
ATOM 2800 N N . LYS B 1 133 ? -10.648 16.672 8.156 1 94.25 133 LYS B N 1
ATOM 2801 C CA . LYS B 1 133 ? -11.43 16.031 7.098 1 94.25 133 LYS B CA 1
ATOM 2802 C C . LYS B 1 133 ? -10.523 15.422 6.039 1 94.25 133 LYS B C 1
ATOM 2804 O O . LYS B 1 133 ? -10.758 14.297 5.59 1 94.25 133 LYS B O 1
ATOM 2809 N N . THR B 1 134 ? -9.523 16.109 5.625 1 93.06 134 THR B N 1
ATOM 2810 C CA . THR B 1 134 ? -8.594 15.641 4.602 1 93.06 134 THR B CA 1
ATOM 2811 C C . THR B 1 134 ? -7.824 14.422 5.086 1 93.06 134 THR B C 1
ATOM 2813 O O . THR B 1 134 ? -7.605 13.477 4.324 1 93.06 134 THR B O 1
ATOM 2816 N N . ALA B 1 135 ? -7.391 14.438 6.363 1 93.56 135 ALA B N 1
ATOM 2817 C CA . ALA B 1 135 ? -6.633 13.32 6.926 1 93.56 135 ALA B CA 1
ATOM 2818 C C . ALA B 1 135 ? -7.469 12.047 6.957 1 93.56 135 ALA B C 1
ATOM 2820 O O . ALA B 1 135 ? -6.969 10.961 6.652 1 93.56 135 ALA B O 1
ATOM 2821 N N . LYS B 1 136 ? -8.711 12.164 7.355 1 91.44 136 LYS B N 1
ATOM 2822 C CA . LYS B 1 136 ? -9.602 11 7.383 1 91.44 136 LYS B CA 1
ATOM 2823 C C . LYS B 1 136 ? -9.758 10.398 5.992 1 91.44 136 LYS B C 1
ATOM 2825 O O . LYS B 1 136 ? -9.633 9.188 5.812 1 91.44 136 LYS B O 1
ATOM 2830 N N . LYS B 1 137 ? -10.039 11.234 5.039 1 88.5 137 LYS B N 1
ATOM 2831 C CA . LYS B 1 137 ? -10.195 10.797 3.66 1 88.5 137 LYS B CA 1
ATOM 2832 C C . LYS B 1 137 ? -8.914 10.141 3.143 1 88.5 137 LYS B C 1
ATOM 2834 O O . LYS B 1 137 ? -8.969 9.07 2.523 1 88.5 137 LYS B O 1
ATOM 2839 N N . THR B 1 138 ? -7.789 10.781 3.318 1 90.31 138 THR B N 1
ATOM 2840 C CA . THR B 1 138 ? -6.512 10.281 2.832 1 90.31 138 THR B CA 1
ATOM 2841 C C . THR B 1 138 ? -6.18 8.938 3.477 1 90.31 138 THR B C 1
ATOM 2843 O O . THR B 1 138 ? -5.641 8.039 2.818 1 90.31 138 THR B O 1
ATOM 2846 N N . SER B 1 139 ? -6.473 8.812 4.785 1 90.25 139 SER B N 1
ATOM 2847 C CA . SER B 1 139 ? -6.199 7.562 5.488 1 90.25 139 SER B CA 1
ATOM 2848 C C . SER B 1 139 ? -6.973 6.402 4.871 1 90.25 139 SER B C 1
ATOM 2850 O O . SER B 1 139 ? -6.414 5.324 4.652 1 90.25 139 SER B O 1
ATOM 2852 N N . VAL B 1 140 ? -8.227 6.637 4.602 1 85.94 140 VAL B N 1
ATOM 2853 C CA . VAL B 1 140 ? -9.062 5.598 4.008 1 85.94 140 VAL B CA 1
ATOM 2854 C C . VAL B 1 140 ? -8.516 5.207 2.639 1 85.94 140 VAL B C 1
ATOM 2856 O O . VAL B 1 140 ? -8.391 4.02 2.328 1 85.94 140 VAL B O 1
ATOM 2859 N N . ASP B 1 141 ? -8.156 6.188 1.834 1 85.81 141 ASP B N 1
ATOM 2860 C CA . ASP B 1 141 ? -7.629 5.949 0.494 1 85.81 141 ASP B CA 1
ATOM 2861 C C . ASP B 1 141 ? -6.312 5.176 0.55 1 85.81 141 ASP B C 1
ATOM 2863 O O . ASP B 1 141 ? -6.121 4.215 -0.197 1 85.81 141 ASP B O 1
ATOM 2867 N N . CYS B 1 142 ? -5.414 5.664 1.383 1 89.62 142 CYS B N 1
ATOM 2868 C CA . CYS B 1 142 ? -4.109 5.02 1.494 1 89.62 142 CYS B CA 1
ATOM 2869 C C . CYS B 1 142 ? -4.258 3.574 1.957 1 89.62 142 CYS B C 1
ATOM 2871 O O . CYS B 1 142 ? -3.578 2.682 1.447 1 89.62 142 CYS B O 1
ATOM 2873 N N . ARG B 1 143 ? -5.152 3.309 2.902 1 87.81 143 ARG B N 1
ATOM 2874 C CA . ARG B 1 143 ? -5.355 1.958 3.416 1 87.81 143 ARG B CA 1
ATOM 2875 C C . ARG B 1 143 ? -5.898 1.034 2.33 1 87.81 143 ARG B C 1
ATOM 2877 O O . ARG B 1 143 ? -5.496 -0.128 2.24 1 87.81 143 ARG B O 1
ATOM 2884 N N . MET B 1 144 ? -6.758 1.598 1.546 1 86.25 144 MET B N 1
ATOM 2885 C CA . MET B 1 144 ? -7.297 0.816 0.437 1 86.25 144 MET B CA 1
ATOM 2886 C C . MET B 1 144 ? -6.195 0.442 -0.55 1 86.25 144 MET B C 1
ATOM 2888 O O . MET B 1 144 ? -6.121 -0.704 -0.998 1 86.25 144 MET B O 1
ATOM 2892 N N . VAL B 1 145 ? -5.367 1.359 -0.916 1 89.25 145 VAL B N 1
ATOM 2893 C CA . VAL B 1 145 ? -4.254 1.124 -1.827 1 89.25 145 VAL B CA 1
ATOM 2894 C C . VAL B 1 145 ? -3.33 0.053 -1.25 1 89.25 145 VAL B C 1
ATOM 2896 O O . VAL B 1 145 ? -2.928 -0.875 -1.956 1 89.25 145 VAL B O 1
ATOM 2899 N N . MET B 1 146 ? -3.039 0.16 -0.022 1 91.19 146 MET B N 1
ATOM 2900 C CA . MET B 1 146 ? -2.146 -0.79 0.636 1 91.19 146 MET B CA 1
ATOM 2901 C C . MET B 1 146 ? -2.764 -2.184 0.67 1 91.19 146 MET B C 1
ATOM 2903 O O . MET B 1 146 ? -2.076 -3.178 0.434 1 91.19 146 MET B O 1
ATOM 2907 N N . LEU B 1 147 ? -4.098 -2.199 0.96 1 90.44 147 LEU B N 1
ATOM 2908 C CA . LEU B 1 147 ? -4.801 -3.477 1.015 1 90.44 147 LEU B CA 1
ATOM 2909 C C . LEU B 1 147 ? -4.762 -4.176 -0.341 1 90.44 147 LEU B C 1
ATOM 2911 O O . LEU B 1 147 ? -4.461 -5.367 -0.421 1 90.44 147 LEU B O 1
ATOM 2915 N N . LEU B 1 148 ? -5.059 -3.479 -1.346 1 91.06 148 LEU B N 1
ATOM 2916 C CA . LEU B 1 148 ? -5.082 -4.043 -2.691 1 91.06 148 LEU B CA 1
ATOM 2917 C C . LEU B 1 148 ? -3.691 -4.496 -3.117 1 91.06 148 LEU B C 1
ATOM 2919 O O . LEU B 1 148 ? -3.535 -5.57 -3.701 1 91.06 148 LEU B O 1
ATOM 2923 N N . ALA B 1 149 ? -2.668 -3.676 -2.865 1 92.31 149 ALA B N 1
ATOM 2924 C CA . ALA B 1 149 ? -1.293 -4.039 -3.197 1 92.31 149 ALA B CA 1
ATOM 2925 C C . ALA B 1 149 ? -0.867 -5.305 -2.459 1 92.31 149 ALA B C 1
ATOM 2927 O O . ALA B 1 149 ? -0.239 -6.191 -3.043 1 92.31 149 ALA B O 1
ATOM 2928 N N . LYS B 1 150 ? -1.229 -5.398 -1.193 1 93.38 150 LYS B N 1
ATOM 2929 C CA . LYS B 1 150 ? -0.879 -6.574 -0.401 1 93.38 150 LYS B CA 1
ATOM 2930 C C . LYS B 1 150 ? -1.588 -7.82 -0.923 1 93.38 150 LYS B C 1
ATOM 2932 O O . LYS B 1 150 ? -0.984 -8.891 -1.017 1 93.38 150 LYS B O 1
ATOM 2937 N N . ALA B 1 151 ? -2.865 -7.66 -1.187 1 92.5 151 ALA B N 1
ATOM 2938 C CA . ALA B 1 151 ? -3.609 -8.789 -1.741 1 92.5 151 ALA B CA 1
ATOM 2939 C C . ALA B 1 151 ? -2.967 -9.289 -3.033 1 92.5 151 ALA B C 1
ATOM 2941 O O . ALA B 1 151 ? -2.85 -10.5 -3.248 1 92.5 151 ALA B O 1
ATOM 2942 N N . ARG B 1 152 ? -2.605 -8.445 -3.893 1 94.19 152 ARG B N 1
ATOM 2943 C CA . ARG B 1 152 ? -1.951 -8.805 -5.145 1 94.19 152 ARG B CA 1
ATOM 2944 C C . ARG B 1 152 ? -0.631 -9.523 -4.883 1 94.19 152 ARG B C 1
ATOM 2946 O O . ARG B 1 152 ? -0.342 -10.547 -5.504 1 94.19 152 ARG B O 1
ATOM 2953 N N . GLU B 1 153 ? 0.231 -8.945 -3.992 1 94 153 GLU B N 1
ATOM 2954 C CA . GLU B 1 153 ? 1.506 -9.57 -3.643 1 94 153 GLU B CA 1
ATOM 2955 C C . GLU B 1 153 ? 1.309 -11 -3.158 1 94 153 GLU B C 1
ATOM 2957 O O . GLU B 1 153 ? 2.02 -11.914 -3.59 1 94 153 GLU B O 1
ATOM 2962 N N . ILE B 1 154 ? 0.325 -11.211 -2.287 1 95.12 154 ILE B N 1
ATOM 2963 C CA . ILE B 1 154 ? 0.053 -12.531 -1.733 1 95.12 154 ILE B CA 1
ATOM 2964 C C . ILE B 1 154 ? -0.435 -13.461 -2.84 1 95.12 154 ILE B C 1
ATOM 2966 O O . ILE B 1 154 ? -0.082 -14.641 -2.865 1 95.12 154 ILE B O 1
ATOM 2970 N N . SER B 1 155 ? -1.303 -12.93 -3.748 1 95.44 155 SER B N 1
ATOM 2971 C CA . SER B 1 155 ? -1.819 -13.734 -4.852 1 95.44 155 SER B CA 1
ATOM 2972 C C . SER B 1 155 ? -0.687 -14.297 -5.703 1 95.44 155 SER B C 1
ATOM 2974 O O . SER B 1 155 ? -0.646 -15.492 -5.977 1 95.44 155 SER B O 1
ATOM 2976 N N . VAL B 1 156 ? 0.241 -13.461 -6.082 1 96.25 156 VAL B N 1
ATOM 2977 C CA . VAL B 1 156 ? 1.345 -13.875 -6.938 1 96.25 156 VAL B CA 1
ATOM 2978 C C . VAL B 1 156 ? 2.246 -14.852 -6.184 1 96.25 156 VAL B C 1
ATOM 2980 O O . VAL B 1 156 ? 2.707 -15.844 -6.746 1 96.25 156 VAL B O 1
ATOM 2983 N N . SER B 1 157 ? 2.477 -14.555 -4.91 1 94.81 157 SER B N 1
ATOM 2984 C CA . SER B 1 157 ? 3.277 -15.453 -4.078 1 94.81 157 SER B CA 1
ATOM 2985 C C . SER B 1 157 ? 2.643 -16.828 -3.984 1 94.81 157 SER B C 1
ATOM 2987 O O . SER B 1 157 ? 3.34 -17.844 -4.039 1 94.81 157 SER B O 1
ATOM 2989 N N . LEU B 1 158 ? 1.357 -16.859 -3.83 1 95.5 158 LEU B N 1
ATOM 2990 C CA . LEU B 1 158 ? 0.635 -18.125 -3.746 1 95.5 158 LEU B CA 1
ATOM 2991 C C . LEU B 1 158 ? 0.764 -18.906 -5.047 1 95.5 158 LEU B C 1
ATOM 2993 O O . LEU B 1 158 ? 1.009 -20.125 -5.023 1 95.5 158 LEU B O 1
ATOM 2997 N N . LEU B 1 159 ? 0.601 -18.266 -6.195 1 96.62 159 LEU B N 1
ATOM 2998 C CA . LEU B 1 159 ? 0.731 -18.922 -7.492 1 96.62 159 LEU B CA 1
ATOM 2999 C C . LEU B 1 159 ? 2.145 -19.453 -7.691 1 96.62 159 LEU B C 1
ATOM 3001 O O . LEU B 1 159 ? 2.324 -20.594 -8.148 1 96.62 159 LEU B O 1
ATOM 3005 N N . GLU B 1 160 ? 3.105 -18.625 -7.305 1 96.38 160 GLU B N 1
ATOM 3006 C CA . GLU B 1 160 ? 4.5 -19.047 -7.41 1 96.38 160 GLU B CA 1
ATOM 3007 C C . GLU B 1 160 ? 4.781 -20.266 -6.539 1 96.38 160 GLU B C 1
ATOM 3009 O O . GLU B 1 160 ? 5.43 -21.219 -6.984 1 96.38 160 GLU B O 1
ATOM 3014 N N . SER B 1 161 ? 4.332 -20.25 -5.328 1 94.38 161 SER B N 1
ATOM 3015 C CA . SER B 1 161 ? 4.535 -21.359 -4.402 1 94.38 161 SER B CA 1
ATOM 3016 C C . SER B 1 161 ? 3.881 -22.641 -4.914 1 94.38 161 SER B C 1
ATOM 3018 O O . SER B 1 161 ? 4.422 -23.734 -4.742 1 94.38 161 SER B O 1
ATOM 3020 N N . THR B 1 162 ? 2.744 -22.5 -5.516 1 95.5 162 THR B N 1
ATOM 3021 C CA . THR B 1 162 ? 2.029 -23.641 -6.082 1 95.5 162 THR B CA 1
ATOM 3022 C C . THR B 1 162 ? 2.867 -24.328 -7.16 1 95.5 162 THR B C 1
ATOM 3024 O O . THR B 1 162 ? 3.027 -25.547 -7.148 1 95.5 162 THR B O 1
ATOM 3027 N N . LEU B 1 163 ? 3.438 -23.562 -8.031 1 95.19 163 LEU B N 1
ATOM 3028 C CA . LEU B 1 163 ? 4.23 -24.141 -9.117 1 95.19 163 LEU B CA 1
ATOM 3029 C C . LEU B 1 163 ? 5.539 -24.719 -8.586 1 95.19 163 LEU B C 1
ATOM 3031 O O . LEU B 1 163 ? 6.039 -25.719 -9.117 1 95.19 163 LEU B O 1
ATOM 3035 N N . ARG B 1 164 ? 6.047 -24.078 -7.578 1 93.94 164 ARG B N 1
ATOM 3036 C CA . ARG B 1 164 ? 7.242 -24.609 -6.934 1 93.94 164 ARG B CA 1
ATOM 3037 C C . ARG B 1 164 ? 6.984 -26.016 -6.371 1 93.94 164 ARG B C 1
ATOM 3039 O O . ARG B 1 164 ? 7.797 -26.922 -6.551 1 93.94 164 ARG B O 1
ATOM 3046 N N . LEU B 1 165 ? 5.887 -26.219 -5.73 1 93 165 LEU B N 1
ATOM 3047 C CA . LEU B 1 165 ? 5.531 -27.516 -5.16 1 93 165 LEU B CA 1
ATOM 3048 C C . LEU B 1 165 ? 5.277 -28.547 -6.254 1 93 165 LEU B C 1
ATOM 3050 O O . LEU B 1 165 ? 5.711 -29.703 -6.148 1 93 165 LEU B O 1
ATOM 3054 N N . LEU B 1 166 ? 4.633 -28.125 -7.336 1 93.81 166 LEU B N 1
ATOM 3055 C CA . LEU B 1 166 ? 4.312 -29.031 -8.43 1 93.81 166 LEU B CA 1
ATOM 3056 C C . LEU B 1 166 ? 5.578 -29.484 -9.148 1 93.81 166 LEU B C 1
ATOM 3058 O O . LEU B 1 166 ? 5.645 -30.625 -9.641 1 93.81 166 LEU B O 1
ATOM 3062 N N . SER B 1 167 ? 6.574 -28.641 -9.195 1 92.88 167 SER B N 1
ATOM 3063 C CA . SER B 1 167 ? 7.812 -28.969 -9.898 1 92.88 167 SER B CA 1
ATOM 3064 C C . SER B 1 167 ? 8.586 -30.062 -9.172 1 92.88 167 SER B C 1
ATOM 3066 O O . SER B 1 167 ? 9.461 -30.703 -9.75 1 92.88 167 SER B O 1
ATOM 3068 N N . LYS B 1 168 ? 8.188 -30.406 -7.945 1 90.12 168 LYS B N 1
ATOM 3069 C CA . LYS B 1 168 ? 8.891 -31.391 -7.137 1 90.12 168 LYS B CA 1
ATOM 3070 C C . LYS B 1 168 ? 8.125 -32.719 -7.09 1 90.12 168 LYS B C 1
ATOM 3072 O O . LYS B 1 168 ? 8.586 -33.688 -6.488 1 90.12 168 LYS B O 1
ATOM 3077 N N . GLN B 1 169 ? 7.012 -32.75 -7.781 1 88.94 169 GLN B N 1
ATOM 3078 C CA . GLN B 1 169 ? 6.129 -33.906 -7.586 1 88.94 169 GLN B CA 1
ATOM 3079 C C . GLN B 1 169 ? 6.602 -35.094 -8.391 1 88.94 169 GLN B C 1
ATOM 3081 O O . GLN B 1 169 ? 6.441 -36.25 -7.961 1 88.94 169 GLN B O 1
ATOM 3086 N N . ILE B 1 170 ? 7.133 -34.844 -9.609 1 83.38 170 ILE B N 1
ATOM 3087 C CA . ILE B 1 170 ? 7.621 -35.969 -10.422 1 83.38 170 ILE B CA 1
ATOM 3088 C C . ILE B 1 170 ? 9.133 -35.844 -10.594 1 83.38 170 ILE B C 1
ATOM 3090 O O . ILE B 1 170 ? 9.625 -34.844 -11.148 1 83.38 170 ILE B O 1
ATOM 3094 N N . GLU B 1 171 ? 9.859 -36.469 -9.672 1 68.44 171 GLU B N 1
ATOM 3095 C CA . GLU B 1 171 ? 11.312 -36.438 -9.82 1 68.44 171 GLU B CA 1
ATOM 3096 C C . GLU B 1 171 ? 11.781 -37.5 -10.828 1 68.44 171 GLU B C 1
ATOM 3098 O O . GLU B 1 171 ? 11.172 -38.562 -10.961 1 68.44 171 GLU B O 1
ATOM 3103 N N . MET B 1 172 ? 12.688 -37.062 -11.727 1 58.09 172 MET B N 1
ATOM 3104 C CA . MET B 1 172 ? 13.328 -37.906 -12.711 1 58.09 172 MET B CA 1
ATOM 3105 C C . MET B 1 172 ? 13.945 -39.125 -12.031 1 58.09 172 MET B C 1
ATOM 3107 O O . MET B 1 172 ? 14.648 -39 -11.031 1 58.09 172 MET B O 1
ATOM 3111 N N . PRO B 1 173 ? 13.391 -40.375 -12.328 1 55.44 173 PRO B N 1
ATOM 3112 C CA . PRO B 1 173 ? 14.102 -41.531 -11.828 1 55.44 173 PRO B CA 1
ATOM 3113 C C . PRO B 1 173 ? 15.602 -41.5 -12.117 1 55.44 173 PRO B C 1
ATOM 3115 O O . PRO B 1 173 ? 16.016 -40.969 -13.164 1 55.44 173 PRO B O 1
ATOM 3118 N N . LYS B 1 174 ? 16.375 -41.188 -11.273 1 48.91 174 LYS B N 1
ATOM 3119 C CA . LYS B 1 174 ? 17.75 -41.594 -11.555 1 48.91 174 LYS B CA 1
ATOM 3120 C C . LYS B 1 174 ? 17.797 -43 -12.164 1 48.91 174 LYS B C 1
ATOM 3122 O O . LYS B 1 174 ? 17.094 -43.906 -11.695 1 48.91 174 LYS B O 1
ATOM 3127 N N . GLN B 1 175 ? 17.938 -43.156 -13.484 1 46.12 175 GLN B N 1
ATOM 3128 C CA . GLN B 1 175 ? 18.188 -44.438 -14.133 1 46.12 175 GLN B CA 1
ATOM 3129 C C . GLN B 1 175 ? 18.906 -45.375 -13.18 1 46.12 175 GLN B C 1
ATOM 3131 O O . GLN B 1 175 ? 20.125 -45.594 -13.305 1 46.12 175 GLN B O 1
ATOM 3136 N N . SER B 1 176 ? 18.875 -45.469 -12 1 40.66 176 SER B N 1
ATOM 3137 C CA . SER B 1 176 ? 19.672 -46.594 -11.508 1 40.66 176 SER B CA 1
ATOM 3138 C C . SER B 1 176 ? 19.188 -47.906 -12.109 1 40.66 176 SER B C 1
ATOM 3140 O O . SER B 1 176 ? 18 -48.062 -12.383 1 40.66 176 SER B O 1
ATOM 3142 N N . LEU B 1 177 ? 20.094 -48.781 -12.82 1 39.5 177 LEU B N 1
ATOM 3143 C CA . LEU B 1 177 ? 20.203 -50.125 -13.422 1 39.5 177 LEU B CA 1
ATOM 3144 C C . LEU B 1 177 ? 19.234 -51.094 -12.758 1 39.5 177 LEU B C 1
ATOM 3146 O O . LEU B 1 177 ? 18.688 -51.969 -13.414 1 39.5 177 LEU B O 1
ATOM 3150 N N . VAL B 1 178 ? 19.469 -51.375 -11.445 1 37.97 178 VAL B N 1
ATOM 3151 C CA . VAL B 1 178 ? 19.203 -52.656 -10.797 1 37.97 178 VAL B CA 1
ATOM 3152 C C . VAL B 1 178 ? 17.703 -52.875 -10.656 1 37.97 178 VAL B C 1
ATOM 3154 O O . VAL B 1 178 ? 17.25 -53.812 -10.008 1 37.97 178 VAL B O 1
ATOM 3157 N N . SER B 1 179 ? 16.797 -51.844 -10.625 1 42 179 SER B N 1
ATOM 3158 C CA . SER B 1 179 ? 15.484 -52.25 -10.117 1 42 179 SER B CA 1
ATOM 3159 C C . SER B 1 179 ? 14.695 -53 -11.188 1 42 179 SER B C 1
ATOM 3161 O O . SER B 1 179 ? 13.859 -52.406 -11.875 1 42 179 SER B O 1
ATOM 3163 N N . LYS B 1 180 ? 15.25 -53.719 -12.164 1 43 180 LYS B N 1
ATOM 3164 C CA . LYS B 1 180 ? 14.688 -54.5 -13.266 1 43 180 LYS B CA 1
ATOM 3165 C C . LYS B 1 180 ? 13.469 -55.281 -12.812 1 43 180 LYS B C 1
ATOM 3167 O O . LYS B 1 180 ? 12.406 -55.219 -13.438 1 43 180 LYS B O 1
ATOM 3172 N N . ALA B 1 181 ? 13.641 -56.906 -12.594 1 38.12 181 ALA B N 1
ATOM 3173 C CA . ALA B 1 181 ? 12.891 -58.125 -12.891 1 38.12 181 ALA B CA 1
ATOM 3174 C C . ALA B 1 181 ? 11.664 -58.25 -11.984 1 38.12 181 ALA B C 1
ATOM 3176 O O . ALA B 1 181 ? 10.586 -58.625 -12.438 1 38.12 181 ALA B O 1
ATOM 3177 N N . PHE B 1 182 ? 11.906 -58.656 -10.727 1 41.16 182 PHE B N 1
ATOM 3178 C CA . PHE B 1 182 ? 10.852 -59.281 -9.93 1 41.16 182 PHE B CA 1
ATOM 3179 C C . PHE B 1 182 ? 9.75 -58.281 -9.602 1 41.16 182 PHE B C 1
ATOM 3181 O O . PHE B 1 182 ? 8.586 -58.656 -9.461 1 41.16 182 PHE B O 1
ATOM 3188 N N . HIS B 1 183 ? 9.969 -56.906 -8.891 1 46.12 183 HIS B N 1
ATOM 3189 C CA . HIS B 1 183 ? 9.078 -56.031 -8.117 1 46.12 183 HIS B CA 1
ATOM 3190 C C . HIS B 1 183 ? 8.414 -55 -9.008 1 46.12 183 HIS B C 1
ATOM 3192 O O . HIS B 1 183 ? 7.91 -54 -8.516 1 46.12 183 HIS B O 1
ATOM 3198 N N . LYS B 1 184 ? 8.266 -55.188 -10.148 1 51.84 184 LYS B N 1
ATOM 3199 C CA . LYS B 1 184 ? 7.859 -54.375 -11.273 1 51.84 184 LYS B CA 1
ATOM 3200 C C . LYS B 1 184 ? 6.383 -54 -11.18 1 51.84 184 LYS B C 1
ATOM 3202 O O . LYS B 1 184 ? 6.02 -52.812 -11.367 1 51.84 184 LYS B O 1
ATOM 3207 N N . LYS B 1 185 ? 5.59 -55.156 -11.125 1 52.19 185 LYS B N 1
ATOM 3208 C CA . LYS B 1 185 ? 4.156 -54.875 -11.188 1 52.19 185 LYS B CA 1
ATOM 3209 C C . LYS B 1 185 ? 3.703 -54 -10.016 1 52.19 185 LYS B C 1
ATOM 3211 O O . LYS B 1 185 ? 2.912 -53.094 -10.18 1 52.19 185 LYS B O 1
ATOM 3216 N N . LYS B 1 186 ? 4.051 -54.438 -8.648 1 56.75 186 LYS B N 1
ATOM 3217 C CA . LYS B 1 186 ? 3.648 -53.688 -7.465 1 56.75 186 LYS B CA 1
ATOM 3218 C C . LYS B 1 186 ? 4.156 -52.25 -7.527 1 56.75 186 LYS B C 1
ATOM 3220 O O . LYS B 1 186 ? 3.467 -51.312 -7.105 1 56.75 186 LYS B O 1
ATOM 3225 N N . SER B 1 187 ? 5.223 -52.062 -8.266 1 66.81 187 SER B N 1
ATOM 3226 C CA . SER B 1 187 ? 5.832 -50.75 -8.391 1 66.81 187 SER B CA 1
ATOM 3227 C C . SER B 1 187 ? 5.062 -49.875 -9.375 1 66.81 187 SER B C 1
ATOM 3229 O O . SER B 1 187 ? 4.863 -48.688 -9.133 1 66.81 187 SER B O 1
ATOM 3231 N N . VAL B 1 188 ? 4.434 -50.594 -10.305 1 73.19 188 VAL B N 1
ATOM 3232 C CA . VAL B 1 188 ? 3.678 -49.875 -11.312 1 73.19 188 VAL B CA 1
ATOM 3233 C C . VAL B 1 188 ? 2.375 -49.344 -10.711 1 73.19 188 VAL B C 1
ATOM 3235 O O . VAL B 1 188 ? 1.992 -48.188 -10.93 1 73.19 188 VAL B O 1
ATOM 3238 N N . SER B 1 189 ? 1.677 -50.281 -9.945 1 74.62 189 SER B N 1
ATOM 3239 C CA . SER B 1 189 ? 0.419 -49.875 -9.312 1 74.62 189 SER B CA 1
ATOM 3240 C C . SER B 1 189 ? 0.615 -48.719 -8.367 1 74.62 189 SER B C 1
ATOM 3242 O O . SER B 1 189 ? -0.207 -47.812 -8.328 1 74.62 189 SER B O 1
ATOM 3244 N N . CYS B 1 190 ? 1.637 -48.719 -7.621 1 73.19 190 CYS B N 1
ATOM 3245 C CA . CYS B 1 190 ? 1.926 -47.656 -6.672 1 73.19 190 CYS B CA 1
ATOM 3246 C C . CYS B 1 190 ? 2.207 -46.344 -7.398 1 73.19 190 CYS B C 1
ATOM 3248 O O . CYS B 1 190 ? 1.719 -45.281 -6.992 1 73.19 190 CYS B O 1
ATOM 3250 N N . LYS B 1 191 ? 2.865 -46.438 -8.477 1 79.56 191 LYS B N 1
ATOM 3251 C CA . LYS B 1 191 ? 3.184 -45.25 -9.258 1 79.56 191 LYS B CA 1
ATOM 3252 C C . LYS B 1 191 ? 1.932 -44.656 -9.898 1 79.56 191 LYS B C 1
ATOM 3254 O O . LYS B 1 191 ? 1.763 -43.438 -9.938 1 79.56 191 LYS B O 1
ATOM 3259 N N . GLU B 1 192 ? 1.078 -45.594 -10.336 1 84.88 192 GLU B N 1
ATOM 3260 C CA . GLU B 1 192 ? -0.174 -45.125 -10.938 1 84.88 192 GLU B CA 1
ATOM 3261 C C . GLU B 1 192 ? -1.058 -44.438 -9.914 1 84.88 192 GLU B C 1
ATOM 3263 O O . GLU B 1 192 ? -1.717 -43.438 -10.234 1 84.88 192 GLU B O 1
ATOM 3268 N N . GLU B 1 193 ? -1.104 -44.906 -8.695 1 86.06 193 GLU B N 1
ATOM 3269 C CA . GLU B 1 193 ? -1.88 -44.25 -7.637 1 86.06 193 GLU B CA 1
ATOM 3270 C C . GLU B 1 193 ? -1.334 -42.875 -7.305 1 86.06 193 GLU B C 1
ATOM 3272 O O . GLU B 1 193 ? -2.102 -41.938 -7.09 1 86.06 193 GLU B O 1
ATOM 3277 N N . GLN B 1 194 ? -0.064 -42.781 -7.238 1 86.44 194 GLN B N 1
ATOM 3278 C CA . GLN B 1 194 ? 0.567 -41.469 -6.973 1 86.44 194 GLN B CA 1
ATOM 3279 C C . GLN B 1 194 ? 0.245 -40.469 -8.07 1 86.44 194 GLN B C 1
ATOM 3281 O O . GLN B 1 194 ? -0.019 -39.312 -7.793 1 86.44 194 GLN B O 1
ATOM 3286 N N . LEU B 1 195 ? 0.298 -40.906 -9.266 1 92 195 LEU B N 1
ATOM 3287 C CA . LEU B 1 195 ? -0.01 -40.062 -10.398 1 92 195 LEU B CA 1
ATOM 3288 C C . LEU B 1 195 ? -1.479 -39.625 -10.383 1 92 195 LEU B C 1
ATOM 3290 O O . LEU B 1 195 ? -1.812 -38.5 -10.727 1 92 195 LEU B O 1
ATOM 3294 N N . SER B 1 196 ? -2.377 -40.625 -10.023 1 92.06 196 SER B N 1
ATOM 3295 C CA . SER B 1 196 ? -3.795 -40.312 -9.906 1 92.06 196 SER B CA 1
ATOM 3296 C C . SER B 1 196 ? -4.043 -39.25 -8.836 1 92.06 196 SER B C 1
ATOM 3298 O O . SER B 1 196 ? -4.863 -38.344 -9.023 1 92.06 196 SER B O 1
ATOM 3300 N N . GLU B 1 197 ? -3.369 -39.344 -7.699 1 90.88 197 GLU B N 1
ATOM 3301 C CA . GLU B 1 197 ? -3.479 -38.344 -6.641 1 90.88 197 GLU B CA 1
ATOM 3302 C C . GLU B 1 197 ? -2.982 -36.969 -7.109 1 90.88 197 GLU B C 1
ATOM 3304 O O . GLU B 1 197 ? -3.584 -35.938 -6.793 1 90.88 197 GLU B O 1
ATOM 3309 N N . LEU B 1 198 ? -1.876 -36.969 -7.82 1 93 198 LEU B N 1
ATOM 3310 C CA . LEU B 1 198 ? -1.344 -35.719 -8.367 1 93 198 LEU B CA 1
ATOM 3311 C C . LEU B 1 198 ? -2.33 -35.094 -9.336 1 93 198 LEU B C 1
ATOM 3313 O O . LEU B 1 198 ? -2.562 -33.875 -9.297 1 93 198 LEU B O 1
ATOM 3317 N N . GLU B 1 199 ? -2.912 -35.906 -10.188 1 94.19 199 GLU B N 1
ATOM 3318 C CA . GLU B 1 199 ? -3.926 -35.406 -11.117 1 94.19 199 GLU B CA 1
ATOM 3319 C C . GLU B 1 199 ? -5.09 -34.781 -10.367 1 94.19 199 GLU B C 1
ATOM 3321 O O . GLU B 1 199 ? -5.57 -33.688 -10.758 1 94.19 199 GLU B O 1
ATOM 3326 N N . CYS B 1 200 ? -5.539 -35.406 -9.25 1 92.19 200 CYS B N 1
ATOM 3327 C CA . CYS B 1 200 ? -6.633 -34.875 -8.445 1 92.19 200 CYS B CA 1
ATOM 3328 C C . CYS B 1 200 ? -6.238 -33.531 -7.809 1 92.19 200 CYS B C 1
ATOM 3330 O O . CYS B 1 200 ? -7.043 -32.594 -7.77 1 92.19 200 CYS B O 1
ATOM 3332 N N . SER B 1 201 ? -5.035 -33.469 -7.328 1 92.06 201 SER B N 1
ATOM 3333 C CA . SER B 1 201 ? -4.539 -32.219 -6.742 1 92.06 201 SER B CA 1
ATOM 3334 C C . SER B 1 201 ? -4.531 -31.094 -7.766 1 92.06 201 SER B C 1
ATOM 3336 O O . SER B 1 201 ? -4.887 -29.969 -7.441 1 92.06 201 SER B O 1
ATOM 3338 N N . ILE B 1 202 ? -4.145 -31.375 -8.938 1 94.56 202 ILE B N 1
ATOM 3339 C CA . ILE B 1 202 ? -4.09 -30.375 -9.992 1 94.56 202 ILE B CA 1
ATOM 3340 C C . ILE B 1 202 ? -5.504 -29.922 -10.352 1 94.56 202 ILE B C 1
ATOM 3342 O O . ILE B 1 202 ? -5.738 -28.734 -10.594 1 94.56 202 ILE B O 1
ATOM 3346 N N . VAL B 1 203 ? -6.449 -30.859 -10.398 1 93.94 203 VAL B N 1
ATOM 3347 C CA . VAL B 1 203 ? -7.84 -30.5 -10.656 1 93.94 203 VAL B CA 1
ATOM 3348 C C . VAL B 1 203 ? -8.336 -29.531 -9.586 1 93.94 203 VAL B C 1
ATOM 3350 O O . VAL B 1 203 ? -9 -28.547 -9.898 1 93.94 203 VAL B O 1
ATOM 3353 N N . ASP B 1 204 ? -8.016 -29.859 -8.312 1 91.25 204 ASP B N 1
ATOM 3354 C CA . ASP B 1 204 ? -8.398 -28.969 -7.215 1 91.25 204 ASP B CA 1
ATOM 3355 C C . ASP B 1 204 ? -7.781 -27.578 -7.383 1 91.25 204 ASP B C 1
ATOM 3357 O O . ASP B 1 204 ? -8.438 -26.562 -7.137 1 91.25 204 ASP B O 1
ATOM 3361 N N . LEU B 1 205 ? -6.559 -27.547 -7.754 1 94.38 205 LEU B N 1
ATOM 3362 C CA . LEU B 1 205 ? -5.867 -26.281 -7.996 1 94.38 205 LEU B CA 1
ATOM 3363 C C . LEU B 1 205 ? -6.527 -25.516 -9.133 1 94.38 205 LEU B C 1
ATOM 3365 O O . LEU B 1 205 ? -6.699 -24.297 -9.039 1 94.38 205 LEU B O 1
ATOM 3369 N N . GLU B 1 206 ? -6.848 -26.203 -10.195 1 93.38 206 GLU B N 1
ATOM 3370 C CA . GLU B 1 206 ? -7.52 -25.594 -11.336 1 93.38 206 GLU B CA 1
ATOM 3371 C C . GLU B 1 206 ? -8.844 -24.953 -10.922 1 93.38 206 GLU B C 1
ATOM 3373 O O . GLU B 1 206 ? -9.148 -23.828 -11.328 1 93.38 206 GLU B O 1
ATOM 3378 N N . ILE B 1 207 ? -9.617 -25.625 -10.125 1 91.12 207 ILE B N 1
ATOM 3379 C CA . ILE B 1 207 ? -10.875 -25.109 -9.617 1 91.12 207 ILE B CA 1
ATOM 3380 C C . ILE B 1 207 ? -10.617 -23.859 -8.773 1 91.12 207 ILE B C 1
ATOM 3382 O O . ILE B 1 207 ? -11.289 -22.844 -8.938 1 91.12 207 ILE B O 1
ATOM 3386 N N . GLY B 1 208 ? -9.648 -23.969 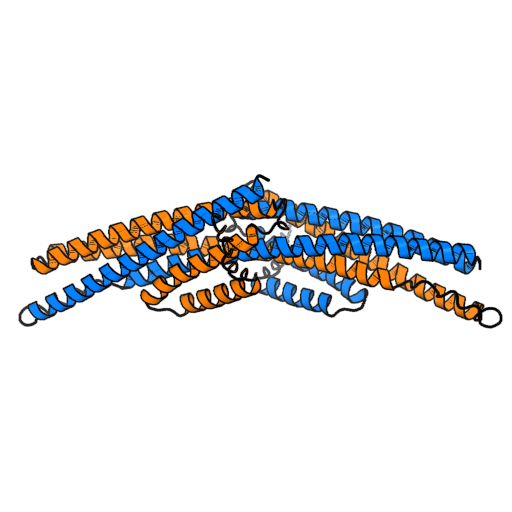-7.832 1 90.44 208 GLY B N 1
ATOM 3387 C CA . GLY B 1 208 ? -9.281 -22.828 -7.012 1 90.44 208 GLY B CA 1
ATOM 3388 C C . GLY B 1 208 ? -8.836 -21.641 -7.824 1 90.44 208 GLY B C 1
ATOM 3389 O O . GLY B 1 208 ? -9.242 -20.5 -7.551 1 90.44 208 GLY B O 1
ATOM 3390 N N . ALA B 1 209 ? -7.961 -21.859 -8.82 1 91.94 209 ALA B N 1
ATOM 3391 C CA . ALA B 1 209 ? -7.484 -20.797 -9.688 1 91.94 209 ALA B CA 1
ATOM 3392 C C . ALA B 1 209 ? -8.633 -20.172 -10.477 1 91.94 209 ALA B C 1
ATOM 3394 O O . ALA B 1 209 ? -8.664 -18.953 -10.695 1 91.94 209 ALA B O 1
ATOM 3395 N N . GLY B 1 210 ? -9.523 -21.047 -10.977 1 90.62 210 GLY B N 1
ATOM 3396 C CA . GLY B 1 210 ? -10.711 -20.531 -11.648 1 90.62 210 GLY B CA 1
ATOM 3397 C C . GLY B 1 210 ? -11.562 -19.641 -10.773 1 90.62 210 GLY B C 1
ATOM 3398 O O . GLY B 1 210 ? -12.039 -18.594 -11.211 1 90.62 210 GLY B O 1
ATOM 3399 N N . HIS B 1 211 ? -11.812 -20.094 -9.539 1 89.69 211 HIS B N 1
ATOM 3400 C CA . HIS B 1 211 ? -12.555 -19.297 -8.57 1 89.69 211 HIS B CA 1
ATOM 3401 C C . HIS B 1 211 ? -11.875 -17.953 -8.344 1 89.69 211 HIS B C 1
ATOM 3403 O O . HIS B 1 211 ? -12.539 -16.906 -8.344 1 89.69 211 HIS B O 1
ATOM 3409 N N . LEU B 1 212 ? -10.57 -17.984 -8.164 1 91.12 212 LEU B N 1
ATOM 3410 C CA . LEU B 1 212 ? -9.82 -16.75 -7.98 1 91.12 212 LEU B CA 1
ATOM 3411 C C . LEU B 1 212 ? -9.961 -15.836 -9.188 1 91.12 212 LEU B C 1
ATOM 3413 O O . LEU B 1 212 ? -10.148 -14.625 -9.039 1 91.12 212 LEU B O 1
ATOM 3417 N N . PHE B 1 213 ? -9.859 -16.422 -10.359 1 93.12 213 PHE B N 1
ATOM 3418 C CA . PHE B 1 213 ? -10 -15.656 -11.594 1 93.12 213 PHE B CA 1
ATOM 3419 C C . PHE B 1 213 ? -11.328 -14.906 -11.617 1 93.12 213 PHE B C 1
ATOM 3421 O O . PHE B 1 213 ? -11.367 -13.711 -11.914 1 93.12 213 PHE B O 1
ATOM 3428 N N . ARG B 1 214 ? -12.375 -15.523 -11.281 1 90.5 214 ARG B N 1
ATOM 3429 C CA . ARG B 1 214 ? -13.695 -14.898 -11.266 1 90.5 214 ARG B CA 1
ATOM 3430 C C . ARG B 1 214 ? -13.75 -13.766 -10.25 1 90.5 214 ARG B C 1
ATOM 3432 O O . ARG B 1 214 ? -14.305 -12.703 -10.523 1 90.5 214 ARG B O 1
ATOM 3439 N N . LYS B 1 215 ? -13.258 -13.984 -9.07 1 89 215 LYS B N 1
ATOM 3440 C CA . LYS B 1 215 ? -13.25 -12.961 -8.039 1 89 215 LYS B CA 1
ATOM 3441 C C . LYS B 1 215 ? -12.43 -11.75 -8.469 1 89 215 LYS B C 1
ATOM 3443 O O . LYS B 1 215 ? -12.789 -10.609 -8.18 1 89 215 LYS B O 1
ATOM 3448 N N . LEU B 1 216 ? -11.289 -12.008 -9.156 1 91.56 216 LEU B N 1
ATOM 3449 C CA . LEU B 1 216 ? -10.438 -10.922 -9.641 1 91.56 216 LEU B CA 1
ATOM 3450 C C . LEU B 1 216 ? -11.164 -10.102 -10.695 1 91.56 216 LEU B C 1
ATOM 3452 O O . LEU B 1 216 ? -11.055 -8.867 -10.719 1 91.56 216 LEU B O 1
ATOM 3456 N N . VAL B 1 217 ? -11.867 -10.727 -11.602 1 91.5 217 VAL B N 1
ATOM 3457 C CA . VAL B 1 217 ? -12.656 -10.023 -12.609 1 91.5 217 VAL B CA 1
ATOM 3458 C C . VAL B 1 217 ? -13.688 -9.133 -11.93 1 91.5 217 VAL B C 1
ATOM 3460 O O . VAL B 1 217 ? -13.852 -7.969 -12.297 1 91.5 217 VAL B O 1
ATOM 3463 N N . GLN B 1 218 ? -14.375 -9.719 -10.914 1 87.5 218 GLN B N 1
ATOM 3464 C CA . GLN B 1 218 ? -15.375 -8.961 -10.172 1 87.5 218 GLN B CA 1
ATOM 3465 C C . GLN B 1 218 ? -14.75 -7.742 -9.492 1 87.5 218 GLN B C 1
ATOM 3467 O O . GLN B 1 218 ? -15.312 -6.645 -9.539 1 87.5 218 GLN B O 1
ATOM 3472 N N . SER B 1 219 ? -13.648 -7.961 -8.867 1 84.94 219 SER B N 1
ATOM 3473 C CA . SER B 1 219 ? -12.953 -6.871 -8.195 1 84.94 219 SER B CA 1
ATOM 3474 C C . SER B 1 219 ? -12.555 -5.777 -9.18 1 84.94 219 SER B C 1
ATOM 3476 O O . SER B 1 219 ? -12.672 -4.59 -8.875 1 84.94 219 SER B O 1
ATOM 3478 N N . ARG B 1 220 ? -12.117 -6.207 -10.297 1 87 220 ARG B N 1
ATOM 3479 C CA . ARG B 1 220 ? -11.711 -5.25 -11.32 1 87 220 ARG B CA 1
ATOM 3480 C C . ARG B 1 220 ? -12.906 -4.434 -11.812 1 87 220 ARG B C 1
ATOM 3482 O O . ARG B 1 220 ? -12.797 -3.221 -12 1 87 220 ARG B O 1
ATOM 3489 N N . VAL B 1 221 ? -13.992 -5.051 -12.039 1 86 221 VAL B N 1
ATOM 3490 C CA . VAL B 1 221 ? -15.195 -4.355 -12.469 1 86 221 VAL B CA 1
ATOM 3491 C C . VAL B 1 221 ? -15.609 -3.336 -11.406 1 86 221 VAL B C 1
ATOM 3493 O O . VAL B 1 221 ? -15.945 -2.195 -11.734 1 86 221 VAL B O 1
ATOM 3496 N N . SER B 1 222 ? -15.594 -3.785 -10.148 1 82.75 222 SER B N 1
ATOM 3497 C CA . SER B 1 222 ? -15.906 -2.867 -9.055 1 82.75 222 SER B CA 1
ATOM 3498 C C . SER B 1 222 ? -14.969 -1.666 -9.055 1 82.75 222 SER B C 1
ATOM 3500 O O . SER B 1 222 ? -15.406 -0.53 -8.859 1 82.75 222 SER B O 1
ATOM 3502 N N . LEU B 1 223 ? -13.648 -1.872 -9.281 1 83.75 223 LEU B N 1
ATOM 3503 C CA . LEU B 1 223 ? -12.656 -0.808 -9.328 1 83.75 223 LEU B CA 1
ATOM 3504 C C . LEU B 1 223 ? -12.938 0.155 -10.477 1 83.75 223 LEU B C 1
ATOM 3506 O O . LEU B 1 223 ? -12.844 1.373 -10.305 1 83.75 223 LEU B O 1
ATOM 3510 N N . LEU B 1 224 ? -13.281 -0.385 -11.625 1 83.12 224 LEU B N 1
ATOM 3511 C CA . LEU B 1 224 ? -13.602 0.429 -12.789 1 83.12 224 LEU B CA 1
ATOM 3512 C C . LEU B 1 224 ? -14.82 1.312 -12.523 1 83.12 224 LEU B C 1
ATOM 3514 O O . LEU B 1 224 ? -14.836 2.482 -12.906 1 83.12 224 LEU B O 1
ATOM 3518 N N . ASN B 1 225 ? -15.773 0.793 -11.82 1 81.75 225 ASN B N 1
ATOM 3519 C CA . ASN B 1 225 ? -16.984 1.552 -11.492 1 81.75 225 ASN B CA 1
ATOM 3520 C C . ASN B 1 225 ? -16.672 2.703 -10.539 1 81.75 225 ASN B C 1
ATOM 3522 O O . ASN B 1 225 ? -17.25 3.785 -10.656 1 81.75 225 ASN B O 1
ATOM 3526 N N . VAL B 1 226 ? -15.781 2.416 -9.648 1 81.06 226 VAL B N 1
ATOM 3527 C CA . VAL B 1 226 ? -15.414 3.441 -8.672 1 81.06 226 VAL B CA 1
ATOM 3528 C C . VAL B 1 226 ? -14.609 4.543 -9.359 1 81.06 226 VAL B C 1
ATOM 3530 O O . VAL B 1 226 ? -14.766 5.723 -9.039 1 81.06 226 VAL B O 1
ATOM 3533 N N . LEU B 1 227 ? -13.758 4.234 -10.312 1 80.81 227 LEU B N 1
ATOM 3534 C CA . LEU B 1 227 ? -12.883 5.188 -10.984 1 80.81 227 LEU B CA 1
ATOM 3535 C C . LEU B 1 227 ? -13.648 5.984 -12.039 1 80.81 227 LEU B C 1
ATOM 3537 O O . LEU B 1 227 ? -13.258 7.102 -12.375 1 80.81 227 LEU B O 1
ATOM 3541 N N . SER B 1 228 ? -14.641 5.449 -12.648 1 76.38 228 SER B N 1
ATOM 3542 C CA . SER B 1 228 ? -15.414 6.125 -13.688 1 76.38 228 SER B CA 1
ATOM 3543 C C . SER B 1 228 ? -16.516 6.992 -13.086 1 76.38 228 SER B C 1
ATOM 3545 O O . SER B 1 228 ? -17.172 7.746 -13.805 1 76.38 228 SER B O 1
ATOM 3547 N N . SER B 1 229 ? -16.812 6.965 -11.812 1 65.19 229 SER B N 1
ATOM 3548 C CA . SER B 1 229 ? -17.844 7.797 -11.211 1 65.19 229 SER B CA 1
ATOM 3549 C C . SER B 1 229 ? -17.266 9.094 -10.664 1 65.19 229 SER B C 1
ATOM 3551 O O . SER B 1 229 ? -16.125 9.125 -10.211 1 65.19 229 SER B O 1
#

InterPro domains:
  IPR004320 Protein BPS1, chloroplastic [PF03087] (44-226)